Protein AF-A0A842KPC6-F1 (afdb_monomer)

Radius of gyration: 27.48 Å; Cα contacts (8 Å, |Δi|>4): 797; chains: 1; bounding box: 75×59×75 Å

Mean predicted aligned error: 6.44 Å

Sequence (458 aa):
MKESAWELVDAFFDKYNLVDHHLESYNDFVNNRIQEIIDSSEPIEFEEGKYRVETGALKIEKPFIKEADGSTTKIFPMEARLRNLTYSAHMILEMRLLKEGAPEPDFEKVYIGELPVMLKSEICHLHGLKESELIEKGEDPRDPGGYFIVNGSERSLVTTEEIAPNKIILERIGEIEENRARAVVTSIKSGFRARISVEYKKPRRKGVYLRISFPYVPGEIPLVILLRALGLATDEEIITSISDDLNYQMVAIDDIEVSSDKLKIDYEKLEEMEEEERREYLVLSAIKYIGNRVAKGMTEDYRIRRAEDVIDRYLLPHIGTEPEKRIDKAIYLAEMTEMLLEVIFGEREPHDKDHYTNKRLRVSGDLMEDLFRVAFTSLTRDMTYQLERSLARGKEPSVKQAVRSDVLTENIKHAIATGNWVGGRAGISQLLDRTSYMGTLSHLRRVVSPLSRSQPHF

Secondary structure (DSSP, 8-state):
-HHHHHHHHHHHHHH--TTHHHHHHHHHIIIIIHHHHHHTSPPEEETTTTEEEEEEEEEEEPPEEE-TTS-EEE--HHHHHHTT---EEEEEEEEEEEETTSPPPPPEEEEEEEEEPPTTSTTSTTTT--HHHHHHTT--TT-----EEETTEEEEEPEEEEEPTTSEEEEE-S-GGG-EEEEEEEEEETTEEEEEEEEEE--SSS--SEEEE-TTS-S-EEHHHHHHHTT--SHHHHHHHH-S-HHHHHHHHHHHHHHHHHHT--HHHHHSS-HHHHHHHHHHHHHHHHHHHHSTTS-HHHHHHHHHHHHHHHSSTTT-SSGGGHHHHHHHHHHHHHHHHHHHHTSSPPP-TTSGGGEEEE-HHHHHHHHHHHHHHHHHHHHHHHHHHHHHTTPPP-HHHH--HHHHHHHHHHHHHH-B-GGG-BSSEEE---S-HHHHHHHHT-EE----TTS---

pLDDT: mean 92.08, std 7.5, range [40.75, 98.5]

Structure (mmCIF, N/CA/C/O backbone):
data_AF-A0A842KPC6-F1
#
_entry.id   AF-A0A842KPC6-F1
#
loop_
_atom_site.group_PDB
_atom_site.id
_atom_site.type_symbol
_atom_site.label_atom_id
_atom_site.label_alt_id
_atom_site.label_comp_id
_atom_site.label_asym_id
_atom_site.label_entity_id
_atom_site.label_seq_id
_atom_site.pdbx_PDB_ins_code
_atom_site.Cartn_x
_atom_site.Cartn_y
_atom_site.Cartn_z
_atom_site.occupancy
_atom_site.B_iso_or_equiv
_atom_site.auth_seq_id
_atom_site.auth_comp_id
_atom_site.auth_asym_id
_atom_site.auth_atom_id
_atom_site.pdbx_PDB_model_num
ATOM 1 N N . MET A 1 1 ? 31.365 -35.785 2.234 1.00 53.88 1 MET A N 1
ATOM 2 C CA . MET A 1 1 ? 30.200 -34.934 2.580 1.00 53.88 1 MET A CA 1
ATOM 3 C C . MET A 1 1 ? 30.422 -33.443 2.327 1.00 53.88 1 MET A C 1
ATOM 5 O O . MET A 1 1 ? 29.458 -32.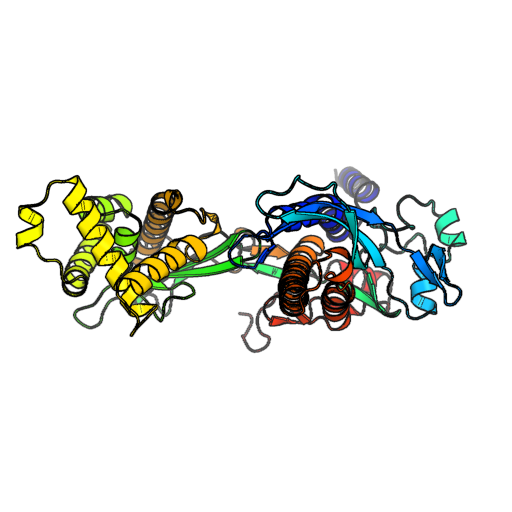807 1.943 1.00 53.88 1 MET A O 1
ATOM 9 N N . LYS A 1 2 ? 31.626 -32.864 2.501 1.00 58.38 2 LYS A N 1
ATOM 10 C CA . LYS A 1 2 ? 31.842 -31.424 2.233 1.00 58.38 2 LYS A CA 1
ATOM 11 C C . LYS A 1 2 ? 31.935 -31.045 0.742 1.00 58.38 2 LYS A C 1
ATOM 13 O O . LYS A 1 2 ? 31.437 -29.990 0.391 1.00 58.38 2 LYS A O 1
ATOM 18 N N . GLU A 1 3 ? 32.516 -31.882 -0.122 1.00 62.62 3 GLU A N 1
ATOM 19 C CA . GLU A 1 3 ? 32.616 -31.593 -1.572 1.00 62.62 3 GLU A CA 1
ATOM 20 C C . GLU A 1 3 ? 31.252 -31.650 -2.276 1.00 62.62 3 GLU A C 1
ATOM 22 O O . GLU A 1 3 ? 30.870 -30.703 -2.946 1.00 62.62 3 GLU A O 1
ATOM 27 N N . SER A 1 4 ? 30.453 -32.684 -1.998 1.00 72.81 4 SER A N 1
ATOM 28 C CA . SER A 1 4 ? 29.087 -32.830 -2.534 1.00 72.81 4 SER A CA 1
ATOM 29 C C . SER A 1 4 ? 28.125 -31.699 -2.123 1.00 72.81 4 SER A C 1
ATOM 31 O O . SER A 1 4 ? 27.124 -31.471 -2.793 1.00 72.81 4 SER A O 1
ATOM 33 N N . ALA A 1 5 ? 28.416 -30.959 -1.046 1.00 83.00 5 ALA A N 1
ATOM 34 C CA . ALA A 1 5 ? 27.610 -29.801 -0.658 1.00 83.00 5 ALA A CA 1
ATOM 35 C C . ALA A 1 5 ? 27.881 -28.569 -1.541 1.00 83.00 5 ALA A C 1
ATOM 37 O O . ALA A 1 5 ? 26.967 -27.779 -1.755 1.00 83.00 5 ALA A O 1
ATOM 38 N N . TRP A 1 6 ? 29.101 -28.409 -2.067 1.00 90.44 6 TRP A N 1
ATOM 39 C CA . TRP A 1 6 ? 29.430 -27.310 -2.982 1.00 90.44 6 TRP A CA 1
ATOM 40 C C . TRP A 1 6 ? 28.820 -27.521 -4.363 1.00 90.44 6 TRP A C 1
ATOM 42 O O . TRP A 1 6 ? 28.296 -26.570 -4.919 1.00 90.44 6 TRP A O 1
ATOM 52 N N . GLU A 1 7 ? 28.745 -28.765 -4.841 1.00 91.00 7 GLU A N 1
ATOM 53 C CA . GLU A 1 7 ? 28.034 -29.094 -6.087 1.00 91.00 7 GLU A CA 1
ATOM 54 C C . GLU A 1 7 ? 26.560 -28.650 -6.046 1.00 91.00 7 GLU A C 1
ATOM 56 O O . GLU A 1 7 ? 26.019 -28.203 -7.052 1.00 91.00 7 GLU A O 1
ATOM 61 N N . LEU A 1 8 ? 25.909 -28.722 -4.876 1.00 90.44 8 LEU A N 1
ATOM 62 C CA . LEU A 1 8 ? 24.540 -28.221 -4.696 1.00 90.44 8 LEU A CA 1
ATOM 63 C C . LEU A 1 8 ? 24.464 -26.691 -4.728 1.00 90.44 8 LEU A C 1
ATOM 65 O O . LEU A 1 8 ? 23.478 -26.140 -5.214 1.00 90.44 8 LEU A O 1
ATOM 69 N N . VAL A 1 9 ? 25.478 -26.008 -4.195 1.00 90.31 9 VAL A N 1
ATOM 70 C CA . VAL A 1 9 ? 25.569 -24.542 -4.231 1.00 90.31 9 VAL A CA 1
ATOM 71 C C . VAL A 1 9 ? 25.831 -24.064 -5.657 1.00 90.31 9 VAL A C 1
ATOM 73 O O . VAL A 1 9 ? 25.166 -23.137 -6.112 1.00 90.31 9 VAL A O 1
ATOM 76 N N . ASP A 1 10 ? 26.732 -24.726 -6.377 1.00 90.56 10 ASP A N 1
ATOM 77 C CA . ASP A 1 10 ? 27.032 -24.426 -7.775 1.00 90.56 10 ASP A CA 1
ATOM 78 C C . ASP A 1 10 ? 25.794 -24.673 -8.644 1.00 90.56 10 ASP A C 1
ATOM 80 O O . ASP A 1 10 ? 25.351 -23.767 -9.340 1.00 90.56 10 ASP A O 1
ATOM 84 N N . ALA A 1 11 ? 25.123 -25.821 -8.487 1.00 91.75 11 ALA A N 1
ATOM 85 C CA . ALA A 1 11 ? 23.870 -26.104 -9.189 1.00 91.75 11 ALA A CA 1
ATOM 86 C C . ALA A 1 11 ? 22.751 -25.092 -8.864 1.00 91.75 11 ALA A C 1
ATOM 88 O O . ALA A 1 11 ? 21.888 -24.826 -9.705 1.00 91.75 11 ALA A O 1
ATOM 89 N N . PHE A 1 12 ? 22.743 -24.522 -7.652 1.00 92.00 12 PHE A N 1
ATOM 90 C CA . PHE A 1 12 ? 21.827 -23.440 -7.300 1.00 92.00 12 PHE A CA 1
ATOM 91 C C . PHE A 1 12 ? 22.158 -22.163 -8.083 1.00 92.00 12 PHE A C 1
ATOM 93 O O . PHE A 1 12 ? 21.255 -21.586 -8.682 1.00 92.00 12 PHE A O 1
ATOM 100 N N . PHE A 1 13 ? 23.423 -21.740 -8.130 1.00 90.06 13 PHE A N 1
ATOM 101 C CA . PHE A 1 13 ? 23.826 -20.510 -8.827 1.00 90.06 13 PHE A CA 1
ATOM 102 C C . PHE A 1 13 ? 23.938 -20.646 -10.354 1.00 90.06 13 PHE A C 1
ATOM 104 O O . PHE A 1 13 ? 23.869 -19.639 -11.055 1.00 90.06 13 PHE A O 1
ATOM 111 N N . ASP A 1 14 ? 24.013 -21.868 -10.883 1.00 87.75 14 ASP A N 1
ATOM 112 C CA . ASP A 1 14 ? 23.840 -22.151 -12.312 1.00 87.75 14 ASP A CA 1
ATOM 113 C C . ASP A 1 14 ? 22.403 -21.862 -12.773 1.00 87.75 14 ASP A C 1
ATOM 115 O O . ASP A 1 14 ? 22.163 -21.546 -13.940 1.00 87.75 14 ASP A O 1
ATOM 119 N N . LYS A 1 15 ? 21.435 -21.978 -11.853 1.00 88.06 15 LYS A N 1
ATOM 120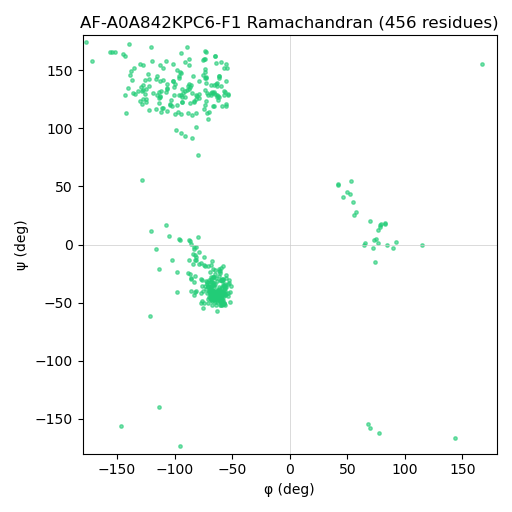 C CA . LYS A 1 15 ? 20.016 -21.727 -12.118 1.00 88.06 15 LYS A CA 1
ATOM 121 C C . LYS A 1 15 ? 19.562 -20.331 -11.691 1.00 88.06 15 LYS A C 1
ATOM 123 O O . LYS A 1 15 ? 18.757 -19.734 -12.400 1.00 88.06 15 LYS A O 1
ATOM 128 N N . TYR A 1 16 ? 20.029 -19.848 -10.542 1.00 89.12 16 TYR A N 1
ATOM 129 C CA . TYR A 1 16 ? 19.584 -18.604 -9.915 1.00 89.12 16 TYR A CA 1
ATOM 130 C C . TYR A 1 16 ? 20.711 -17.575 -9.869 1.00 89.12 16 TYR A C 1
ATOM 132 O O . TYR A 1 16 ? 21.800 -17.836 -9.357 1.00 89.12 16 TYR A O 1
ATOM 140 N N . ASN A 1 17 ? 20.435 -16.369 -10.343 1.00 87.75 17 ASN A N 1
ATOM 141 C CA . ASN A 1 17 ? 21.355 -15.250 -10.290 1.00 87.75 17 ASN A CA 1
ATOM 142 C C . ASN A 1 17 ? 21.228 -14.471 -8.969 1.00 87.75 17 ASN A C 1
ATOM 144 O O . ASN A 1 17 ? 20.222 -14.491 -8.261 1.00 87.75 17 ASN A O 1
ATOM 148 N N . LEU A 1 18 ? 22.268 -13.708 -8.638 1.00 90.88 18 LEU A N 1
ATOM 149 C CA . LEU A 1 18 ? 22.388 -12.975 -7.373 1.00 90.88 18 LEU A CA 1
ATOM 150 C C . LEU A 1 18 ? 21.384 -11.823 -7.203 1.00 90.88 18 LEU A C 1
ATOM 152 O O . LEU A 1 18 ? 21.253 -11.294 -6.096 1.00 90.88 18 LEU A O 1
ATOM 156 N N . VAL A 1 19 ? 20.722 -11.415 -8.287 1.00 94.94 19 VAL A N 1
ATOM 157 C CA . VAL A 1 19 ? 19.789 -10.277 -8.339 1.00 94.94 19 VAL A CA 1
ATOM 158 C C . VAL A 1 19 ? 18.378 -10.680 -8.774 1.00 94.94 19 VAL A C 1
ATOM 160 O O . VAL A 1 19 ? 17.548 -9.809 -9.044 1.00 94.94 19 VAL A O 1
ATOM 163 N N . ASP A 1 20 ? 18.089 -11.984 -8.824 1.00 94.31 20 ASP A N 1
ATOM 164 C CA . ASP A 1 20 ? 16.798 -12.508 -9.284 1.00 94.31 20 ASP A CA 1
ATOM 165 C C . ASP A 1 20 ? 15.626 -11.991 -8.452 1.00 94.31 20 ASP A C 1
ATOM 167 O O . ASP A 1 20 ? 14.571 -11.704 -9.004 1.00 94.31 20 ASP A O 1
ATOM 171 N N . HIS A 1 21 ? 15.818 -11.726 -7.155 1.00 95.00 21 HIS A N 1
ATOM 172 C CA . HIS A 1 21 ? 14.772 -11.147 -6.302 1.00 95.00 21 HIS A CA 1
ATOM 173 C C . HIS A 1 21 ? 14.257 -9.792 -6.813 1.00 95.00 21 HIS A C 1
ATOM 175 O O . HIS A 1 21 ? 13.096 -9.455 -6.587 1.00 95.00 21 HIS A O 1
ATOM 181 N N . HIS A 1 22 ? 15.091 -9.011 -7.508 1.00 96.38 22 HIS A N 1
ATOM 182 C CA . HIS A 1 22 ? 14.662 -7.777 -8.167 1.00 96.38 22 HIS A CA 1
ATOM 183 C C . HIS A 1 22 ? 14.034 -8.047 -9.535 1.00 96.38 22 HIS A C 1
ATOM 185 O O . HIS A 1 22 ? 12.995 -7.459 -9.837 1.00 96.38 22 HIS A O 1
ATOM 191 N N . LEU A 1 23 ? 14.639 -8.926 -10.341 1.00 97.00 23 LEU A N 1
ATOM 192 C CA . LEU A 1 23 ? 14.182 -9.229 -11.701 1.00 97.00 23 LEU A CA 1
ATOM 193 C C . LEU A 1 23 ? 12.834 -9.952 -11.705 1.00 97.00 23 LEU A C 1
ATOM 195 O O . LEU A 1 23 ? 11.908 -9.486 -12.359 1.00 97.00 23 LEU A O 1
ATOM 199 N N . GLU A 1 24 ? 12.703 -11.038 -10.944 1.00 96.94 24 GLU A N 1
ATOM 200 C CA . GLU A 1 24 ? 11.465 -11.814 -10.824 1.00 96.94 24 GLU A CA 1
ATOM 201 C C . GLU A 1 24 ? 10.337 -10.950 -10.258 1.00 96.94 24 GLU A C 1
ATOM 203 O O . GLU A 1 24 ? 9.238 -10.924 -10.806 1.00 96.94 24 GLU A O 1
ATOM 208 N N . SER A 1 25 ? 10.625 -10.163 -9.216 1.00 97.69 25 SER A N 1
ATOM 209 C CA . SER A 1 25 ? 9.642 -9.245 -8.636 1.00 97.69 25 SER A CA 1
ATOM 210 C C . SER A 1 25 ? 9.196 -8.163 -9.622 1.00 97.69 25 SER A C 1
ATOM 212 O O . SER A 1 25 ? 8.011 -7.839 -9.684 1.00 97.69 25 SER A O 1
ATOM 214 N N . TYR A 1 26 ? 10.120 -7.593 -10.399 1.00 98.25 26 TYR A N 1
ATOM 215 C CA . TYR A 1 26 ? 9.778 -6.597 -11.412 1.00 98.25 26 TYR A CA 1
ATOM 216 C C . TYR A 1 26 ? 9.006 -7.214 -12.587 1.00 98.25 26 TYR A C 1
ATOM 218 O O . TYR A 1 26 ? 8.057 -6.598 -13.065 1.00 98.25 26 TYR A O 1
ATOM 226 N N . ASN A 1 27 ? 9.364 -8.424 -13.025 1.00 98.25 27 ASN A N 1
ATOM 227 C CA . ASN A 1 27 ? 8.626 -9.149 -14.060 1.00 98.25 27 ASN A CA 1
ATOM 228 C C . ASN A 1 27 ? 7.192 -9.447 -13.602 1.00 98.25 27 ASN A C 1
ATOM 230 O O . ASN A 1 27 ? 6.257 -9.171 -14.343 1.00 98.25 27 ASN A O 1
ATOM 234 N N . ASP A 1 28 ? 7.002 -9.928 -12.370 1.00 98.12 28 ASP A N 1
ATOM 235 C CA . ASP A 1 28 ? 5.671 -10.151 -11.790 1.00 98.12 28 ASP A CA 1
ATOM 236 C C . ASP A 1 28 ? 4.852 -8.851 -11.710 1.00 98.12 28 ASP A C 1
ATOM 238 O O . ASP A 1 28 ? 3.677 -8.814 -12.079 1.00 98.12 28 ASP A O 1
ATOM 242 N N . PHE A 1 29 ? 5.491 -7.746 -11.312 1.00 97.88 29 PHE A N 1
ATOM 243 C CA . PHE A 1 29 ? 4.868 -6.424 -11.342 1.00 97.88 29 PHE A CA 1
ATOM 244 C C . PHE A 1 29 ? 4.384 -6.051 -12.753 1.00 97.88 29 PHE A C 1
ATOM 246 O O . PHE A 1 29 ? 3.220 -5.693 -12.919 1.00 97.88 29 PHE A O 1
ATOM 253 N N . VAL A 1 30 ? 5.252 -6.164 -13.762 1.00 97.81 30 VAL A N 1
ATOM 254 C CA . VAL A 1 30 ? 4.953 -5.803 -15.157 1.00 97.81 30 VAL A CA 1
ATOM 255 C C . VAL A 1 30 ? 3.877 -6.698 -15.772 1.00 97.81 30 VAL A C 1
ATOM 257 O O . VAL A 1 30 ? 2.992 -6.191 -16.460 1.00 97.81 30 VAL A O 1
ATOM 260 N N . ASN A 1 31 ? 3.965 -8.008 -15.546 1.00 96.88 31 ASN A N 1
ATOM 261 C CA . ASN A 1 31 ? 3.136 -9.001 -16.223 1.00 96.88 31 ASN A CA 1
ATOM 262 C C . ASN A 1 31 ? 1.758 -9.170 -15.573 1.00 96.88 31 ASN A C 1
ATOM 264 O O . ASN A 1 31 ? 0.797 -9.446 -16.286 1.00 96.88 31 ASN A O 1
ATOM 268 N N . ASN A 1 32 ? 1.660 -9.000 -14.249 1.00 95.94 32 ASN A N 1
ATOM 269 C CA . ASN A 1 32 ? 0.438 -9.288 -13.495 1.00 95.94 32 ASN A CA 1
ATOM 270 C C . ASN A 1 32 ? -0.070 -8.046 -12.749 1.00 95.94 32 ASN A C 1
ATOM 272 O O . ASN A 1 32 ? -1.156 -7.536 -13.029 1.00 95.94 32 ASN A O 1
ATOM 276 N N . ARG A 1 33 ? 0.734 -7.503 -11.825 1.00 95.81 33 ARG A N 1
ATOM 277 C CA . ARG A 1 33 ? 0.229 -6.540 -10.828 1.00 95.81 33 ARG A CA 1
ATOM 278 C C . ARG A 1 33 ? -0.188 -5.194 -11.409 1.00 95.81 33 ARG A C 1
ATOM 280 O O . ARG A 1 33 ? -1.096 -4.566 -10.874 1.00 95.81 33 ARG A O 1
ATOM 287 N N . ILE A 1 34 ? 0.440 -4.720 -12.491 1.00 96.69 34 ILE A N 1
ATOM 288 C CA . ILE A 1 34 ? -0.004 -3.478 -13.148 1.00 96.69 34 ILE A CA 1
ATOM 289 C C . ILE A 1 34 ? -1.453 -3.614 -13.636 1.00 96.69 34 ILE A C 1
ATOM 291 O O . ILE A 1 34 ? -2.242 -2.690 -13.433 1.00 96.69 34 ILE A O 1
ATOM 295 N N . GLN A 1 35 ? -1.810 -4.748 -14.246 1.00 96.38 35 GLN A N 1
ATOM 296 C CA . GLN A 1 35 ? -3.178 -4.978 -14.708 1.00 96.38 35 GLN A CA 1
ATOM 297 C C . GLN A 1 35 ? -4.139 -5.051 -13.514 1.00 96.38 35 GLN A C 1
ATOM 299 O O . GLN A 1 35 ? -5.154 -4.367 -13.521 1.00 96.38 35 GLN A O 1
ATOM 304 N N . GLU A 1 36 ? -3.765 -5.744 -12.432 1.00 94.44 36 GLU A N 1
ATOM 305 C CA . GLU A 1 36 ? -4.561 -5.780 -11.193 1.00 94.44 36 GLU A CA 1
ATOM 306 C C . GLU A 1 36 ? -4.787 -4.381 -10.590 1.00 94.44 36 GLU A C 1
ATOM 308 O O . GLU A 1 36 ? -5.854 -4.089 -10.043 1.00 94.44 36 GLU A O 1
ATOM 313 N N . ILE A 1 37 ? -3.801 -3.479 -10.678 1.00 94.56 37 ILE A N 1
ATOM 314 C CA . ILE A 1 37 ? -3.943 -2.084 -10.232 1.00 94.56 37 ILE A CA 1
ATOM 315 C C . ILE A 1 37 ? -4.959 -1.329 -11.093 1.00 94.56 37 ILE A C 1
ATOM 317 O O . ILE A 1 37 ? -5.746 -0.557 -10.548 1.00 94.56 37 ILE A O 1
ATOM 321 N N . ILE A 1 38 ? -4.931 -1.533 -12.411 1.00 94.44 38 ILE A N 1
ATOM 322 C CA . ILE A 1 38 ? -5.865 -0.896 -13.346 1.00 94.44 38 ILE A CA 1
ATOM 323 C C . ILE A 1 38 ? -7.282 -1.427 -13.104 1.00 94.44 38 ILE A C 1
ATOM 325 O O . ILE A 1 38 ? -8.202 -0.632 -12.924 1.00 94.44 38 ILE A O 1
ATOM 329 N N . ASP A 1 39 ? -7.443 -2.743 -12.990 1.00 92.44 39 ASP A N 1
ATOM 330 C CA . ASP A 1 39 ? -8.742 -3.395 -12.793 1.00 92.44 39 ASP A CA 1
ATOM 331 C C . ASP A 1 39 ? -9.363 -3.068 -11.425 1.00 92.44 39 ASP A C 1
ATOM 333 O O . ASP A 1 39 ? -10.581 -2.971 -11.295 1.00 92.44 39 ASP A O 1
ATOM 337 N N . SER A 1 40 ? -8.532 -2.872 -10.393 1.00 87.38 40 SER A N 1
ATOM 338 C CA . SER A 1 40 ? -8.983 -2.485 -9.045 1.00 87.38 40 SER A CA 1
ATOM 339 C C . SER A 1 40 ? -9.210 -0.983 -8.865 1.00 87.38 40 SER A C 1
ATOM 341 O O . SER A 1 40 ? -9.588 -0.552 -7.772 1.00 87.38 40 SER A O 1
ATOM 343 N N . SER A 1 41 ? -8.946 -0.170 -9.890 1.00 85.62 41 SER A N 1
ATOM 344 C CA . SER A 1 41 ? -9.140 1.276 -9.811 1.00 85.62 41 SER A CA 1
ATOM 345 C C . SER A 1 41 ? -10.622 1.655 -9.892 1.00 85.62 41 SER A C 1
ATOM 347 O O . SER A 1 41 ? -11.416 1.000 -10.563 1.00 85.62 41 SER A O 1
ATOM 349 N N . GLU A 1 42 ? -11.010 2.717 -9.180 1.00 80.06 42 GLU A N 1
ATOM 350 C CA . GLU A 1 42 ? -12.379 3.233 -9.266 1.00 80.06 42 GLU A CA 1
ATOM 351 C C . GLU A 1 42 ? -12.660 3.744 -10.693 1.00 80.06 42 GLU A C 1
ATOM 353 O O . GLU A 1 42 ? -11.800 4.413 -11.282 1.00 80.06 42 GLU A O 1
ATOM 358 N N . PRO A 1 43 ? -13.851 3.458 -11.256 1.00 80.06 43 PRO A N 1
ATOM 359 C CA . PRO A 1 43 ? -14.213 3.948 -12.577 1.00 80.06 43 PRO A CA 1
ATOM 360 C C . PRO A 1 43 ? -14.234 5.479 -12.596 1.00 80.06 43 PRO A C 1
ATOM 362 O O . PRO A 1 43 ? -14.643 6.133 -11.635 1.00 80.06 43 PRO A O 1
ATOM 365 N N . ILE A 1 44 ? -13.810 6.065 -13.716 1.00 87.00 44 ILE A N 1
ATOM 366 C CA . ILE A 1 44 ? -13.850 7.519 -13.894 1.00 87.00 44 ILE A CA 1
ATOM 367 C C . ILE A 1 44 ? -15.271 7.903 -14.302 1.00 87.00 44 ILE A C 1
ATOM 369 O O . ILE A 1 44 ? -15.644 7.758 -15.467 1.00 87.00 44 ILE A O 1
ATOM 373 N N . GLU A 1 45 ? -16.049 8.399 -13.346 1.00 89.00 45 GLU A N 1
ATOM 374 C CA . GLU A 1 45 ? -17.415 8.884 -13.553 1.00 89.00 45 GLU A CA 1
ATOM 375 C C . GLU A 1 45 ? -17.482 10.408 -13.413 1.00 89.00 45 GLU A C 1
ATOM 377 O O . GLU A 1 45 ? -16.804 10.999 -12.570 1.00 89.00 45 GLU A O 1
ATOM 382 N N . PHE A 1 46 ? -18.282 11.057 -14.260 1.00 87.25 46 PHE A N 1
ATOM 383 C CA . PHE A 1 46 ? -18.452 12.511 -14.257 1.00 87.25 46 PHE A CA 1
ATOM 384 C C . PHE A 1 46 ? -19.833 12.925 -14.784 1.00 87.25 46 PHE A C 1
ATOM 386 O O . PHE A 1 46 ? -20.565 12.122 -15.361 1.00 87.25 46 PHE A O 1
ATOM 393 N N . GLU A 1 47 ? -20.201 14.188 -14.542 1.00 84.81 47 GLU A N 1
ATOM 394 C CA . GLU A 1 47 ? -21.547 14.729 -14.804 1.00 84.81 47 GLU A CA 1
ATOM 395 C C . GLU A 1 47 ? -22.659 13.887 -14.145 1.00 84.81 47 GLU A C 1
ATOM 397 O O . GLU A 1 47 ? -23.575 13.410 -14.810 1.00 84.81 47 GLU A O 1
ATOM 402 N N . GLU A 1 48 ? -22.547 13.675 -12.828 1.00 81.44 48 GLU A N 1
ATOM 403 C CA . GLU A 1 48 ? -23.517 12.905 -12.024 1.00 81.44 48 GLU A CA 1
ATOM 404 C C . GLU A 1 48 ? -23.724 11.455 -12.513 1.00 81.44 48 GLU A C 1
ATOM 406 O O . GLU A 1 48 ? -24.785 10.873 -12.312 1.00 81.44 48 GLU A O 1
ATOM 411 N N . GLY A 1 49 ? -22.706 10.861 -13.149 1.00 80.00 49 GLY A N 1
ATOM 412 C CA . GLY A 1 49 ? -22.722 9.463 -13.594 1.00 80.00 49 GLY A CA 1
ATOM 413 C C . GLY A 1 49 ? -23.207 9.250 -15.031 1.00 80.00 49 GLY A C 1
ATOM 414 O O . GLY A 1 49 ? -23.233 8.116 -15.501 1.00 80.00 49 GLY A O 1
ATOM 415 N N . LYS A 1 50 ? -23.533 10.318 -15.773 1.00 86.69 50 LYS A N 1
ATOM 416 C CA . LYS A 1 50 ? -23.947 10.208 -17.187 1.00 86.69 50 LYS A CA 1
ATOM 417 C C . LYS A 1 50 ? -22.842 9.711 -18.113 1.00 86.69 50 LYS A C 1
ATOM 419 O O . LYS A 1 50 ? -23.133 9.143 -19.168 1.00 86.69 50 LYS A O 1
ATOM 424 N N . TYR A 1 51 ? -21.589 9.981 -17.755 1.00 90.31 51 TYR A N 1
ATOM 425 C CA . TYR A 1 51 ? -20.420 9.529 -18.494 1.00 90.31 51 TYR A CA 1
ATOM 426 C C . TYR A 1 51 ? -19.516 8.695 -17.597 1.00 90.31 51 TYR A C 1
ATOM 428 O O . TYR A 1 51 ? -19.226 9.080 -16.462 1.00 90.31 51 TYR A O 1
ATOM 436 N N . ARG A 1 52 ? -19.025 7.585 -18.150 1.00 91.81 52 ARG A N 1
ATOM 437 C CA . ARG A 1 52 ? -18.106 6.670 -17.474 1.00 91.81 52 ARG A CA 1
ATOM 438 C C . ARG A 1 52 ? -16.986 6.254 -18.415 1.00 91.81 52 ARG A C 1
ATOM 440 O O . ARG A 1 52 ? -17.250 5.842 -19.540 1.00 91.81 52 ARG A O 1
ATOM 447 N N . VAL A 1 53 ? -15.738 6.346 -17.967 1.00 92.88 53 VAL A N 1
ATOM 448 C CA . VAL A 1 53 ? -14.606 5.744 -18.685 1.00 92.88 53 VAL A CA 1
ATOM 449 C C . VAL A 1 53 ? -14.356 4.356 -18.125 1.00 92.88 53 VAL A C 1
ATOM 451 O O . VAL A 1 53 ? -14.169 4.193 -16.919 1.00 92.88 53 VAL A O 1
ATOM 454 N N . GLU A 1 54 ? -14.322 3.371 -19.011 1.00 92.44 54 GLU A N 1
ATOM 455 C CA . GLU A 1 54 ? -13.902 2.015 -18.682 1.00 92.44 54 GLU A CA 1
ATOM 456 C C . GLU A 1 54 ? -12.526 1.730 -19.270 1.00 92.44 54 GLU A C 1
ATOM 458 O O . GLU A 1 54 ? -12.230 2.101 -20.409 1.00 92.44 54 GLU A O 1
ATOM 463 N N . THR A 1 55 ? -11.691 1.067 -18.477 1.00 94.62 55 THR A N 1
ATOM 464 C CA . THR A 1 55 ? -10.350 0.620 -18.850 1.00 94.62 55 THR A CA 1
ATOM 465 C C . THR A 1 55 ? -10.367 -0.870 -19.172 1.00 94.62 55 THR A C 1
ATOM 467 O O . THR A 1 55 ? -11.055 -1.639 -18.507 1.00 94.62 55 THR A O 1
ATOM 470 N N . GLY A 1 56 ? -9.616 -1.267 -20.195 1.00 93.81 56 GLY A N 1
ATOM 471 C CA . GLY A 1 56 ? -9.445 -2.650 -20.630 1.00 93.81 56 GLY A CA 1
ATOM 472 C C . GLY A 1 56 ? -8.014 -3.143 -20.419 1.00 93.81 56 GLY A C 1
ATOM 473 O O . GLY A 1 56 ? -7.365 -2.833 -19.418 1.00 93.81 56 GLY A O 1
ATOM 474 N N . ALA A 1 57 ? -7.505 -3.905 -21.387 1.00 96.19 57 ALA A N 1
ATOM 475 C CA . ALA A 1 57 ? -6.178 -4.501 -21.302 1.00 96.19 57 ALA A CA 1
ATOM 476 C C . ALA A 1 57 ? -5.056 -3.466 -21.485 1.00 96.19 57 ALA A C 1
ATOM 478 O O . ALA A 1 57 ? -5.100 -2.605 -22.375 1.00 96.19 57 ALA A O 1
ATOM 479 N N . LEU A 1 58 ? -4.005 -3.591 -20.674 1.00 97.31 58 LEU A N 1
ATOM 480 C CA . LEU A 1 58 ? -2.759 -2.860 -20.847 1.00 97.31 58 LEU A CA 1
ATOM 481 C C . LEU A 1 58 ? -1.811 -3.613 -21.784 1.00 97.31 58 LEU A C 1
ATOM 483 O O . LEU A 1 58 ? -1.522 -4.795 -21.612 1.00 97.31 58 LEU A O 1
ATOM 487 N N . LYS A 1 59 ? -1.230 -2.885 -22.735 1.00 97.69 59 LYS A N 1
ATOM 488 C CA . LYS A 1 59 ? -0.115 -3.344 -23.558 1.00 97.69 59 LYS A CA 1
ATOM 489 C C . LYS A 1 59 ? 1.139 -2.534 -23.243 1.00 97.69 59 LYS A C 1
ATOM 491 O O . LYS A 1 59 ? 1.140 -1.309 -23.358 1.00 97.69 59 LYS A O 1
ATOM 496 N N . ILE A 1 60 ? 2.223 -3.233 -22.916 1.00 97.62 60 ILE A N 1
ATOM 497 C CA . ILE A 1 60 ? 3.546 -2.644 -22.686 1.00 97.62 60 ILE A CA 1
ATOM 498 C C . ILE A 1 60 ? 4.442 -2.980 -23.880 1.00 97.62 60 ILE A C 1
ATOM 500 O O . ILE A 1 60 ? 4.748 -4.142 -24.146 1.00 97.62 60 ILE A O 1
ATOM 504 N N . GLU A 1 61 ? 4.852 -1.963 -24.629 1.00 96.75 61 GLU A N 1
ATOM 505 C CA . GLU A 1 61 ? 5.750 -2.112 -25.771 1.00 96.75 61 GLU A CA 1
ATOM 506 C C . GLU A 1 61 ? 7.202 -1.889 -25.348 1.00 96.75 61 GLU A C 1
ATOM 508 O O . GLU A 1 61 ? 7.515 -0.928 -24.642 1.00 96.75 61 GLU A O 1
ATOM 513 N N . LYS A 1 62 ? 8.100 -2.782 -25.794 1.00 96.69 62 LYS A N 1
ATOM 514 C CA . LYS A 1 62 ? 9.529 -2.713 -25.461 1.00 96.69 62 LYS A CA 1
ATOM 515 C C . LYS A 1 62 ? 10.136 -1.352 -25.840 1.00 96.69 62 LYS A C 1
ATOM 517 O O . LYS A 1 62 ? 9.657 -0.721 -26.782 1.00 96.69 62 LYS A O 1
ATOM 522 N N . PRO A 1 63 ? 11.230 -0.928 -25.183 1.00 97.31 63 PRO A N 1
ATOM 523 C CA . PRO A 1 63 ? 11.784 0.410 -25.357 1.00 97.31 63 PRO A CA 1
ATOM 524 C C . PRO A 1 63 ? 12.073 0.813 -26.807 1.00 97.31 63 PRO A C 1
ATOM 526 O O . PRO A 1 63 ? 12.767 0.109 -27.547 1.00 97.31 63 PRO A O 1
ATOM 529 N N . PHE A 1 64 ? 11.575 1.984 -27.192 1.00 95.25 64 PHE A N 1
ATOM 530 C CA . PHE A 1 64 ? 11.885 2.666 -28.445 1.00 95.25 64 PHE A CA 1
ATOM 531 C C . PHE A 1 64 ? 11.909 4.180 -28.206 1.00 95.25 64 PHE A C 1
ATOM 533 O O . PHE A 1 64 ? 11.426 4.655 -27.186 1.00 95.25 64 PHE A O 1
ATOM 540 N N . ILE A 1 65 ? 12.489 4.937 -29.126 1.00 92.12 65 ILE A N 1
ATOM 541 C CA . ILE A 1 65 ? 12.565 6.398 -29.099 1.00 92.12 65 ILE A CA 1
ATOM 542 C C . ILE A 1 65 ? 11.917 6.936 -30.371 1.00 92.12 65 ILE A C 1
ATOM 544 O O . ILE A 1 65 ? 12.042 6.346 -31.442 1.00 92.12 65 ILE A O 1
ATOM 548 N N . LYS A 1 66 ? 11.204 8.057 -30.241 1.00 88.88 66 LYS A N 1
ATOM 549 C CA . LYS A 1 66 ? 10.806 8.887 -31.379 1.00 88.88 66 LYS A CA 1
ATOM 550 C C . LYS A 1 66 ? 11.909 9.903 -31.644 1.00 88.88 66 LYS A C 1
ATOM 552 O O . LYS A 1 66 ? 12.164 10.765 -30.806 1.00 88.88 66 LYS A O 1
ATOM 557 N N . GLU A 1 67 ? 12.569 9.777 -32.784 1.00 88.94 67 GLU A N 1
ATOM 558 C CA . GLU A 1 67 ? 13.607 10.705 -33.216 1.00 88.94 67 GLU A CA 1
ATOM 559 C C . GLU A 1 67 ? 12.987 12.035 -33.681 1.00 88.94 67 GLU A C 1
ATOM 561 O O . GLU A 1 67 ? 11.777 12.151 -33.892 1.00 88.94 67 GLU A O 1
ATOM 566 N N . ALA A 1 68 ? 13.817 13.070 -33.837 1.00 86.12 68 ALA A N 1
ATOM 567 C CA . ALA A 1 68 ? 13.359 14.416 -34.206 1.00 86.12 68 ALA A CA 1
ATOM 568 C C . ALA A 1 68 ? 12.660 14.477 -35.579 1.00 86.12 68 ALA A C 1
ATOM 570 O O . ALA A 1 68 ? 11.870 15.385 -35.833 1.00 86.12 68 ALA A O 1
ATOM 571 N N . ASP A 1 69 ? 12.940 13.511 -36.453 1.00 87.69 69 ASP A N 1
ATOM 572 C CA . ASP A 1 69 ? 12.291 13.341 -37.755 1.00 87.69 69 ASP A CA 1
ATOM 573 C C . ASP A 1 69 ? 10.925 12.627 -37.669 1.00 87.69 69 ASP A C 1
ATOM 575 O O . ASP A 1 69 ? 10.241 12.468 -38.679 1.00 87.69 69 ASP A O 1
ATOM 579 N N . GLY A 1 70 ? 10.509 12.215 -36.467 1.00 85.94 70 GLY A N 1
ATOM 580 C CA . GLY A 1 70 ? 9.268 11.492 -36.205 1.00 85.94 70 GLY A CA 1
ATOM 581 C C . GLY A 1 70 ? 9.366 9.978 -36.400 1.00 85.94 70 GLY A C 1
ATOM 582 O O . GLY A 1 70 ? 8.372 9.283 -36.176 1.00 85.94 70 GLY A O 1
ATOM 583 N N . SER A 1 71 ? 10.529 9.448 -36.792 1.00 90.81 71 SER A N 1
ATOM 584 C CA . SER A 1 71 ? 10.746 8.007 -36.911 1.00 90.81 71 SER A CA 1
ATOM 585 C C . SER A 1 71 ? 10.864 7.343 -35.535 1.00 90.81 71 SER A C 1
ATOM 587 O O . SER A 1 71 ? 11.312 7.950 -34.565 1.00 90.81 71 SER A O 1
ATOM 589 N N . THR A 1 72 ? 10.430 6.085 -35.429 1.00 91.69 72 THR A N 1
ATOM 590 C CA . THR A 1 72 ? 10.560 5.288 -34.201 1.00 91.69 72 THR A CA 1
ATOM 591 C C . THR A 1 72 ? 11.710 4.300 -34.333 1.00 91.69 72 THR A C 1
ATOM 593 O O . THR A 1 72 ? 11.657 3.408 -35.185 1.00 91.69 72 THR A O 1
ATOM 596 N N . THR A 1 73 ? 12.714 4.409 -33.470 1.00 92.94 73 THR A N 1
ATOM 597 C CA . THR A 1 73 ? 13.891 3.533 -33.451 1.00 92.94 73 THR A CA 1
ATOM 598 C C . THR A 1 73 ? 13.947 2.741 -32.150 1.00 92.94 73 THR A C 1
ATOM 600 O O . THR A 1 73 ? 13.587 3.221 -31.077 1.00 92.94 73 THR A O 1
ATOM 603 N N . LYS A 1 74 ? 14.372 1.475 -32.226 1.00 94.50 74 LYS A N 1
ATOM 604 C CA . LYS A 1 74 ? 14.612 0.669 -31.021 1.00 94.50 74 LYS A CA 1
ATOM 605 C C . LYS A 1 74 ? 15.823 1.240 -30.292 1.00 94.50 74 LYS A C 1
ATOM 607 O O . LYS A 1 74 ? 16.868 1.388 -30.914 1.00 94.50 74 LYS A O 1
ATOM 612 N N . ILE A 1 75 ? 15.692 1.474 -28.991 1.00 95.50 75 ILE A N 1
ATOM 613 C CA . ILE A 1 75 ? 16.792 1.944 -28.143 1.00 95.50 75 ILE A CA 1
ATOM 614 C C . ILE A 1 75 ? 17.371 0.780 -27.346 1.00 95.50 75 ILE A C 1
ATOM 616 O O . ILE A 1 75 ? 16.626 -0.066 -26.848 1.00 95.50 75 ILE A O 1
ATOM 620 N N . PHE A 1 76 ? 18.693 0.737 -27.197 1.00 96.75 76 PHE A N 1
ATOM 621 C CA . PHE A 1 76 ? 19.385 -0.202 -26.308 1.00 96.75 76 PHE A CA 1
ATOM 622 C C . PHE A 1 76 ? 19.941 0.520 -25.067 1.00 96.75 76 PHE A C 1
ATOM 624 O O . PHE A 1 76 ? 20.144 1.736 -25.111 1.00 96.75 76 PHE A O 1
ATOM 631 N N . PRO A 1 77 ? 20.197 -0.188 -23.950 1.00 97.69 77 PRO A N 1
ATOM 632 C CA . PRO A 1 77 ? 20.642 0.451 -22.708 1.00 97.69 77 PRO A CA 1
ATOM 633 C C . PRO A 1 77 ? 21.931 1.279 -22.847 1.00 97.69 77 PRO A C 1
ATOM 635 O O . PRO A 1 77 ? 21.971 2.405 -22.353 1.00 97.69 77 PRO A O 1
ATOM 638 N N . MET A 1 78 ? 22.943 0.800 -23.579 1.00 96.56 78 MET A N 1
ATOM 639 C CA . MET A 1 78 ? 24.157 1.569 -23.895 1.00 96.56 78 MET A CA 1
ATOM 640 C C . MET A 1 78 ? 23.855 2.926 -24.547 1.00 96.56 78 MET A C 1
ATOM 642 O O . MET A 1 78 ? 24.4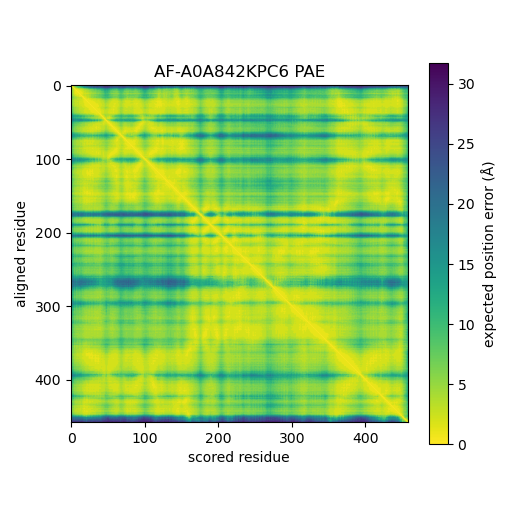02 3.955 -24.153 1.00 96.56 78 MET A O 1
ATOM 646 N N . GLU A 1 79 ? 22.941 2.958 -25.514 1.00 95.56 79 GLU A N 1
ATOM 647 C CA . GLU A 1 79 ? 22.540 4.200 -26.172 1.00 95.56 79 GLU A CA 1
ATOM 648 C C . GLU A 1 79 ? 21.829 5.151 -25.200 1.00 95.56 79 GLU A C 1
ATOM 650 O O . GLU A 1 79 ? 22.118 6.350 -25.187 1.00 95.56 79 GLU A O 1
ATOM 655 N N . ALA A 1 80 ? 20.952 4.620 -24.339 1.00 96.94 80 ALA A N 1
ATOM 656 C CA . ALA A 1 80 ? 20.277 5.416 -23.318 1.00 96.94 80 ALA A CA 1
ATOM 657 C C . ALA A 1 80 ? 21.270 6.054 -22.330 1.00 96.94 80 ALA A C 1
ATOM 659 O O . ALA A 1 80 ? 21.111 7.226 -21.980 1.00 96.94 80 ALA A O 1
ATOM 660 N N . ARG A 1 81 ? 22.324 5.321 -21.939 1.00 97.00 81 ARG A N 1
ATOM 661 C CA . ARG A 1 81 ? 23.430 5.843 -21.116 1.00 97.00 81 ARG A CA 1
ATOM 662 C C . ARG A 1 81 ? 24.152 6.997 -21.817 1.00 97.00 81 ARG A C 1
ATOM 664 O O . ARG A 1 81 ? 24.273 8.075 -21.245 1.00 97.00 81 ARG A O 1
ATOM 671 N N . LEU A 1 82 ? 24.584 6.799 -23.064 1.00 96.88 82 LEU A N 1
ATOM 672 C CA . LEU A 1 82 ? 25.393 7.780 -23.803 1.00 96.88 82 LEU A CA 1
ATOM 673 C C . LEU A 1 82 ? 24.622 9.053 -24.183 1.00 96.88 82 LEU A C 1
ATOM 675 O O . LEU A 1 82 ? 25.188 10.146 -24.160 1.00 96.88 82 LEU A O 1
ATOM 679 N N . ARG A 1 83 ? 23.335 8.930 -24.531 1.00 95.81 83 ARG A N 1
ATOM 680 C CA . ARG A 1 83 ? 22.481 10.059 -24.943 1.00 95.81 83 ARG A CA 1
ATOM 681 C C . ARG A 1 83 ? 21.792 10.767 -23.767 1.00 95.81 83 ARG A C 1
ATOM 683 O O . ARG A 1 83 ? 20.994 11.669 -24.002 1.00 95.81 83 ARG A O 1
ATOM 690 N N . ASN A 1 84 ? 22.077 10.382 -22.519 1.00 96.12 84 ASN A N 1
ATOM 691 C CA . ASN A 1 84 ? 21.380 10.866 -21.321 1.00 96.12 84 ASN A CA 1
ATOM 692 C C . ASN A 1 84 ? 19.852 10.677 -21.372 1.00 96.12 84 ASN A C 1
ATOM 694 O O . ASN A 1 84 ? 19.092 11.519 -20.893 1.00 96.12 84 ASN A O 1
ATOM 698 N N . LEU A 1 85 ? 19.393 9.566 -21.950 1.00 96.00 85 LEU A N 1
ATOM 699 C CA . LEU A 1 85 ? 17.973 9.235 -22.072 1.00 96.00 85 LEU A CA 1
ATOM 700 C C . LEU A 1 85 ? 17.514 8.335 -20.920 1.00 96.00 85 LEU A C 1
ATOM 702 O O . LEU A 1 85 ? 18.316 7.737 -20.200 1.00 96.00 85 LEU A O 1
ATOM 706 N N . THR A 1 86 ? 16.202 8.227 -20.747 1.00 97.12 86 THR A N 1
ATOM 707 C CA . THR A 1 86 ? 15.600 7.200 -19.891 1.00 97.12 86 THR A CA 1
ATOM 708 C C . THR A 1 86 ? 15.296 5.971 -20.737 1.00 97.12 86 THR A C 1
ATOM 710 O O . THR A 1 86 ? 14.715 6.083 -21.814 1.00 97.12 86 THR A O 1
ATOM 713 N N . TYR A 1 87 ? 15.687 4.795 -20.254 1.00 98.12 87 TYR A N 1
ATOM 714 C CA . TYR A 1 87 ? 15.370 3.532 -20.911 1.00 98.12 87 TYR A CA 1
ATOM 715 C C . TYR A 1 87 ? 13.974 3.062 -20.475 1.00 98.12 87 TYR A C 1
ATOM 717 O O . TYR A 1 87 ? 13.835 2.397 -19.447 1.00 98.12 87 TYR A O 1
ATOM 725 N N . SER A 1 88 ? 12.940 3.443 -21.231 1.00 97.50 88 SER A N 1
ATOM 726 C CA . SER A 1 88 ? 11.534 3.191 -20.880 1.00 97.50 88 SER A CA 1
ATOM 727 C C . SER A 1 88 ? 10.765 2.417 -21.948 1.00 97.50 88 SER A C 1
ATOM 729 O O . SER A 1 88 ? 10.981 2.591 -23.145 1.00 97.50 88 SER A O 1
ATOM 731 N N . ALA A 1 89 ? 9.816 1.599 -21.503 1.00 97.50 89 ALA A N 1
ATOM 732 C CA . ALA A 1 89 ? 8.790 0.954 -22.308 1.00 97.50 89 ALA A CA 1
ATOM 733 C C . ALA A 1 89 ? 7.562 1.865 -22.442 1.00 97.50 89 ALA A C 1
ATOM 735 O O . ALA A 1 89 ? 7.313 2.711 -21.585 1.00 97.50 89 ALA A O 1
ATOM 736 N N . HIS A 1 90 ? 6.791 1.684 -23.510 1.00 97.25 90 HIS A N 1
ATOM 737 C CA . HIS A 1 90 ? 5.622 2.511 -23.818 1.00 97.25 90 HIS A CA 1
ATOM 738 C C . HIS A 1 90 ? 4.340 1.789 -23.408 1.00 97.25 90 HIS A C 1
ATOM 740 O O . HIS A 1 90 ? 4.130 0.638 -23.787 1.00 97.25 90 HIS A O 1
ATOM 746 N N . MET A 1 91 ? 3.478 2.462 -22.648 1.00 97.94 91 MET A N 1
ATOM 747 C CA . MET A 1 91 ? 2.236 1.890 -22.132 1.00 97.94 91 MET A CA 1
ATOM 748 C C . MET A 1 91 ? 1.032 2.374 -22.931 1.00 97.94 91 MET A C 1
ATOM 750 O O . MET A 1 91 ? 0.782 3.576 -23.061 1.00 97.94 91 MET A O 1
ATOM 754 N N . ILE A 1 92 ? 0.273 1.416 -23.453 1.00 98.00 92 ILE A N 1
ATOM 755 C CA . ILE A 1 92 ? -0.934 1.639 -24.240 1.00 98.00 92 ILE A CA 1
ATOM 756 C C . ILE A 1 92 ? -2.072 0.909 -23.539 1.00 98.00 92 ILE A C 1
ATOM 758 O O . ILE A 1 92 ? -2.049 -0.314 -23.446 1.00 98.00 92 ILE A O 1
ATOM 762 N N . LEU A 1 93 ? -3.052 1.656 -23.050 1.00 97.44 93 LEU A N 1
ATOM 763 C CA . LEU A 1 93 ? -4.210 1.127 -22.345 1.00 97.44 93 LEU A CA 1
ATOM 764 C C . LEU A 1 93 ? -5.439 1.221 -23.243 1.00 97.44 93 LEU A C 1
ATOM 766 O O . LEU A 1 93 ? -5.679 2.245 -23.886 1.00 97.44 93 LEU A O 1
ATOM 770 N N . GLU A 1 94 ? -6.205 0.142 -23.296 1.00 96.75 94 GLU A N 1
ATOM 771 C CA . GLU A 1 94 ? -7.523 0.155 -23.913 1.00 96.75 94 GLU A CA 1
ATOM 772 C C . GLU A 1 94 ? -8.490 0.947 -23.032 1.00 96.75 94 GLU A C 1
ATOM 774 O O . GLU A 1 94 ? -8.579 0.719 -21.828 1.00 96.75 94 GLU A O 1
ATOM 779 N N . MET A 1 95 ? -9.193 1.912 -23.619 1.00 95.38 95 MET A N 1
ATOM 780 C CA . MET A 1 95 ? -10.193 2.713 -22.919 1.00 95.38 95 MET A CA 1
ATOM 781 C C . MET A 1 95 ? -11.430 2.910 -23.787 1.00 95.38 95 MET A C 1
ATOM 783 O O . MET A 1 95 ? -11.325 2.987 -25.009 1.00 95.38 95 MET A O 1
ATOM 787 N N . ARG A 1 96 ? -12.601 3.038 -23.167 1.00 93.12 96 ARG A N 1
ATOM 788 C CA . ARG A 1 96 ? -13.836 3.433 -23.856 1.00 93.12 96 ARG A CA 1
ATOM 789 C C . ARG A 1 96 ? -14.631 4.418 -23.018 1.00 93.12 96 ARG A C 1
ATOM 791 O O . ARG A 1 96 ? -14.628 4.342 -21.791 1.00 93.12 96 ARG A O 1
ATOM 798 N N . LEU A 1 97 ? -15.305 5.348 -23.689 1.00 92.69 97 LEU A N 1
ATOM 799 C CA . LEU A 1 97 ? -16.205 6.296 -23.045 1.00 92.69 97 LEU A CA 1
ATOM 800 C C . LEU A 1 97 ? -17.647 5.826 -23.197 1.00 92.69 97 LEU A C 1
ATOM 802 O O . LEU A 1 97 ? -18.198 5.852 -24.294 1.00 92.69 97 LEU A O 1
ATOM 806 N N . LEU A 1 98 ? -18.261 5.448 -22.087 1.00 91.56 98 LEU A N 1
ATOM 807 C CA . LEU A 1 98 ? -19.676 5.135 -22.017 1.00 91.56 98 LEU A CA 1
ATOM 808 C C . LEU A 1 98 ? -20.478 6.405 -21.741 1.00 91.56 98 LEU A C 1
ATOM 810 O O . LEU A 1 98 ? -20.093 7.236 -20.914 1.00 91.56 98 LEU A O 1
ATOM 814 N N . LYS A 1 99 ? -21.609 6.533 -22.433 1.00 90.31 99 LYS A N 1
ATOM 815 C CA . LYS A 1 99 ? -22.598 7.592 -22.234 1.00 90.31 99 LYS A CA 1
ATOM 816 C C . LYS A 1 99 ? -23.956 6.953 -21.980 1.00 90.31 99 LYS A C 1
ATOM 818 O O . LYS A 1 99 ? -24.364 6.062 -22.722 1.00 90.31 99 LYS A O 1
ATOM 823 N N . GLU A 1 100 ? -24.663 7.437 -20.967 1.00 88.44 100 GLU A N 1
ATOM 824 C CA . GLU A 1 100 ? -26.001 6.957 -20.630 1.00 88.44 100 GLU A CA 1
ATOM 825 C C . GLU A 1 100 ? -26.950 7.021 -21.844 1.00 88.44 100 GLU A C 1
ATOM 827 O O . GLU A 1 100 ? -27.057 8.043 -22.528 1.00 88.44 100 GLU A O 1
ATOM 832 N N . GLY A 1 101 ? -27.620 5.902 -22.134 1.00 84.81 101 GLY A N 1
ATOM 833 C CA . GLY A 1 101 ? -28.570 5.778 -23.246 1.00 84.81 101 GLY A CA 1
ATOM 834 C C . GLY A 1 101 ? -27.948 5.716 -24.648 1.00 84.81 101 GLY A C 1
ATOM 835 O O . GLY A 1 101 ? -28.691 5.681 -25.630 1.00 84.81 101 GLY A O 1
ATOM 836 N N . ALA A 1 102 ? -26.617 5.696 -24.769 1.00 88.12 102 ALA A N 1
ATOM 837 C CA . ALA A 1 102 ? -25.906 5.510 -26.032 1.00 88.12 102 ALA A CA 1
ATOM 838 C C . ALA A 1 102 ? -25.394 4.062 -26.176 1.00 88.12 102 ALA A C 1
ATOM 840 O O . ALA A 1 102 ? -25.182 3.387 -25.167 1.00 88.12 102 ALA A O 1
ATOM 841 N N . PRO A 1 103 ? -25.183 3.562 -27.410 1.00 87.62 103 PRO A N 1
ATOM 842 C CA . PRO A 1 103 ? -24.521 2.277 -27.610 1.00 87.62 103 PRO A CA 1
ATOM 843 C C . PRO A 1 103 ? -23.093 2.311 -27.056 1.00 87.62 103 PRO A C 1
ATOM 845 O O . PRO A 1 103 ? -22.408 3.331 -27.158 1.00 87.62 103 PRO A O 1
ATOM 848 N N . GLU A 1 104 ? -22.643 1.187 -26.503 1.00 89.06 104 GLU A N 1
ATOM 849 C CA . GLU A 1 104 ? -21.270 1.038 -26.023 1.00 89.06 104 GLU A CA 1
ATOM 850 C C . GLU A 1 104 ? -20.292 1.084 -27.209 1.00 89.06 104 GLU A C 1
ATOM 852 O O . GLU A 1 104 ? -20.396 0.243 -28.107 1.00 89.06 104 GLU A O 1
ATOM 857 N N . PRO A 1 105 ? -19.355 2.047 -27.254 1.00 89.81 105 PRO A N 1
ATOM 858 C CA . PRO A 1 105 ? -18.334 2.071 -28.288 1.00 89.81 105 PRO A CA 1
ATOM 859 C C . PRO A 1 105 ? -17.268 0.994 -28.051 1.00 89.81 105 PRO A C 1
ATOM 861 O O . PRO A 1 105 ? -17.059 0.525 -26.927 1.00 89.81 105 PRO A O 1
ATOM 864 N N . ASP A 1 106 ? -16.552 0.654 -29.122 1.00 92.38 106 ASP A N 1
ATOM 865 C CA . ASP A 1 106 ? -15.369 -0.201 -29.059 1.00 92.38 106 ASP A CA 1
ATOM 866 C C . ASP A 1 106 ? -14.243 0.453 -28.243 1.00 92.38 106 ASP A C 1
ATOM 868 O O . ASP A 1 106 ? -14.143 1.680 -28.136 1.00 92.38 106 ASP A O 1
ATOM 872 N N . PHE A 1 107 ? -13.352 -0.378 -27.703 1.00 94.19 107 PHE A N 1
ATOM 873 C CA . PHE A 1 107 ? -12.148 0.092 -27.028 1.00 94.19 107 PHE A CA 1
ATOM 874 C C . PHE A 1 107 ? -11.200 0.809 -27.997 1.00 94.19 107 PHE A C 1
ATOM 876 O O . PHE A 1 107 ? -10.807 0.273 -29.037 1.00 94.19 107 PHE A O 1
ATOM 883 N N . GLU A 1 108 ? -10.758 2.005 -27.610 1.00 95.00 108 GLU A N 1
ATOM 884 C CA . GLU A 1 108 ? -9.662 2.711 -28.261 1.00 95.00 108 GLU A CA 1
ATOM 885 C C . GLU A 1 108 ? -8.336 2.472 -27.535 1.00 95.00 108 GLU A C 1
ATOM 887 O O . GLU A 1 108 ? -8.264 2.407 -26.310 1.00 95.00 108 GLU A O 1
ATOM 892 N N . LYS A 1 109 ? -7.250 2.359 -28.304 1.00 96.69 109 LYS A N 1
ATOM 893 C CA . LYS A 1 109 ? -5.892 2.215 -27.766 1.00 96.69 109 LYS A CA 1
ATOM 894 C C . LYS A 1 109 ? -5.313 3.587 -27.461 1.00 96.69 109 LYS A C 1
ATOM 896 O O . LYS A 1 109 ? -5.004 4.353 -28.380 1.00 96.69 109 LYS A O 1
ATOM 901 N N . VAL A 1 110 ? -5.138 3.881 -26.178 1.00 96.88 110 VAL A N 1
ATOM 902 C CA . VAL A 1 110 ? -4.683 5.183 -25.694 1.00 96.88 110 VAL A CA 1
ATOM 903 C C . VAL A 1 110 ? -3.300 5.058 -25.076 1.00 96.88 110 VAL A C 1
ATOM 905 O O . VAL A 1 110 ? -3.051 4.222 -24.215 1.00 96.88 110 VAL A O 1
ATOM 908 N N . TYR A 1 111 ? -2.372 5.899 -25.522 1.00 97.00 111 TYR A N 1
ATOM 909 C CA . TYR A 1 111 ? -1.041 5.977 -24.932 1.00 97.00 111 TYR A CA 1
ATOM 910 C C . TYR A 1 111 ? -1.107 6.703 -23.584 1.00 97.00 111 TYR A C 1
ATOM 912 O O . TYR A 1 111 ? -1.454 7.883 -23.548 1.00 97.00 111 TYR A O 1
ATOM 920 N N . ILE A 1 112 ? -0.774 6.010 -22.494 1.00 97.19 112 ILE A N 1
ATOM 921 C CA . ILE A 1 112 ? -0.913 6.541 -21.126 1.00 97.19 112 ILE A CA 1
ATOM 922 C C . ILE A 1 112 ? 0.400 7.021 -20.509 1.00 97.19 112 ILE A C 1
ATOM 924 O O . ILE A 1 112 ? 0.368 7.711 -19.494 1.00 97.19 112 ILE A O 1
ATOM 928 N N . GLY A 1 113 ? 1.546 6.689 -21.106 1.00 97.00 113 GLY A N 1
ATOM 929 C CA . GLY A 1 113 ? 2.857 7.106 -20.613 1.00 97.00 113 GLY A CA 1
ATOM 930 C C . GLY A 1 113 ? 3.941 6.054 -20.795 1.00 97.00 113 GLY A C 1
ATOM 931 O O . GLY A 1 113 ? 3.775 5.070 -21.516 1.00 97.00 113 GLY A O 1
ATOM 932 N N . GLU A 1 114 ? 5.060 6.279 -20.119 1.00 97.06 114 GLU A N 1
ATOM 933 C CA . GLU A 1 114 ? 6.251 5.440 -20.177 1.00 97.06 114 GLU A CA 1
ATOM 934 C C . GLU A 1 114 ? 6.542 4.784 -18.827 1.00 97.06 114 GLU A C 1
ATOM 936 O O . GLU A 1 114 ? 6.366 5.388 -17.767 1.00 97.06 114 GLU A O 1
ATOM 941 N N . LEU A 1 115 ? 7.046 3.552 -18.878 1.00 97.81 115 LEU A N 1
ATOM 942 C CA . LEU A 1 115 ? 7.495 2.789 -17.720 1.00 97.81 115 LEU A CA 1
ATOM 943 C C . LEU A 1 115 ? 9.004 2.533 -17.826 1.00 97.81 115 LEU A C 1
ATOM 945 O O . LEU A 1 115 ? 9.424 1.824 -18.743 1.00 97.81 115 LEU A O 1
ATOM 949 N N . PRO A 1 116 ? 9.836 3.053 -16.909 1.00 97.94 116 PRO A N 1
ATOM 950 C CA . PRO A 1 116 ? 11.260 2.734 -16.875 1.00 97.94 116 PRO A CA 1
ATOM 951 C C . PRO A 1 116 ? 11.490 1.226 -16.769 1.00 97.94 116 PRO A C 1
ATOM 953 O O . PRO A 1 116 ? 10.890 0.566 -15.918 1.00 97.94 116 PRO A O 1
ATOM 956 N N . VAL A 1 117 ? 12.364 0.693 -17.625 1.00 98.31 117 VAL A N 1
ATOM 957 C CA . VAL A 1 117 ? 12.622 -0.747 -17.747 1.00 98.31 117 VAL A CA 1
ATOM 958 C C . VAL A 1 117 ? 13.839 -1.152 -16.934 1.00 98.31 117 VAL A C 1
ATOM 960 O O . VAL A 1 117 ? 14.920 -0.577 -17.080 1.00 98.31 117 VAL A O 1
ATOM 963 N N . MET A 1 118 ? 13.671 -2.183 -16.107 1.00 98.38 118 MET A N 1
ATOM 964 C CA . MET A 1 118 ? 14.782 -2.801 -15.392 1.00 98.38 118 MET A CA 1
ATOM 965 C C . MET A 1 118 ? 15.657 -3.596 -16.367 1.00 98.38 118 MET A C 1
ATOM 967 O O . MET A 1 118 ? 15.157 -4.405 -17.154 1.00 98.38 118 MET A O 1
ATOM 971 N N . LEU A 1 119 ? 16.971 -3.394 -16.338 1.00 97.94 119 LEU A N 1
ATOM 972 C CA . LEU A 1 119 ? 17.881 -4.104 -17.234 1.00 97.94 119 LEU A CA 1
ATOM 973 C C . LEU A 1 119 ? 17.845 -5.612 -16.970 1.00 97.94 119 LEU A C 1
ATOM 975 O O . LEU A 1 119 ? 17.814 -6.037 -15.818 1.00 97.94 119 LEU A O 1
ATOM 979 N N . LYS A 1 120 ? 17.870 -6.396 -18.057 1.00 96.62 120 LYS A N 1
ATOM 980 C CA . LYS A 1 120 ? 17.736 -7.867 -18.092 1.00 96.62 120 LYS A CA 1
ATOM 981 C C . LYS A 1 120 ? 16.371 -8.441 -17.651 1.00 96.62 120 LYS A C 1
ATOM 983 O O . LYS A 1 120 ? 16.189 -9.654 -17.739 1.00 96.62 120 LYS A O 1
ATOM 988 N N . SER A 1 121 ? 15.391 -7.603 -17.292 1.00 97.50 121 SER A N 1
ATOM 989 C CA . SER A 1 121 ? 13.979 -8.019 -17.138 1.00 97.50 121 SER A CA 1
ATOM 990 C C . SER A 1 121 ? 13.362 -8.470 -18.468 1.00 97.50 121 SER A C 1
ATOM 992 O O . SER A 1 121 ? 13.871 -8.114 -19.528 1.00 97.50 121 SER A O 1
ATOM 994 N N . GLU A 1 122 ? 12.247 -9.200 -18.451 1.00 97.06 122 GLU A N 1
ATOM 995 C CA . GLU A 1 122 ? 11.629 -9.793 -19.658 1.00 97.06 122 GLU A CA 1
ATOM 996 C C . GLU A 1 122 ? 11.293 -8.770 -20.761 1.00 97.06 122 GLU A C 1
ATOM 998 O O . GLU A 1 122 ? 11.455 -9.024 -21.965 1.00 97.06 122 GLU A O 1
ATOM 1003 N N . ILE A 1 123 ? 10.880 -7.565 -20.356 1.00 97.06 123 ILE A N 1
ATOM 1004 C CA . ILE A 1 123 ? 10.546 -6.466 -21.272 1.00 97.06 123 ILE A CA 1
ATOM 1005 C C . ILE A 1 123 ? 11.771 -5.662 -21.740 1.00 97.06 123 ILE A C 1
ATOM 1007 O O . ILE A 1 123 ? 11.651 -4.797 -22.611 1.00 97.06 123 ILE A O 1
ATOM 1011 N N . CYS A 1 124 ? 12.968 -5.966 -21.233 1.00 97.94 124 CYS A N 1
ATOM 1012 C CA . CYS A 1 124 ? 14.227 -5.426 -21.738 1.00 97.94 124 CYS A CA 1
ATOM 1013 C C . CYS A 1 124 ? 14.598 -6.071 -23.087 1.00 97.94 124 CYS A C 1
ATOM 1015 O O . CYS A 1 124 ? 14.265 -7.223 -23.377 1.00 97.94 124 CYS A O 1
ATOM 1017 N N . HIS A 1 125 ? 15.326 -5.336 -23.931 1.00 97.56 125 HIS A N 1
ATOM 1018 C CA . HIS A 1 125 ? 15.890 -5.892 -25.172 1.00 97.56 125 HIS A CA 1
ATOM 1019 C C . HIS A 1 125 ? 17.094 -6.805 -24.932 1.00 97.56 125 HIS A C 1
ATOM 1021 O O . HIS A 1 125 ? 17.433 -7.580 -25.816 1.00 97.56 125 HIS A O 1
ATOM 1027 N N . LEU A 1 126 ? 17.729 -6.726 -23.757 1.00 96.69 126 LEU A N 1
ATOM 1028 C CA . LEU A 1 126 ? 18.874 -7.572 -23.399 1.00 96.69 126 LEU A CA 1
ATOM 1029 C C . LEU A 1 126 ? 18.469 -8.963 -22.899 1.00 96.69 126 LEU A C 1
ATOM 1031 O O . LEU A 1 126 ? 19.316 -9.843 -22.771 1.00 96.69 126 LEU A O 1
ATOM 1035 N N . HIS A 1 127 ? 17.192 -9.159 -22.578 1.00 96.00 127 HIS A N 1
ATOM 1036 C CA . HIS A 1 127 ? 16.707 -10.422 -22.045 1.00 96.00 127 HIS A CA 1
ATOM 1037 C C . HIS A 1 127 ? 16.768 -11.529 -23.101 1.00 96.00 127 HIS A C 1
ATOM 1039 O O . HIS A 1 127 ? 16.266 -11.361 -24.212 1.00 96.00 127 HIS A O 1
ATOM 1045 N N . GLY A 1 128 ? 17.383 -12.657 -22.741 1.00 93.12 128 GLY A N 1
ATOM 1046 C CA . GLY A 1 128 ? 17.537 -13.824 -23.613 1.00 93.12 128 GLY A CA 1
ATOM 1047 C C . GLY A 1 128 ? 18.624 -13.709 -24.690 1.00 93.12 128 GLY A C 1
ATOM 1048 O O . GLY A 1 128 ? 18.786 -14.652 -25.461 1.00 93.12 128 GLY A O 1
ATOM 1049 N N . LEU A 1 129 ? 19.372 -12.599 -24.753 1.00 95.56 129 LEU A N 1
ATOM 1050 C CA . LEU A 1 129 ? 20.504 -12.470 -25.675 1.00 95.56 129 LEU A CA 1
ATOM 1051 C C . LEU A 1 129 ? 21.692 -13.326 -25.224 1.00 95.56 129 LEU A C 1
ATOM 1053 O O . LEU A 1 129 ? 21.979 -13.442 -24.030 1.00 95.56 129 LEU A O 1
ATOM 1057 N N . LYS A 1 130 ? 22.415 -13.893 -26.192 1.00 96.06 130 LYS A N 1
ATOM 1058 C CA . LYS A 1 130 ? 23.666 -14.622 -25.948 1.00 96.06 130 LYS A CA 1
ATOM 1059 C C . LYS A 1 130 ? 24.800 -13.657 -25.617 1.00 96.06 130 LYS A C 1
ATOM 1061 O O . LYS A 1 130 ? 24.774 -12.492 -26.008 1.00 96.06 130 LYS A O 1
ATOM 1066 N N . GLU A 1 131 ? 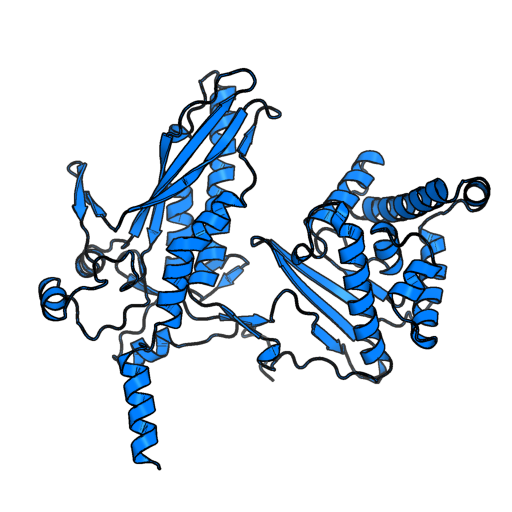25.857 -14.165 -24.986 1.00 95.44 131 GLU A N 1
ATOM 1067 C CA . GLU A 1 131 ? 27.041 -13.362 -24.645 1.00 95.44 131 GLU A CA 1
ATOM 1068 C C . GLU A 1 131 ? 27.632 -12.623 -25.857 1.00 95.44 131 GLU A C 1
ATOM 1070 O O . GLU A 1 131 ? 27.961 -11.444 -25.758 1.00 95.44 131 GLU A O 1
ATOM 1075 N N . SER A 1 132 ? 27.704 -13.275 -27.023 1.00 97.00 132 SER A N 1
ATOM 1076 C CA . SER A 1 132 ? 28.197 -12.651 -28.258 1.00 97.00 132 SER A CA 1
ATOM 1077 C C . SER A 1 132 ? 27.326 -11.479 -28.720 1.00 97.00 132 SER A C 1
ATOM 1079 O O . SER A 1 132 ? 27.847 -10.450 -29.135 1.00 97.00 132 SER A O 1
ATOM 1081 N N . GLU A 1 133 ? 26.003 -11.611 -28.608 1.00 96.62 133 GLU A N 1
ATOM 1082 C CA . GLU A 1 133 ? 25.049 -10.570 -29.004 1.00 96.62 133 GLU A CA 1
ATOM 1083 C C . GLU A 1 133 ? 25.093 -9.384 -28.035 1.00 96.62 133 GLU A C 1
ATOM 1085 O O . GLU A 1 133 ? 25.001 -8.237 -28.463 1.00 96.62 133 GLU A O 1
ATOM 1090 N N . LEU A 1 134 ? 25.283 -9.640 -26.734 1.00 96.56 134 LEU A N 1
ATOM 1091 C CA . LEU A 1 134 ? 25.480 -8.584 -25.736 1.00 96.56 134 LEU A CA 1
ATOM 1092 C C . LEU A 1 134 ? 26.720 -7.745 -26.061 1.00 96.56 134 LEU A C 1
ATOM 1094 O O . LEU A 1 134 ? 26.627 -6.518 -26.098 1.00 96.56 134 LEU A O 1
ATOM 1098 N N . ILE A 1 135 ? 27.838 -8.399 -26.395 1.00 96.50 135 ILE A N 1
ATOM 1099 C CA . ILE A 1 135 ? 29.083 -7.724 -26.788 1.00 96.50 135 ILE A CA 1
ATOM 1100 C C . ILE A 1 135 ? 28.874 -6.881 -28.054 1.00 96.50 135 ILE A C 1
ATOM 1102 O O . ILE A 1 135 ? 29.303 -5.728 -28.099 1.00 96.50 135 ILE A O 1
ATOM 1106 N N . GLU A 1 136 ? 28.169 -7.403 -29.064 1.00 96.44 136 GLU A N 1
ATOM 1107 C CA . GLU A 1 136 ? 27.829 -6.647 -30.281 1.00 96.44 136 GLU A CA 1
ATOM 1108 C C . GLU A 1 136 ? 26.974 -5.402 -29.998 1.00 96.44 136 GLU A C 1
ATOM 1110 O O . GLU A 1 136 ? 27.064 -4.405 -30.717 1.00 96.44 136 GLU A O 1
ATOM 1115 N N . LYS A 1 137 ? 26.146 -5.437 -28.947 1.00 94.19 137 LYS A N 1
ATOM 1116 C CA . LYS A 1 137 ? 25.354 -4.288 -28.476 1.00 94.19 137 LYS A CA 1
ATOM 1117 C C . LYS A 1 137 ? 26.108 -3.375 -27.504 1.00 94.19 137 LYS A C 1
ATOM 1119 O O . LYS A 1 137 ? 25.532 -2.390 -27.045 1.00 94.19 137 LYS A O 1
ATOM 1124 N N . GLY A 1 138 ? 27.383 -3.657 -27.233 1.00 94.31 138 GLY A N 1
ATOM 1125 C CA . GLY A 1 138 ? 28.232 -2.875 -26.337 1.00 94.31 138 GLY A CA 1
ATOM 1126 C C . GLY A 1 138 ? 27.982 -3.135 -24.850 1.00 94.31 138 GLY A C 1
ATOM 1127 O O . GLY A 1 138 ? 28.410 -2.338 -24.024 1.00 94.31 138 GLY A O 1
ATOM 1128 N N . GLU A 1 139 ? 27.291 -4.215 -24.495 1.00 97.00 139 GLU A N 1
ATOM 1129 C CA . GLU A 1 139 ? 27.012 -4.587 -23.107 1.00 97.00 139 GLU A CA 1
ATOM 1130 C C . GLU A 1 139 ? 28.007 -5.646 -22.608 1.00 97.00 139 GLU A C 1
ATOM 1132 O O . GLU A 1 139 ? 28.487 -6.482 -23.374 1.00 97.00 139 GLU A O 1
ATOM 1137 N N . ASP A 1 140 ? 28.297 -5.636 -21.305 1.00 94.88 140 ASP A N 1
ATOM 1138 C CA . ASP A 1 140 ? 29.095 -6.684 -20.659 1.00 94.88 140 ASP A CA 1
ATOM 1139 C C . ASP A 1 140 ? 28.194 -7.887 -20.317 1.00 94.88 140 ASP A C 1
ATOM 1141 O O . ASP A 1 140 ? 27.231 -7.727 -19.556 1.00 94.88 140 ASP A O 1
ATOM 1145 N N . PRO A 1 141 ? 28.491 -9.107 -20.811 1.00 94.38 141 PRO A N 1
ATOM 1146 C CA . PRO A 1 141 ? 27.752 -10.312 -20.438 1.00 94.38 141 PRO A CA 1
ATOM 1147 C C . PRO A 1 141 ? 27.646 -10.539 -18.924 1.00 94.38 141 PRO A C 1
ATOM 1149 O O . PRO A 1 141 ? 26.615 -11.027 -18.449 1.00 94.38 141 PRO A O 1
ATOM 1152 N N . ARG A 1 142 ? 28.673 -10.135 -18.164 1.00 92.69 142 ARG A N 1
ATOM 1153 C CA . ARG A 1 142 ? 28.769 -10.331 -16.710 1.00 92.69 142 ARG A CA 1
ATOM 1154 C C . ARG A 1 142 ? 28.003 -9.301 -15.886 1.00 92.69 142 ARG A C 1
ATOM 1156 O O . ARG A 1 142 ? 27.870 -9.498 -14.676 1.00 92.69 142 ARG A O 1
ATOM 1163 N N . ASP A 1 143 ? 27.506 -8.221 -16.492 1.00 95.38 143 ASP A N 1
ATOM 1164 C CA . ASP A 1 143 ? 26.688 -7.239 -15.777 1.00 95.38 143 ASP A CA 1
ATOM 1165 C C . ASP A 1 143 ? 25.409 -7.918 -15.254 1.00 95.38 143 ASP A C 1
ATOM 1167 O O . ASP A 1 143 ? 24.709 -8.571 -16.026 1.00 95.38 143 ASP A O 1
ATOM 1171 N N . PRO A 1 144 ? 25.075 -7.825 -13.960 1.00 94.31 144 PRO A N 1
ATOM 1172 C CA . PRO A 1 144 ? 23.953 -8.580 -13.404 1.00 94.31 144 PRO A CA 1
ATOM 1173 C C . PRO A 1 144 ? 22.577 -8.069 -13.867 1.00 94.31 144 PRO A C 1
ATOM 1175 O O . PRO A 1 144 ? 21.603 -8.812 -13.782 1.00 94.31 144 PRO A O 1
ATOM 1178 N N . GLY A 1 145 ? 22.466 -6.837 -14.381 1.00 96.19 145 GLY A N 1
ATOM 1179 C CA . GLY A 1 145 ? 21.171 -6.172 -14.553 1.00 96.19 145 GLY A CA 1
ATOM 1180 C C . GLY A 1 145 ? 20.521 -5.833 -13.204 1.00 96.19 145 GLY A C 1
ATOM 1181 O O . GLY A 1 145 ? 21.214 -5.649 -12.205 1.00 96.19 145 GLY A O 1
ATOM 1182 N N . GLY A 1 146 ? 19.191 -5.714 -13.159 1.00 96.44 146 GLY A N 1
ATOM 1183 C CA . GLY A 1 146 ? 18.472 -5.462 -11.898 1.00 96.44 146 GLY A CA 1
ATOM 1184 C C . GLY A 1 146 ? 18.428 -3.991 -11.453 1.00 96.44 146 GLY A C 1
ATOM 1185 O O . GLY A 1 146 ? 18.163 -3.689 -10.293 1.00 96.44 146 GLY A O 1
ATOM 1186 N N . TYR A 1 147 ? 18.696 -3.057 -12.365 1.00 98.00 147 TYR A N 1
ATOM 1187 C CA . TYR A 1 147 ? 18.667 -1.612 -12.123 1.00 98.00 147 TYR A CA 1
ATOM 1188 C C . TYR A 1 147 ? 18.046 -0.874 -13.320 1.00 98.00 147 TYR A C 1
ATOM 1190 O O . TYR A 1 147 ? 17.767 -1.480 -14.353 1.00 98.00 147 TYR A O 1
ATOM 1198 N N . PHE A 1 148 ? 17.818 0.431 -13.187 1.00 98.50 148 PHE A N 1
ATOM 1199 C CA . PHE A 1 148 ? 17.176 1.288 -14.190 1.00 98.50 148 PHE A CA 1
ATOM 1200 C C . PHE A 1 148 ? 18.162 2.303 -14.773 1.00 98.50 148 PHE A C 1
ATOM 1202 O O . PHE A 1 148 ? 19.102 2.711 -14.094 1.00 98.50 148 PHE A O 1
ATOM 1209 N N . ILE A 1 149 ? 17.920 2.774 -15.999 1.00 98.50 149 ILE A N 1
ATOM 1210 C CA . ILE A 1 149 ? 18.610 3.946 -16.564 1.00 98.50 149 ILE A CA 1
ATOM 1211 C C . ILE A 1 149 ? 17.607 5.089 -16.668 1.00 98.50 149 ILE A C 1
ATOM 1213 O O . ILE A 1 149 ? 16.636 4.999 -17.420 1.00 98.50 149 ILE A O 1
ATOM 1217 N N . VAL A 1 150 ? 17.861 6.173 -15.939 1.00 97.69 150 VAL A N 1
ATOM 1218 C CA . VAL A 1 150 ? 17.027 7.378 -15.951 1.00 97.69 150 VAL A CA 1
ATOM 1219 C C . VAL A 1 150 ? 17.904 8.591 -16.213 1.00 97.69 150 VAL A C 1
ATOM 1221 O O . VAL A 1 150 ? 18.826 8.864 -15.444 1.00 97.69 150 VAL A O 1
ATOM 1224 N N . ASN A 1 151 ? 17.611 9.325 -17.290 1.00 96.19 151 ASN A N 1
ATOM 1225 C CA . ASN A 1 151 ? 18.421 10.457 -17.758 1.00 96.19 151 ASN A CA 1
ATOM 1226 C C . ASN A 1 151 ? 19.924 10.103 -17.870 1.00 96.19 151 ASN A C 1
ATOM 1228 O O . ASN A 1 151 ? 20.778 10.815 -17.345 1.00 96.19 151 ASN A O 1
ATOM 1232 N N . GLY A 1 152 ? 20.245 8.941 -18.449 1.00 96.25 152 GLY A N 1
ATOM 1233 C CA . GLY A 1 152 ? 21.609 8.404 -18.573 1.00 96.25 152 GLY A CA 1
ATOM 1234 C C . GLY A 1 152 ? 22.227 7.838 -17.293 1.00 96.25 152 GLY A C 1
ATOM 1235 O O . GLY A 1 152 ? 23.212 7.109 -17.362 1.00 96.25 152 GLY A O 1
ATOM 1236 N N . SER A 1 153 ? 21.651 8.127 -16.124 1.00 97.31 153 SER A N 1
ATOM 1237 C CA . SER A 1 153 ? 22.172 7.670 -14.834 1.00 97.31 153 SER A CA 1
ATOM 1238 C C . SER A 1 153 ? 21.622 6.296 -14.460 1.00 97.31 153 SER A C 1
ATOM 1240 O O . SER A 1 153 ? 20.416 6.060 -14.542 1.00 97.31 153 SER A O 1
ATOM 1242 N N . GLU A 1 154 ? 22.488 5.414 -13.968 1.00 98.06 154 GLU A N 1
ATOM 1243 C CA . GLU A 1 154 ? 22.098 4.096 -13.466 1.00 98.06 154 GLU A CA 1
ATOM 1244 C C . GLU A 1 154 ? 21.573 4.186 -12.030 1.00 98.06 154 GLU A C 1
ATOM 1246 O O . GLU A 1 154 ? 22.215 4.767 -11.148 1.00 98.06 154 GLU A O 1
ATOM 1251 N N . ARG A 1 155 ? 20.392 3.616 -11.789 1.00 97.69 155 ARG A N 1
ATOM 1252 C CA . ARG A 1 155 ? 19.665 3.705 -10.522 1.00 97.69 155 ARG A CA 1
ATOM 1253 C C . ARG A 1 155 ? 19.230 2.336 -10.030 1.00 97.69 155 ARG A C 1
ATOM 1255 O O . ARG A 1 155 ? 18.494 1.646 -10.730 1.00 97.69 155 ARG A O 1
ATOM 1262 N N . SER A 1 156 ? 19.630 1.965 -8.818 1.00 96.19 156 SER A N 1
ATOM 1263 C CA . SER A 1 156 ? 19.140 0.760 -8.142 1.00 96.19 156 SER A CA 1
ATOM 1264 C C . SER A 1 156 ? 18.073 1.112 -7.119 1.00 96.19 156 SER A C 1
ATOM 1266 O O . SER A 1 156 ? 18.252 2.034 -6.318 1.00 96.19 156 SER A O 1
ATOM 1268 N N . LEU A 1 157 ? 16.988 0.341 -7.111 1.00 96.50 157 LEU A N 1
ATOM 1269 C CA . LEU A 1 157 ? 16.034 0.365 -6.010 1.00 96.50 157 LEU A CA 1
ATOM 1270 C C . LEU A 1 157 ? 16.557 -0.548 -4.909 1.00 96.50 157 LEU A C 1
ATOM 1272 O O . LEU A 1 157 ? 16.812 -1.724 -5.150 1.00 96.50 157 LEU A O 1
ATOM 1276 N N . VAL A 1 158 ? 16.727 -0.002 -3.714 1.00 94.88 158 VAL A N 1
ATOM 1277 C CA . VAL A 1 158 ? 17.228 -0.758 -2.570 1.00 94.88 158 VAL A CA 1
ATOM 1278 C C . VAL A 1 158 ? 16.061 -1.437 -1.865 1.00 94.88 158 VAL A C 1
ATOM 1280 O O . VAL A 1 158 ? 15.020 -0.818 -1.648 1.00 94.88 158 VAL A O 1
ATOM 1283 N N . THR A 1 159 ? 16.238 -2.706 -1.501 1.00 95.50 159 THR A N 1
ATOM 1284 C CA . THR A 1 159 ? 15.214 -3.470 -0.781 1.00 95.50 159 THR A CA 1
ATOM 1285 C C . THR A 1 159 ? 14.969 -2.831 0.582 1.00 95.50 159 THR A C 1
ATOM 1287 O O . THR A 1 159 ? 15.917 -2.601 1.337 1.00 95.50 159 THR A O 1
ATOM 1290 N N . THR A 1 160 ? 13.711 -2.550 0.914 1.00 91.94 160 THR A N 1
ATOM 1291 C CA . THR A 1 160 ? 13.357 -1.923 2.193 1.00 91.94 160 THR A CA 1
ATOM 1292 C C . THR A 1 160 ? 12.688 -2.910 3.129 1.00 91.94 160 THR A C 1
ATOM 1294 O O . THR A 1 160 ? 11.738 -3.591 2.750 1.00 91.94 160 THR A O 1
ATOM 1297 N N . GLU A 1 161 ? 13.154 -2.964 4.366 1.00 92.31 161 GLU A N 1
ATOM 1298 C CA . GLU A 1 161 ? 12.519 -3.733 5.433 1.00 92.31 161 GLU A CA 1
ATOM 1299 C C . GLU A 1 161 ? 11.307 -2.966 5.987 1.00 92.31 161 GLU A C 1
ATOM 1301 O O . GLU A 1 161 ? 11.411 -1.798 6.342 1.00 92.31 161 GLU A O 1
ATOM 1306 N N . GLU A 1 162 ? 10.147 -3.606 6.095 1.00 89.31 162 GLU A N 1
ATOM 1307 C CA . GLU A 1 162 ? 8.967 -3.040 6.752 1.00 89.31 162 GLU A CA 1
ATOM 1308 C C . GLU A 1 162 ? 8.389 -4.027 7.770 1.00 89.31 162 GLU A C 1
ATOM 1310 O O . GLU A 1 162 ? 8.557 -5.239 7.649 1.00 89.31 162 GLU A O 1
ATOM 1315 N N . ILE A 1 163 ? 7.673 -3.522 8.777 1.00 90.62 163 ILE A N 1
ATOM 1316 C CA . ILE A 1 163 ? 6.867 -4.378 9.659 1.00 90.62 163 ILE A CA 1
ATOM 1317 C C . ILE A 1 163 ? 5.783 -5.052 8.811 1.00 90.62 163 ILE A C 1
ATOM 1319 O O . ILE A 1 163 ? 5.153 -4.403 7.973 1.00 90.62 163 ILE A O 1
ATOM 1323 N N . ALA A 1 164 ? 5.566 -6.345 9.038 1.00 92.44 164 ALA A N 1
ATOM 1324 C CA . ALA A 1 164 ? 4.600 -7.146 8.307 1.00 92.44 164 ALA A CA 1
ATOM 1325 C C . ALA A 1 164 ? 3.196 -6.511 8.381 1.00 92.44 164 ALA A C 1
ATOM 1327 O O . ALA A 1 164 ? 2.669 -6.322 9.483 1.00 92.44 164 ALA A O 1
ATOM 1328 N N . PRO A 1 165 ? 2.584 -6.168 7.232 1.00 92.81 165 PRO A N 1
ATOM 1329 C CA . PRO A 1 165 ? 1.218 -5.669 7.210 1.00 92.81 165 PRO A CA 1
ATOM 1330 C C . PRO A 1 165 ? 0.228 -6.801 7.494 1.00 92.81 165 PRO A C 1
ATOM 1332 O O . PRO A 1 165 ? 0.579 -7.978 7.421 1.00 92.81 165 PRO A O 1
ATOM 1335 N N . ASN A 1 166 ? -1.018 -6.434 7.798 1.00 94.94 166 ASN A N 1
ATOM 1336 C CA . ASN A 1 166 ? -2.137 -7.360 8.023 1.00 94.94 166 ASN A CA 1
ATOM 1337 C C . ASN A 1 166 ? -1.855 -8.409 9.116 1.00 94.94 166 ASN A C 1
ATOM 1339 O O . ASN A 1 166 ? -2.412 -9.500 9.105 1.00 94.94 166 ASN A O 1
ATOM 1343 N N . LYS A 1 167 ? -0.961 -8.075 10.054 1.00 94.62 167 LYS A N 1
ATOM 1344 C CA . LYS A 1 167 ? -0.609 -8.890 11.213 1.00 94.62 167 LYS A CA 1
ATOM 1345 C C . LYS A 1 167 ? -0.750 -8.062 12.486 1.00 94.62 167 LYS A C 1
ATOM 1347 O O . LYS A 1 167 ? -0.331 -6.903 12.521 1.00 94.62 167 LYS A O 1
ATOM 1352 N N . ILE A 1 168 ? -1.319 -8.667 13.527 1.00 96.56 168 ILE A N 1
ATOM 1353 C CA . ILE A 1 168 ? -1.432 -8.064 14.858 1.00 96.56 168 ILE A CA 1
ATOM 1354 C C . ILE A 1 168 ? -0.054 -8.080 15.527 1.00 96.56 168 ILE A C 1
ATOM 1356 O O . ILE A 1 168 ? 0.553 -9.132 15.734 1.00 96.56 168 ILE A O 1
ATOM 1360 N N . ILE A 1 169 ? 0.446 -6.898 15.872 1.00 96.06 169 ILE A N 1
ATOM 1361 C CA . ILE A 1 169 ? 1.694 -6.701 16.607 1.00 96.06 169 ILE A CA 1
ATOM 1362 C C . ILE A 1 169 ? 1.354 -6.184 18.002 1.00 96.06 169 ILE A C 1
ATOM 1364 O O . ILE A 1 169 ? 0.773 -5.109 18.144 1.00 96.06 169 ILE A O 1
ATOM 1368 N N . LEU A 1 170 ? 1.705 -6.960 19.025 1.00 96.06 170 LEU A N 1
ATOM 1369 C CA . LEU A 1 170 ? 1.472 -6.627 20.423 1.00 96.06 170 LEU A CA 1
ATOM 1370 C C . LEU A 1 170 ? 2.693 -5.911 20.983 1.00 96.06 170 LEU A C 1
ATOM 1372 O O . LEU A 1 170 ? 3.818 -6.376 20.829 1.00 96.06 170 LEU A O 1
ATOM 1376 N N . GLU A 1 171 ? 2.466 -4.783 21.639 1.00 92.69 171 GLU A N 1
ATOM 1377 C CA . GLU A 1 171 ? 3.511 -3.918 22.167 1.00 92.69 171 GLU A CA 1
ATOM 1378 C C . GLU A 1 171 ? 3.182 -3.561 23.614 1.00 92.69 171 GLU A C 1
ATOM 1380 O O . GLU A 1 171 ? 2.073 -3.112 23.906 1.00 92.69 171 GLU A O 1
ATOM 1385 N N . ARG A 1 172 ? 4.146 -3.688 24.525 1.00 89.31 172 ARG A N 1
ATOM 1386 C CA . ARG A 1 172 ? 4.019 -3.101 25.862 1.00 89.31 172 ARG A CA 1
ATOM 1387 C C . ARG A 1 172 ? 4.498 -1.650 25.817 1.00 89.31 172 ARG A C 1
ATOM 1389 O O . ARG A 1 172 ? 5.477 -1.341 25.138 1.00 89.31 172 ARG A O 1
ATOM 1396 N N . ILE A 1 173 ? 3.769 -0.748 26.471 1.00 85.56 173 ILE A N 1
ATOM 1397 C CA . ILE A 1 173 ? 4.083 0.683 26.488 1.00 85.56 173 ILE A CA 1
ATOM 1398 C C . ILE A 1 173 ? 4.480 1.071 27.907 1.00 85.56 173 ILE A C 1
ATOM 1400 O O . ILE A 1 173 ? 3.664 0.960 28.813 1.00 85.56 173 ILE A O 1
ATOM 1404 N N . GLY A 1 174 ? 5.689 1.604 28.065 1.00 78.00 174 GLY A N 1
ATOM 1405 C CA . GLY A 1 174 ? 6.212 1.968 29.380 1.00 78.00 174 GLY A CA 1
ATOM 1406 C C . GLY A 1 174 ? 6.699 0.749 30.160 1.00 78.00 174 GLY A C 1
ATOM 1407 O O . GLY A 1 174 ? 6.969 -0.309 29.588 1.00 78.00 174 GLY A O 1
ATOM 1408 N N . GLU A 1 175 ? 6.847 0.924 31.468 1.00 74.44 175 GLU A N 1
ATOM 1409 C CA . GLU A 1 175 ? 7.263 -0.146 32.372 1.00 74.44 175 GLU A CA 1
ATOM 1410 C C . GLU A 1 175 ? 6.112 -1.127 32.643 1.00 74.44 175 GLU A C 1
ATOM 1412 O O . GLU A 1 175 ? 4.935 -0.798 32.483 1.00 74.44 175 GLU A O 1
ATOM 1417 N N . ILE A 1 176 ? 6.447 -2.349 33.073 1.00 69.44 176 ILE A N 1
ATOM 1418 C CA . ILE A 1 176 ? 5.464 -3.410 33.363 1.00 69.44 176 ILE A CA 1
ATOM 1419 C C . ILE A 1 176 ? 4.413 -2.933 34.375 1.00 69.44 176 ILE A C 1
ATOM 1421 O O . ILE A 1 176 ? 3.233 -3.239 34.233 1.00 69.44 176 ILE A O 1
ATOM 1425 N N . GLU A 1 177 ? 4.826 -2.121 35.345 1.00 69.12 177 GLU A N 1
ATOM 1426 C CA . GLU A 1 177 ? 3.973 -1.595 36.413 1.00 69.12 177 GLU A CA 1
ATOM 1427 C C . GLU A 1 177 ? 2.887 -0.629 35.913 1.00 69.12 177 GLU A C 1
ATOM 1429 O O . GLU A 1 177 ? 1.860 -0.454 36.573 1.00 69.12 177 GLU A O 1
ATOM 1434 N N . GLU A 1 178 ? 3.060 -0.024 34.731 1.00 74.62 178 GLU A N 1
ATOM 1435 C CA . GLU A 1 178 ? 2.061 0.881 34.156 1.00 74.62 178 GLU A CA 1
ATOM 1436 C C . GLU A 1 178 ? 0.832 0.139 33.604 1.00 74.62 178 GLU A C 1
ATOM 1438 O O . GLU A 1 178 ? -0.168 0.794 33.289 1.00 74.62 178 GLU A O 1
ATOM 1443 N N . ASN A 1 179 ? 0.882 -1.201 33.499 1.00 82.94 179 ASN A N 1
ATOM 1444 C CA . ASN A 1 179 ? -0.167 -2.053 32.922 1.00 82.94 179 ASN A CA 1
ATOM 1445 C C . ASN A 1 179 ? -0.763 -1.436 31.653 1.00 82.94 179 ASN A C 1
ATOM 1447 O O . ASN A 1 179 ? -1.975 -1.254 31.521 1.00 82.94 179 ASN A O 1
ATOM 1451 N N . ARG A 1 180 ? 0.120 -1.052 30.730 1.00 91.56 180 ARG A N 1
ATOM 1452 C CA . ARG A 1 180 ? -0.242 -0.408 29.476 1.00 91.56 180 ARG A CA 1
ATOM 1453 C C . ARG A 1 180 ? 0.345 -1.195 28.319 1.00 91.56 180 ARG A C 1
ATOM 1455 O O . ARG A 1 180 ? 1.547 -1.440 28.240 1.00 91.56 180 ARG A O 1
ATOM 1462 N N . ALA A 1 181 ? -0.519 -1.580 27.398 1.00 94.12 181 ALA A N 1
ATOM 1463 C CA . ALA A 1 181 ? -0.134 -2.307 26.204 1.00 94.12 181 ALA A CA 1
ATOM 1464 C C . ALA A 1 181 ? -0.984 -1.843 25.028 1.00 94.12 181 ALA A C 1
ATOM 1466 O O . ALA A 1 181 ? -2.029 -1.208 25.193 1.00 94.12 181 ALA A O 1
ATOM 1467 N N . ARG A 1 182 ? -0.515 -2.143 23.825 1.00 95.62 182 ARG A N 1
ATOM 1468 C CA . ARG A 1 182 ? -1.172 -1.778 22.584 1.00 95.62 182 ARG A CA 1
ATOM 1469 C C . ARG A 1 182 ? -1.010 -2.884 21.563 1.00 95.62 182 ARG A C 1
ATOM 1471 O O . ARG A 1 182 ? 0.106 -3.291 21.259 1.00 95.62 182 ARG A O 1
ATOM 1478 N N . ALA A 1 183 ? -2.120 -3.292 20.977 1.00 97.25 183 ALA A N 1
ATOM 1479 C CA . ALA A 1 183 ? -2.138 -4.066 19.756 1.00 97.25 183 ALA A CA 1
ATOM 1480 C C . ALA A 1 183 ? -2.164 -3.094 18.570 1.00 97.25 183 ALA A C 1
ATOM 1482 O O . ALA A 1 183 ? -2.925 -2.123 18.555 1.00 97.25 183 ALA A O 1
ATOM 1483 N N . VAL A 1 184 ? -1.323 -3.330 17.569 1.00 96.81 184 VAL A N 1
ATOM 1484 C CA . VAL A 1 184 ? -1.241 -2.521 16.350 1.00 96.81 184 VAL A CA 1
ATOM 1485 C C . VAL A 1 184 ? -1.355 -3.435 15.145 1.00 96.81 184 VAL A C 1
ATOM 1487 O O . VAL A 1 184 ? -0.640 -4.425 15.045 1.00 96.81 184 VAL A O 1
ATOM 1490 N N . VAL A 1 185 ? -2.194 -3.057 14.187 1.00 96.88 185 VAL A N 1
ATOM 1491 C CA . VAL A 1 185 ? -2.221 -3.668 12.859 1.00 96.88 185 VAL A CA 1
ATOM 1492 C C . VAL A 1 185 ? -2.078 -2.575 11.808 1.00 96.88 185 VAL A C 1
ATOM 1494 O O . VAL A 1 185 ? -2.773 -1.556 11.822 1.00 96.88 185 VAL A O 1
ATOM 1497 N N . THR A 1 186 ? -1.139 -2.773 10.885 1.00 95.06 186 THR A N 1
ATOM 1498 C CA . THR A 1 186 ? -1.056 -1.960 9.668 1.00 95.06 186 THR A CA 1
ATOM 1499 C C . THR A 1 186 ? -1.805 -2.699 8.572 1.00 95.06 186 THR A C 1
ATOM 1501 O O . THR A 1 186 ? -1.259 -3.600 7.945 1.00 95.06 186 THR A O 1
ATOM 1504 N N . SER A 1 187 ? -3.068 -2.336 8.383 1.00 95.81 187 SER A N 1
ATOM 1505 C CA . SER A 1 187 ? -3.942 -2.910 7.370 1.00 95.81 187 SER A CA 1
ATOM 1506 C C . SER A 1 187 ? -3.643 -2.310 5.998 1.00 95.81 187 SER A C 1
ATOM 1508 O O . SER A 1 187 ? -3.710 -1.092 5.835 1.00 95.81 187 SER A O 1
ATOM 1510 N N . ILE A 1 188 ? -3.385 -3.153 5.001 1.00 91.19 188 ILE A N 1
ATOM 1511 C CA . ILE A 1 188 ? -3.138 -2.762 3.612 1.00 91.19 188 ILE A CA 1
ATOM 1512 C C . ILE A 1 188 ? -4.066 -3.552 2.681 1.00 91.19 188 ILE A C 1
ATOM 1514 O O . ILE A 1 188 ? -4.064 -4.782 2.714 1.00 91.19 188 ILE A O 1
ATOM 1518 N N . LYS A 1 189 ? -4.828 -2.839 1.840 1.00 87.38 189 LYS A N 1
ATOM 1519 C CA . LYS A 1 189 ? -5.601 -3.373 0.698 1.00 87.38 189 LYS A CA 1
ATOM 1520 C C . LYS A 1 189 ? -5.496 -2.389 -0.460 1.00 87.38 189 LYS A C 1
ATOM 1522 O O . LYS A 1 189 ? -5.618 -1.187 -0.236 1.00 87.38 189 LYS A O 1
ATOM 1527 N N . SER A 1 190 ? -5.247 -2.886 -1.672 1.00 78.44 190 SER A N 1
ATOM 1528 C CA . SER A 1 190 ? -5.199 -2.081 -2.906 1.00 78.44 190 SER A CA 1
ATOM 1529 C C . SER A 1 190 ? -4.381 -0.784 -2.766 1.00 78.44 190 SER A C 1
ATOM 1531 O O . SER A 1 190 ? -4.787 0.278 -3.226 1.00 78.44 190 SER A O 1
ATOM 1533 N N . GLY A 1 191 ? -3.238 -0.856 -2.073 1.00 74.75 191 GLY A N 1
ATOM 1534 C CA . GLY A 1 191 ? -2.322 0.264 -1.815 1.00 74.75 191 GLY A CA 1
ATOM 1535 C C . GLY A 1 191 ? -2.790 1.326 -0.811 1.00 74.75 191 GLY A C 1
ATOM 1536 O O . GLY A 1 191 ? -2.014 2.222 -0.478 1.00 74.75 191 GLY A O 1
ATOM 1537 N N . PHE A 1 192 ? -4.004 1.227 -0.266 1.00 84.50 192 PHE A N 1
ATOM 1538 C CA . PHE A 1 192 ? -4.402 2.037 0.880 1.00 84.50 192 PHE A CA 1
ATOM 1539 C C . PHE A 1 192 ? -3.851 1.425 2.174 1.00 84.50 192 PHE A C 1
ATOM 1541 O O . PHE A 1 192 ? -4.045 0.240 2.450 1.00 84.50 192 PHE A O 1
ATOM 1548 N N . ARG A 1 193 ? -3.159 2.244 2.976 1.00 88.31 193 ARG A N 1
ATOM 1549 C CA . ARG A 1 193 ? -2.517 1.848 4.238 1.00 88.31 193 ARG A CA 1
ATOM 1550 C C . ARG A 1 193 ? -3.224 2.510 5.417 1.00 88.31 193 ARG A C 1
ATOM 1552 O O . ARG A 1 193 ? -3.126 3.722 5.600 1.00 88.31 193 ARG A O 1
ATOM 1559 N N . ALA A 1 194 ? -3.862 1.704 6.258 1.00 93.38 194 ALA A N 1
ATOM 1560 C CA . ALA A 1 194 ? -4.492 2.137 7.499 1.00 93.38 194 ALA A CA 1
ATOM 1561 C C . ALA A 1 194 ? -3.758 1.555 8.706 1.00 93.38 194 ALA A C 1
ATOM 1563 O O . ALA A 1 194 ? -3.575 0.345 8.816 1.00 93.38 194 ALA A O 1
ATOM 1564 N N . ARG A 1 195 ? -3.358 2.411 9.647 1.00 94.94 195 ARG A N 1
ATOM 1565 C CA . ARG A 1 195 ? -2.807 1.976 10.934 1.00 94.94 195 ARG A CA 1
ATOM 1566 C C . ARG A 1 195 ? -3.915 1.995 11.979 1.00 94.94 195 ARG A C 1
ATOM 1568 O O . ARG A 1 195 ? -4.406 3.070 12.311 1.00 94.94 195 ARG A O 1
ATOM 1575 N N . ILE A 1 196 ? -4.281 0.822 12.481 1.00 97.31 196 ILE A N 1
ATOM 1576 C CA . ILE A 1 196 ? -5.268 0.645 13.544 1.00 97.31 196 ILE A CA 1
ATOM 1577 C C . ILE A 1 196 ? -4.507 0.270 14.812 1.00 97.31 196 ILE A C 1
ATOM 1579 O O . ILE A 1 196 ? -3.606 -0.572 14.779 1.00 97.31 196 ILE A O 1
ATOM 1583 N N . SER A 1 197 ? -4.852 0.896 15.932 1.00 97.38 197 SER A N 1
ATOM 1584 C CA . SER A 1 197 ? -4.302 0.525 17.230 1.00 97.38 197 SER A CA 1
ATOM 1585 C C . SER A 1 197 ? -5.377 0.443 18.296 1.00 97.38 197 SER A C 1
ATOM 1587 O O . SER A 1 197 ? -6.118 1.410 18.475 1.00 97.38 197 SER A O 1
ATOM 1589 N N . VAL A 1 198 ? -5.389 -0.669 19.026 1.00 97.81 198 VAL A N 1
ATOM 1590 C CA . VAL A 1 198 ? -6.173 -0.868 20.246 1.00 97.81 198 VAL A CA 1
ATOM 1591 C C . VAL A 1 198 ? -5.209 -0.761 21.421 1.00 97.81 198 VAL A C 1
ATOM 1593 O O . VAL A 1 198 ? -4.217 -1.481 21.478 1.00 97.81 198 VAL A O 1
ATOM 1596 N N . GLU A 1 199 ? -5.450 0.179 22.324 1.00 96.31 199 GLU A N 1
ATOM 1597 C CA . GLU A 1 199 ? -4.635 0.424 23.508 1.00 96.31 199 GLU A CA 1
ATOM 1598 C C . GLU A 1 199 ? -5.438 0.095 24.766 1.00 96.31 199 GLU A C 1
ATOM 1600 O O . GLU A 1 199 ? -6.566 0.567 24.929 1.00 96.31 199 GLU A O 1
ATOM 1605 N N . TYR A 1 200 ? -4.825 -0.676 25.664 1.00 95.88 200 TYR A N 1
ATOM 1606 C CA . TYR A 1 200 ? -5.298 -0.854 27.027 1.00 95.88 200 TYR A CA 1
ATOM 1607 C C . TYR A 1 200 ? -4.596 0.165 27.918 1.00 95.88 200 TYR A C 1
ATOM 1609 O O . TYR A 1 200 ? -3.363 0.207 28.001 1.00 95.88 200 TYR A O 1
ATOM 1617 N N . LYS A 1 201 ? -5.388 0.989 28.601 1.00 91.19 201 LYS A N 1
ATOM 1618 C CA . LYS A 1 201 ? -4.892 2.002 29.526 1.00 91.19 201 LYS A CA 1
ATOM 1619 C C . LYS A 1 201 ? -5.805 2.117 30.732 1.00 91.19 201 LYS A C 1
ATOM 1621 O O . LYS A 1 201 ? -6.908 2.652 30.626 1.00 91.19 201 LYS A O 1
ATOM 1626 N N . LYS A 1 202 ? -5.289 1.732 31.902 1.00 88.25 202 LYS A N 1
ATOM 1627 C CA . LYS A 1 202 ? -6.004 1.894 33.171 1.00 88.25 202 LYS A CA 1
ATOM 1628 C C . LYS A 1 202 ? -6.405 3.366 33.381 1.00 88.25 202 LYS A C 1
ATOM 1630 O O . LYS A 1 202 ? -5.534 4.248 33.417 1.00 88.25 202 LYS A O 1
ATOM 1635 N N . PRO A 1 203 ? -7.705 3.679 33.500 1.00 85.88 203 PRO A N 1
ATOM 1636 C CA . PRO A 1 203 ? -8.150 5.048 33.687 1.00 85.88 203 PRO A CA 1
ATOM 1637 C C . PRO A 1 203 ? -7.820 5.526 35.111 1.00 85.88 203 PRO A C 1
ATOM 1639 O O . PRO A 1 203 ? -7.908 4.782 36.082 1.00 85.88 203 PRO A O 1
ATOM 1642 N N . ARG A 1 204 ? -7.435 6.802 35.259 1.00 81.38 204 ARG A N 1
ATOM 1643 C CA . ARG A 1 204 ? -7.143 7.404 36.582 1.00 81.38 204 ARG A CA 1
ATOM 1644 C C . ARG A 1 204 ? -8.400 7.686 37.423 1.00 81.38 204 ARG A C 1
ATOM 1646 O O . ARG A 1 204 ? -8.287 7.944 38.615 1.00 81.38 204 ARG A O 1
ATOM 1653 N N . ARG A 1 205 ? -9.570 7.743 36.784 1.00 82.44 205 ARG A N 1
ATOM 1654 C CA . ARG A 1 205 ? -10.909 8.017 37.350 1.00 82.44 205 ARG A CA 1
ATOM 1655 C C . ARG A 1 205 ? -11.933 7.195 36.549 1.00 82.44 205 ARG A C 1
ATOM 1657 O O . ARG A 1 205 ? -11.533 6.245 35.888 1.00 82.44 205 ARG A O 1
ATOM 1664 N N . LYS A 1 206 ? -13.211 7.597 36.511 1.00 82.38 206 LYS A N 1
ATOM 1665 C CA . LYS A 1 206 ? -14.202 7.037 35.575 1.00 82.38 206 LYS A CA 1
ATOM 1666 C C . LYS A 1 206 ? -13.731 7.248 34.129 1.00 82.38 206 LYS A C 1
ATOM 1668 O O . LYS A 1 206 ? -13.504 8.380 33.694 1.00 82.38 206 LYS A O 1
ATOM 1673 N N . GLY A 1 207 ? -13.537 6.162 33.399 1.00 86.75 207 GLY A N 1
ATOM 1674 C CA . GLY A 1 207 ? -13.024 6.162 32.038 1.00 86.75 207 GLY A CA 1
ATOM 1675 C C . GLY A 1 207 ? -12.993 4.746 31.488 1.00 86.75 207 GLY A C 1
ATOM 1676 O O . GLY A 1 207 ? -13.286 3.812 32.216 1.00 86.75 207 GLY A O 1
ATOM 1677 N N . VAL A 1 208 ? -12.647 4.622 30.211 1.00 92.12 208 VAL A N 1
ATOM 1678 C CA . VAL A 1 208 ? -12.543 3.319 29.547 1.00 92.12 208 VAL A CA 1
ATOM 1679 C C . VAL A 1 208 ? -11.101 2.821 29.543 1.00 92.12 208 VAL A C 1
ATOM 1681 O O . VAL A 1 208 ? -10.177 3.646 29.408 1.00 92.12 208 VAL A O 1
ATOM 1684 N N . TYR A 1 209 ? -10.946 1.509 29.674 1.00 94.12 209 TYR A N 1
ATOM 1685 C CA . TYR A 1 209 ? -9.708 0.754 29.562 1.00 94.12 209 TYR A CA 1
ATOM 1686 C C . TYR A 1 209 ? -9.296 0.594 28.099 1.00 94.12 209 TYR A C 1
ATOM 1688 O O . TYR A 1 209 ? -8.153 0.909 27.764 1.00 94.12 209 TYR A O 1
ATOM 1696 N N . LEU A 1 210 ? -10.218 0.173 27.229 1.00 96.62 210 LEU A N 1
ATOM 1697 C CA . LEU A 1 210 ? -9.954 -0.189 25.839 1.00 96.62 210 LEU A CA 1
ATOM 1698 C C . LEU A 1 210 ? -10.289 0.961 24.890 1.00 96.62 210 LEU A C 1
ATOM 1700 O O . LEU A 1 210 ? -11.420 1.455 24.791 1.00 96.62 210 LEU A O 1
ATOM 1704 N N . ARG A 1 211 ? -9.272 1.407 24.156 1.00 96.25 211 ARG A N 1
ATOM 1705 C CA . ARG A 1 211 ? -9.351 2.565 23.262 1.00 96.25 211 ARG A CA 1
ATOM 1706 C C . ARG A 1 211 ? -8.843 2.190 21.892 1.00 96.25 211 ARG A C 1
ATOM 1708 O O . ARG A 1 211 ? -7.757 1.639 21.777 1.00 96.25 211 ARG A O 1
ATOM 1715 N N . ILE A 1 212 ? -9.590 2.539 20.853 1.00 97.69 212 ILE A N 1
ATOM 1716 C CA . ILE A 1 212 ? -9.171 2.327 19.472 1.00 97.69 212 ILE A CA 1
ATOM 1717 C C . ILE A 1 212 ? -8.912 3.656 18.761 1.00 97.69 212 ILE A C 1
ATOM 1719 O O . ILE A 1 212 ? -9.636 4.640 18.940 1.00 97.69 212 ILE A O 1
ATOM 1723 N N . SER A 1 213 ? -7.865 3.669 17.940 1.00 97.12 213 SER A N 1
ATOM 1724 C CA . SER A 1 213 ? -7.524 4.750 17.018 1.00 97.12 213 SER A CA 1
ATOM 1725 C C . SER A 1 213 ? -7.300 4.187 15.618 1.00 97.12 213 SER A C 1
ATOM 1727 O O . SER A 1 213 ? -6.643 3.157 15.452 1.00 97.12 213 SER A O 1
ATOM 1729 N N . PHE A 1 214 ? -7.855 4.863 14.614 1.00 96.06 214 PHE A N 1
ATOM 1730 C CA . PHE A 1 214 ? -7.690 4.546 13.198 1.00 96.06 214 PHE A CA 1
ATOM 1731 C C . PHE A 1 214 ? -7.904 5.813 12.343 1.00 96.06 214 PHE A C 1
ATOM 1733 O O . PHE A 1 214 ? -8.377 6.828 12.867 1.00 96.06 214 PHE A O 1
ATOM 1740 N N . PRO A 1 215 ? -7.515 5.814 11.051 1.00 94.00 215 PRO A N 1
ATOM 1741 C CA . PRO A 1 215 ? -7.571 7.006 10.206 1.00 94.00 215 PRO A CA 1
ATOM 1742 C C . PRO A 1 215 ? -8.972 7.627 10.101 1.00 94.00 215 PRO A C 1
ATOM 1744 O O . PRO A 1 215 ? -9.979 6.935 10.186 1.00 94.00 215 PRO A O 1
ATOM 1747 N N . TYR A 1 216 ? -9.025 8.942 9.867 1.00 92.69 216 TYR A N 1
ATOM 1748 C CA . TYR A 1 216 ? -10.252 9.741 9.685 1.00 92.69 216 TYR A CA 1
ATOM 1749 C C . TYR A 1 216 ? -11.196 9.853 10.894 1.00 92.69 216 TYR A C 1
ATOM 1751 O O . TYR A 1 216 ? -12.171 10.602 10.819 1.00 92.69 216 TYR A O 1
ATOM 1759 N N . VAL A 1 217 ? -10.881 9.226 12.031 1.00 94.38 217 VAL A N 1
ATOM 1760 C CA . VAL A 1 217 ? -11.554 9.478 13.312 1.00 94.38 217 VAL A CA 1
ATOM 1761 C C . VAL A 1 217 ? -10.655 10.333 14.210 1.00 94.38 217 VAL A C 1
ATOM 1763 O O . VAL A 1 217 ? -9.545 9.919 14.543 1.00 94.38 217 VAL A O 1
ATOM 1766 N N . PRO A 1 218 ? -11.095 11.535 14.631 1.00 92.00 218 PRO A N 1
ATOM 1767 C CA . PRO A 1 218 ? -10.306 12.363 15.535 1.00 92.00 218 PRO A CA 1
ATOM 1768 C C . PRO A 1 218 ? -10.135 11.725 16.923 1.00 92.00 218 PRO A C 1
ATOM 1770 O O . PRO A 1 218 ? -11.104 11.530 17.668 1.00 92.00 218 PRO A O 1
ATOM 1773 N N . GLY A 1 219 ? -8.878 11.474 17.295 1.00 92.06 219 GLY A N 1
ATOM 1774 C CA . GLY A 1 219 ? -8.500 10.920 18.595 1.00 92.06 219 GLY A CA 1
ATOM 1775 C C . GLY A 1 219 ? -8.905 9.454 18.778 1.00 92.06 219 GLY A C 1
ATOM 1776 O O . GLY A 1 219 ? -9.102 8.715 17.821 1.00 92.06 219 GLY A O 1
ATOM 1777 N N . GLU A 1 220 ? -9.012 9.035 20.037 1.00 94.75 220 GLU A N 1
ATOM 1778 C CA . GLU A 1 220 ? -9.361 7.663 20.418 1.00 94.75 220 GLU A CA 1
ATOM 1779 C C . GLU A 1 220 ? -10.842 7.544 20.790 1.00 94.75 220 GLU A C 1
ATOM 1781 O O . GLU A 1 220 ? -11.381 8.393 21.517 1.00 94.75 220 GLU A O 1
ATOM 1786 N N . ILE A 1 221 ? -11.495 6.470 20.353 1.00 95.75 221 ILE A N 1
ATOM 1787 C CA . ILE A 1 221 ? -12.865 6.116 20.753 1.00 95.75 221 ILE A CA 1
ATOM 1788 C C . ILE A 1 221 ? -12.856 4.860 21.640 1.00 95.75 221 ILE A C 1
ATOM 1790 O O . ILE A 1 221 ? -11.946 4.042 21.510 1.00 95.75 221 ILE A O 1
ATOM 1794 N N . PRO A 1 222 ? -13.829 4.690 22.555 1.00 96.81 222 PRO A N 1
ATOM 1795 C CA . PRO A 1 222 ? -14.011 3.421 23.259 1.00 96.81 222 PRO A CA 1
ATOM 1796 C C . PRO A 1 222 ? -14.221 2.271 22.272 1.00 96.81 222 PRO A C 1
ATOM 1798 O O . PRO A 1 222 ? -15.048 2.401 21.365 1.00 96.81 222 PRO A O 1
ATOM 1801 N N . LEU A 1 223 ? -13.503 1.162 22.459 1.00 97.25 223 LEU A N 1
ATOM 1802 C CA . LEU A 1 223 ? -13.591 0.008 21.560 1.00 97.25 223 LEU A CA 1
ATOM 1803 C C . LEU A 1 223 ? -15.014 -0.566 21.512 1.00 97.25 223 LEU A C 1
ATOM 1805 O O . LEU A 1 223 ? -15.533 -0.817 20.429 1.00 97.25 223 LEU A O 1
ATOM 1809 N N . VAL A 1 224 ? -15.670 -0.689 22.667 1.00 96.81 224 VAL A N 1
ATOM 1810 C CA . VAL A 1 224 ? -17.026 -1.255 22.791 1.00 96.81 224 VAL A CA 1
ATOM 1811 C C . VAL A 1 224 ? -18.076 -0.493 21.971 1.00 96.81 224 VAL A C 1
ATOM 1813 O O . VAL A 1 224 ? -19.013 -1.093 21.456 1.00 96.81 224 VAL A O 1
ATOM 1816 N N . ILE A 1 225 ? -17.903 0.823 21.777 1.00 96.62 225 ILE A N 1
ATOM 1817 C CA . ILE A 1 225 ? -18.787 1.612 20.904 1.00 96.62 225 ILE A CA 1
ATOM 1818 C C . ILE A 1 225 ? -18.565 1.229 19.440 1.00 96.62 225 ILE A C 1
ATOM 1820 O O . ILE A 1 225 ? -19.523 1.130 18.681 1.00 96.62 225 ILE A O 1
ATOM 1824 N N . LEU A 1 226 ? -17.313 1.008 19.032 1.00 97.50 226 LEU A N 1
ATOM 1825 C CA . LEU A 1 226 ? -17.018 0.591 17.666 1.00 97.50 226 LEU A CA 1
ATOM 1826 C C . LEU A 1 226 ? -17.527 -0.827 17.388 1.00 97.50 226 LEU A C 1
ATOM 1828 O O . LEU A 1 226 ? -18.131 -1.036 16.345 1.00 97.50 226 LEU A O 1
ATOM 1832 N N . LEU A 1 227 ? -17.338 -1.770 18.317 1.00 97.69 227 LEU A N 1
ATOM 1833 C CA . LEU A 1 227 ? -17.865 -3.135 18.188 1.00 97.69 227 LEU A CA 1
ATOM 1834 C C . LEU A 1 227 ? -19.391 -3.128 18.019 1.00 97.69 227 LEU A C 1
ATOM 1836 O O . LEU A 1 227 ? -19.911 -3.787 17.118 1.00 97.69 227 LEU A O 1
ATOM 1840 N N . ARG A 1 228 ? -20.090 -2.277 18.783 1.00 96.50 228 ARG A N 1
ATOM 1841 C CA . ARG A 1 228 ? -21.532 -2.064 18.614 1.00 96.50 228 ARG A CA 1
ATOM 1842 C C . ARG A 1 228 ? -21.894 -1.485 17.249 1.00 96.50 228 ARG A C 1
ATOM 1844 O O . ARG A 1 228 ? -22.813 -1.975 16.606 1.00 96.50 228 ARG A O 1
ATOM 1851 N N . ALA A 1 229 ? -21.152 -0.486 16.769 1.00 96.44 229 ALA A N 1
ATOM 1852 C CA . ALA A 1 229 ? -21.369 0.102 15.443 1.00 96.44 229 ALA A CA 1
ATOM 1853 C C . ALA A 1 229 ? -21.104 -0.881 14.285 1.00 96.44 229 ALA A C 1
ATOM 1855 O O . ALA A 1 229 ? -21.666 -0.716 13.206 1.00 96.44 229 ALA A O 1
ATOM 1856 N N . LEU A 1 230 ? -20.255 -1.892 14.497 1.00 96.69 230 LEU A N 1
ATOM 1857 C CA . LEU A 1 230 ? -19.943 -2.933 13.513 1.00 96.69 230 LEU A CA 1
ATOM 1858 C C . LEU A 1 230 ? -20.980 -4.062 13.457 1.00 96.69 230 LEU A C 1
ATOM 1860 O O . LEU A 1 230 ? -20.918 -4.892 12.552 1.00 96.69 230 LEU A O 1
ATOM 1864 N N . GLY A 1 231 ? -21.930 -4.085 14.393 1.00 93.56 231 GLY A N 1
ATOM 1865 C CA . GLY A 1 231 ? -23.030 -5.042 14.397 1.00 93.56 231 GLY A CA 1
ATOM 1866 C C . GLY A 1 231 ? -23.035 -6.024 15.564 1.00 93.56 231 GLY A C 1
ATOM 1867 O O . GLY A 1 231 ? -23.974 -6.806 15.624 1.00 93.56 231 GLY A O 1
ATOM 1868 N N . LEU A 1 232 ? -22.073 -5.983 16.500 1.00 94.38 232 LEU A N 1
ATOM 1869 C CA . LEU A 1 232 ? -22.181 -6.688 17.791 1.00 94.38 232 LEU A CA 1
ATOM 1870 C C . LEU A 1 232 ? -23.066 -5.856 18.725 1.00 94.38 232 LEU A C 1
ATOM 1872 O O . LEU A 1 232 ? -22.584 -5.059 19.528 1.00 94.38 232 LEU A O 1
ATOM 1876 N N . ALA A 1 233 ? -24.375 -5.921 18.506 1.00 89.75 233 ALA A N 1
ATOM 1877 C CA . ALA A 1 233 ? -25.312 -4.934 19.021 1.00 89.75 233 ALA A CA 1
ATOM 1878 C C . ALA A 1 233 ? -25.541 -5.048 20.531 1.00 89.75 233 ALA A C 1
ATOM 1880 O O . ALA A 1 233 ? -25.686 -4.020 21.201 1.00 89.75 233 ALA A O 1
ATOM 1881 N N . THR A 1 234 ? -25.602 -6.274 21.049 1.00 92.69 234 THR A N 1
ATOM 1882 C CA . THR A 1 234 ? -25.902 -6.559 22.456 1.00 92.69 234 THR A CA 1
ATOM 1883 C C . THR A 1 234 ? -24.637 -6.624 23.305 1.00 92.69 234 THR A C 1
ATOM 1885 O O . THR A 1 234 ? -23.534 -6.866 22.814 1.00 92.69 234 THR A O 1
ATOM 1888 N N . ASP A 1 235 ? -24.799 -6.396 24.606 1.00 93.75 235 ASP A N 1
ATOM 1889 C CA . ASP A 1 235 ? -23.683 -6.429 25.553 1.00 93.75 235 ASP A CA 1
ATOM 1890 C C . ASP A 1 235 ? -23.102 -7.845 25.654 1.00 93.75 235 ASP A C 1
ATOM 1892 O O . ASP A 1 235 ? -21.885 -8.011 25.651 1.00 93.75 235 ASP A O 1
ATOM 1896 N N . GLU A 1 236 ? -23.970 -8.860 25.646 1.00 93.69 236 GLU A N 1
ATOM 1897 C CA . GLU A 1 236 ? -23.588 -10.273 25.644 1.00 93.69 236 GLU A CA 1
ATOM 1898 C C . GLU A 1 236 ? -22.751 -10.638 24.413 1.00 93.69 236 GLU A C 1
ATOM 1900 O O . GLU A 1 236 ? -21.683 -11.226 24.567 1.00 93.69 236 GLU A O 1
ATOM 1905 N N . GLU A 1 237 ? -23.159 -10.227 23.206 1.00 94.94 237 GLU A N 1
ATOM 1906 C CA . GLU A 1 237 ? -22.381 -10.462 21.980 1.00 94.94 237 GLU A CA 1
ATOM 1907 C C . GLU A 1 237 ? -20.991 -9.826 22.050 1.00 94.94 237 GLU A C 1
ATOM 1909 O O . GLU A 1 237 ? -20.017 -10.449 21.641 1.00 94.94 237 GLU A O 1
ATOM 1914 N N . ILE A 1 238 ? -20.872 -8.595 22.559 1.00 95.44 238 ILE A N 1
ATOM 1915 C CA . ILE A 1 238 ? -19.572 -7.918 22.678 1.00 95.44 238 ILE A CA 1
ATOM 1916 C C . ILE A 1 238 ? -18.668 -8.670 23.657 1.00 95.44 238 ILE A C 1
ATOM 1918 O O . ILE A 1 238 ? -17.498 -8.894 23.356 1.00 95.44 238 ILE A O 1
ATOM 1922 N N . ILE A 1 239 ? -19.200 -9.040 24.822 1.00 95.38 239 ILE A N 1
ATOM 1923 C CA . ILE A 1 239 ? -18.447 -9.708 25.888 1.00 95.38 239 ILE A CA 1
ATOM 1924 C C . ILE A 1 239 ? -17.965 -11.083 25.411 1.00 95.38 239 ILE A C 1
ATOM 1926 O O . ILE A 1 239 ? -16.768 -11.359 25.463 1.00 95.38 239 ILE A O 1
ATOM 1930 N N . THR A 1 240 ? -18.881 -11.897 24.885 1.00 94.44 240 THR A N 1
ATOM 1931 C CA . THR A 1 240 ? -18.592 -13.255 24.393 1.00 94.44 240 THR A CA 1
ATOM 1932 C C . THR A 1 240 ? -17.697 -13.256 23.158 1.00 94.44 240 THR A C 1
ATOM 1934 O O . THR A 1 240 ? -16.860 -14.139 23.017 1.00 94.44 240 THR A O 1
ATOM 1937 N N . SER A 1 241 ? -17.807 -12.249 22.281 1.00 95.12 241 SER A N 1
ATOM 1938 C CA . SER A 1 241 ? -16.912 -12.140 21.121 1.00 95.12 241 SER A CA 1
ATOM 1939 C C . SER A 1 241 ? -15.474 -11.812 21.518 1.00 95.12 241 SER A C 1
ATOM 1941 O O . SER A 1 241 ? -14.564 -12.160 20.772 1.00 95.12 241 SER A O 1
ATOM 1943 N N . ILE A 1 242 ? -15.260 -11.096 22.632 1.00 93.56 242 ILE A N 1
ATOM 1944 C CA . ILE A 1 242 ? -13.911 -10.759 23.106 1.00 93.56 242 ILE A CA 1
ATOM 1945 C C . ILE A 1 242 ? -13.253 -11.977 23.742 1.00 93.56 242 ILE A C 1
ATOM 1947 O O . ILE A 1 242 ? -12.133 -12.285 23.366 1.00 93.56 242 ILE A O 1
ATOM 1951 N N . SER A 1 243 ? -13.891 -12.616 24.725 1.00 93.56 243 SER A N 1
ATOM 1952 C CA . SER A 1 243 ? -13.357 -13.830 25.352 1.00 93.56 243 SER A CA 1
ATOM 1953 C C . SER A 1 243 ? -14.368 -14.475 26.303 1.00 93.56 243 SER A C 1
ATOM 1955 O O . SER A 1 243 ? -15.238 -13.806 26.872 1.00 93.56 243 SER A O 1
ATOM 1957 N N . ASP A 1 244 ? -14.179 -15.768 26.558 1.00 91.25 244 ASP A N 1
ATOM 1958 C CA . ASP A 1 244 ? -14.876 -16.517 27.608 1.00 91.25 244 ASP A CA 1
ATOM 1959 C C . ASP A 1 244 ? -14.215 -16.364 28.998 1.00 91.25 244 ASP A C 1
ATOM 1961 O O . ASP A 1 244 ? -14.784 -16.797 30.004 1.00 91.25 244 ASP A O 1
ATOM 1965 N N . ASP A 1 245 ? -13.029 -15.741 29.096 1.00 94.44 245 ASP A N 1
ATOM 1966 C CA . ASP A 1 245 ? -12.352 -15.521 30.383 1.00 94.44 245 ASP A CA 1
ATOM 1967 C C . ASP A 1 245 ? -13.034 -14.427 31.222 1.00 94.44 245 ASP A C 1
ATOM 1969 O O . ASP A 1 245 ? -13.148 -13.266 30.819 1.00 94.44 245 ASP A O 1
ATOM 1973 N N . LEU A 1 246 ? -13.427 -14.775 32.451 1.00 92.25 246 LEU A N 1
ATOM 1974 C CA . LEU A 1 246 ? -14.148 -13.885 33.368 1.00 92.25 246 LEU A CA 1
ATOM 1975 C C . LEU A 1 246 ? -13.405 -12.570 33.664 1.00 92.25 246 LEU A C 1
ATOM 1977 O O . LEU A 1 246 ? -14.046 -11.527 33.808 1.00 92.25 246 LEU A O 1
ATOM 1981 N N . ASN A 1 247 ? -12.070 -12.582 33.748 1.00 92.12 247 ASN A N 1
ATOM 1982 C CA . ASN A 1 247 ? -11.294 -11.366 34.003 1.00 92.12 247 ASN A CA 1
ATOM 1983 C C . ASN A 1 247 ? -11.372 -10.406 32.813 1.00 92.12 247 ASN A C 1
ATOM 1985 O O . ASN A 1 247 ? -11.410 -9.187 32.994 1.00 92.12 247 ASN A O 1
ATOM 1989 N N . TYR A 1 248 ? -11.403 -10.947 31.595 1.00 93.50 248 TYR A N 1
ATOM 1990 C CA . TYR A 1 248 ? -11.450 -10.161 30.364 1.00 93.50 248 TYR A CA 1
ATOM 1991 C C . TYR A 1 248 ? -12.855 -9.589 30.170 1.00 93.50 248 TYR A C 1
ATOM 1993 O O . TYR A 1 248 ? -13.012 -8.406 29.851 1.00 93.50 248 TYR A O 1
ATOM 2001 N N . GLN A 1 249 ? -13.874 -10.395 30.477 1.00 93.12 249 GLN A N 1
ATOM 2002 C CA . GLN A 1 249 ? -15.271 -9.973 30.484 1.00 93.12 249 GLN A CA 1
ATOM 2003 C C . GLN A 1 249 ? -15.515 -8.821 31.464 1.00 93.12 249 GLN A C 1
ATOM 2005 O O . GLN A 1 249 ? -16.191 -7.860 31.106 1.00 93.12 249 GLN A O 1
ATOM 2010 N N . MET A 1 250 ? -14.910 -8.844 32.659 1.00 92.62 250 MET A N 1
ATOM 2011 C CA . MET A 1 250 ? -15.009 -7.730 33.615 1.00 92.62 250 MET A CA 1
ATOM 2012 C C . MET A 1 250 ? -14.497 -6.404 33.030 1.00 92.62 250 MET A C 1
ATOM 2014 O O . MET A 1 250 ? -15.141 -5.372 33.209 1.00 92.62 250 MET A O 1
ATOM 2018 N N . VAL A 1 251 ? -13.388 -6.418 32.279 1.00 93.25 251 VAL A N 1
ATOM 2019 C CA . VAL A 1 251 ? -12.875 -5.213 31.597 1.00 93.25 251 VAL A CA 1
ATOM 2020 C C . VAL A 1 251 ? -13.874 -4.706 30.553 1.00 93.25 251 VAL A C 1
ATOM 2022 O O . VAL A 1 251 ? -14.105 -3.499 30.452 1.00 93.25 251 VAL A O 1
ATOM 2025 N N . ALA A 1 252 ? -14.473 -5.612 29.777 1.00 93.12 252 ALA A N 1
ATOM 2026 C CA . ALA A 1 252 ? -15.468 -5.257 28.769 1.00 93.12 252 ALA A CA 1
ATOM 2027 C C . ALA A 1 252 ? -16.754 -4.689 29.399 1.00 93.12 252 ALA A C 1
ATOM 2029 O O . ALA A 1 252 ? -17.266 -3.681 28.911 1.00 93.12 252 ALA A O 1
ATOM 2030 N N . ILE A 1 253 ? -17.236 -5.279 30.498 1.00 93.19 253 ILE A N 1
ATOM 2031 C CA . ILE A 1 253 ? -18.419 -4.826 31.247 1.00 93.19 253 ILE A CA 1
ATOM 2032 C C . ILE A 1 253 ? -18.210 -3.406 31.786 1.00 93.19 253 ILE A C 1
ATOM 2034 O O . ILE A 1 253 ? -19.050 -2.538 31.540 1.00 93.19 253 ILE A O 1
ATOM 2038 N N . ASP A 1 254 ? -17.071 -3.138 32.436 1.00 92.38 254 ASP A N 1
ATOM 2039 C CA . ASP A 1 254 ? -16.724 -1.798 32.934 1.00 92.38 254 ASP A CA 1
ATOM 2040 C C . ASP A 1 254 ? -16.739 -0.757 31.794 1.00 92.38 254 ASP A C 1
ATOM 2042 O O . ASP A 1 254 ? -17.267 0.355 31.926 1.00 92.38 254 ASP A O 1
ATOM 2046 N N . ASP A 1 255 ? -16.173 -1.113 30.636 1.00 94.25 255 ASP A N 1
ATOM 2047 C CA . ASP A 1 255 ? -16.129 -0.238 29.466 1.00 94.25 255 ASP A CA 1
ATOM 2048 C C . ASP A 1 255 ? -17.510 -0.010 28.839 1.00 94.25 255 ASP A C 1
ATOM 2050 O O . ASP A 1 255 ? -17.782 1.108 28.375 1.00 94.25 255 ASP A O 1
ATOM 2054 N N . ILE A 1 256 ? -18.373 -1.033 28.823 1.00 93.19 256 ILE A N 1
ATOM 2055 C CA . ILE A 1 256 ? -19.770 -0.948 28.376 1.00 93.19 256 ILE A CA 1
ATOM 2056 C C . ILE A 1 256 ? -20.544 0.002 29.288 1.00 93.19 256 ILE A C 1
ATOM 2058 O O . ILE A 1 256 ? -21.154 0.946 28.779 1.00 93.19 256 ILE A O 1
ATOM 2062 N N . GLU A 1 257 ? -20.447 -0.159 30.610 1.00 91.12 257 GLU A N 1
ATOM 2063 C CA . GLU A 1 257 ? -21.132 0.697 31.583 1.00 91.12 257 GLU A CA 1
ATOM 2064 C C . GLU A 1 257 ? -20.743 2.169 31.375 1.00 91.12 257 GLU A C 1
ATOM 2066 O O . GLU A 1 257 ? -21.599 3.033 31.171 1.00 91.12 257 GLU A O 1
ATOM 2071 N N . VAL A 1 258 ? -19.441 2.467 31.302 1.00 90.69 258 VAL A N 1
ATOM 2072 C CA . VAL A 1 258 ? -18.933 3.837 31.096 1.00 90.69 258 VAL A CA 1
ATOM 2073 C C . VAL A 1 258 ? -19.285 4.396 29.710 1.00 90.69 258 VAL A C 1
ATOM 2075 O O . VAL A 1 258 ? -19.349 5.619 29.517 1.00 90.69 258 VAL A O 1
ATOM 2078 N N . SER A 1 259 ? -19.449 3.535 28.708 1.00 90.81 259 SER A N 1
ATOM 2079 C CA . SER A 1 259 ? -19.767 3.948 27.339 1.00 90.81 259 SER A CA 1
ATOM 2080 C C . SER A 1 259 ? -21.263 4.137 27.108 1.00 90.81 259 SER A C 1
ATOM 2082 O O . SER A 1 259 ? -21.620 4.997 26.301 1.00 90.81 259 SER A O 1
ATOM 2084 N N . SER A 1 260 ? -22.122 3.422 27.837 1.00 86.94 260 SER A N 1
ATOM 2085 C CA . SER A 1 260 ? -23.584 3.547 27.766 1.00 86.94 260 SER A CA 1
ATOM 2086 C C . SER A 1 260 ? -24.048 4.985 28.054 1.00 86.94 260 SER A C 1
ATOM 2088 O O . SER A 1 260 ? -24.792 5.565 27.258 1.00 86.94 260 SER A O 1
ATOM 2090 N N . ASP A 1 261 ? -23.454 5.635 29.066 1.00 84.75 261 ASP A N 1
ATOM 2091 C CA . ASP A 1 261 ? -23.652 7.055 29.409 1.00 84.75 261 ASP A CA 1
ATOM 2092 C C . ASP A 1 261 ? -23.429 8.000 28.209 1.00 84.75 261 ASP A C 1
ATOM 2094 O O . ASP A 1 261 ? -24.014 9.083 28.113 1.00 84.75 261 ASP A O 1
ATOM 2098 N N . LYS A 1 262 ? -22.546 7.622 27.275 1.00 84.81 262 LYS A N 1
ATOM 2099 C CA . LYS A 1 262 ? -22.175 8.448 26.114 1.00 84.81 262 LYS A CA 1
ATOM 2100 C C . LYS A 1 262 ? -23.076 8.225 24.908 1.00 84.81 262 LYS A C 1
ATOM 2102 O O . LYS A 1 262 ? -23.151 9.118 24.060 1.00 84.81 262 LYS A O 1
ATOM 2107 N N . LEU A 1 263 ? -23.705 7.055 24.811 1.00 83.94 263 LEU A N 1
ATOM 2108 C CA . LEU A 1 263 ? -24.579 6.689 23.699 1.00 83.94 263 LEU A CA 1
ATOM 2109 C C . LEU A 1 263 ? -25.959 7.348 23.807 1.00 83.94 263 LEU A C 1
ATOM 2111 O O . LEU A 1 263 ? -26.642 7.452 22.793 1.00 83.94 263 LEU A O 1
ATOM 2115 N N . LYS A 1 264 ? -26.321 7.877 24.989 1.00 81.38 264 LYS A N 1
ATOM 2116 C CA . LYS A 1 264 ? -27.621 8.526 25.253 1.00 81.38 264 LYS A CA 1
ATOM 2117 C C . LYS A 1 264 ? -28.796 7.628 24.847 1.00 81.38 264 LYS A C 1
ATOM 2119 O O . LYS A 1 264 ? -29.732 8.084 24.195 1.00 81.38 264 LYS A O 1
ATOM 2124 N N . ILE A 1 265 ? -28.683 6.353 25.200 1.00 81.38 265 ILE A N 1
ATOM 2125 C CA . ILE A 1 265 ? -29.689 5.330 24.929 1.00 81.38 265 ILE A CA 1
ATOM 2126 C C . ILE A 1 265 ? -30.939 5.644 25.753 1.00 81.38 265 ILE A C 1
ATOM 2128 O O . ILE A 1 265 ? -30.847 5.917 26.950 1.00 81.38 265 ILE A O 1
ATOM 2132 N N . ASP A 1 266 ? -32.093 5.623 25.095 1.00 81.31 266 ASP A N 1
ATOM 2133 C CA . ASP A 1 266 ? -33.398 5.777 25.731 1.00 81.31 266 ASP A CA 1
ATOM 2134 C C . ASP A 1 266 ? -33.933 4.389 26.103 1.00 81.31 266 ASP A C 1
ATOM 2136 O O . ASP A 1 266 ? -34.506 3.698 25.262 1.00 81.31 266 ASP A O 1
ATOM 2140 N N . TYR A 1 267 ? -33.667 3.954 27.339 1.00 79.81 267 TYR A N 1
ATOM 2141 C CA . TYR A 1 267 ? -34.025 2.612 27.810 1.00 79.81 267 TYR A CA 1
ATOM 2142 C C . TYR A 1 267 ? -35.540 2.369 27.825 1.00 79.81 267 TYR A C 1
ATOM 2144 O O . TYR A 1 267 ? -35.958 1.253 27.539 1.00 79.81 267 TYR A O 1
ATOM 2152 N N . GLU A 1 268 ? -36.357 3.401 28.066 1.00 78.50 268 GLU A N 1
ATOM 2153 C CA . GLU A 1 268 ? -37.824 3.280 28.071 1.00 78.50 268 GLU A CA 1
ATOM 2154 C C . GLU A 1 268 ? -38.343 2.903 26.678 1.00 78.50 268 GLU A C 1
ATOM 2156 O O . GLU A 1 268 ? -39.136 1.979 26.531 1.00 78.50 268 GLU A O 1
ATOM 2161 N N . LYS A 1 269 ? -37.818 3.546 25.627 1.00 77.88 269 LYS A N 1
ATOM 2162 C CA . LYS A 1 269 ? -38.157 3.186 24.239 1.00 77.88 269 LYS A CA 1
ATOM 2163 C C . LYS A 1 269 ? -37.621 1.822 23.826 1.00 77.88 269 LYS A C 1
ATOM 2165 O O . LYS A 1 269 ? -38.175 1.190 22.938 1.00 77.88 269 LYS A O 1
ATOM 2170 N N . LEU A 1 270 ? -36.521 1.392 24.432 1.00 81.81 270 LEU A N 1
ATOM 2171 C CA . LEU A 1 270 ? -35.839 0.148 24.094 1.00 81.81 270 LEU A CA 1
ATOM 2172 C C . LEU A 1 270 ? -36.622 -1.085 24.569 1.00 81.81 270 LEU A C 1
ATOM 2174 O O . LEU A 1 270 ? -36.561 -2.137 23.928 1.00 81.81 270 LEU A O 1
ATOM 2178 N N . GLU A 1 271 ? -37.354 -0.952 25.679 1.00 79.06 271 GLU A N 1
ATOM 2179 C CA . GLU A 1 271 ? -38.238 -1.990 26.224 1.00 79.06 271 GLU A CA 1
ATOM 2180 C C . GLU A 1 271 ? -39.481 -2.220 25.354 1.00 79.06 271 GLU A C 1
ATOM 2182 O O . GLU A 1 271 ? -39.951 -3.352 25.268 1.00 79.06 271 GLU A O 1
ATOM 2187 N N . GLU A 1 272 ? -39.966 -1.179 24.671 1.00 84.12 272 GLU A N 1
ATOM 2188 C CA . GLU A 1 272 ? -41.138 -1.235 23.783 1.00 84.12 272 GLU A CA 1
ATOM 2189 C C . GLU A 1 272 ? -40.820 -1.752 22.366 1.00 84.12 272 GLU A C 1
ATOM 2191 O O . GLU A 1 272 ? -41.740 -2.060 21.611 1.00 84.12 272 GLU A O 1
ATOM 2196 N N . MET A 1 273 ? -39.538 -1.839 21.999 1.00 87.62 273 MET A N 1
ATOM 2197 C CA . MET A 1 273 ? -39.077 -2.297 20.683 1.00 87.62 273 MET A CA 1
ATOM 2198 C C . MET A 1 273 ? -38.986 -3.822 20.593 1.00 87.62 273 MET A C 1
ATOM 2200 O O . MET A 1 273 ? -38.542 -4.489 21.535 1.00 87.62 273 MET A O 1
ATOM 2204 N N . GLU A 1 274 ? -39.300 -4.347 19.409 1.00 90.06 274 GLU A N 1
ATOM 2205 C CA . GLU A 1 274 ? -39.009 -5.734 19.035 1.00 90.06 274 GLU A CA 1
ATOM 2206 C C . GLU A 1 274 ? -37.491 -5.989 18.976 1.00 90.06 274 GLU A C 1
ATOM 2208 O O . GLU A 1 274 ? -36.679 -5.062 18.901 1.00 90.06 274 GLU A O 1
ATOM 2213 N N . GLU A 1 275 ? -37.080 -7.258 19.009 1.00 85.94 275 GLU A N 1
ATOM 2214 C CA . GLU A 1 275 ? -35.663 -7.643 19.113 1.00 85.94 275 GLU A CA 1
ATOM 2215 C C . GLU A 1 275 ? -34.797 -7.095 17.960 1.00 85.94 275 GLU A C 1
ATOM 2217 O O . GLU A 1 275 ? -33.704 -6.568 18.194 1.00 85.94 275 GLU A O 1
ATOM 2222 N N . GLU A 1 276 ? -35.303 -7.149 16.725 1.00 87.69 276 GLU A N 1
ATOM 2223 C CA . GLU A 1 276 ? -34.617 -6.619 15.538 1.00 87.69 276 GLU A CA 1
ATOM 2224 C C . GLU A 1 276 ? -34.510 -5.086 15.578 1.00 87.69 276 GLU A C 1
ATOM 2226 O O . GLU A 1 276 ? -33.425 -4.532 15.393 1.00 87.69 276 GLU A O 1
ATOM 2231 N N . GLU A 1 277 ? -35.598 -4.390 15.918 1.00 89.12 277 GLU A N 1
ATOM 2232 C CA . GLU A 1 277 ? -35.621 -2.925 16.030 1.00 89.12 277 GLU A CA 1
ATOM 2233 C C . GLU A 1 277 ? -34.681 -2.429 17.135 1.00 89.12 277 GLU A C 1
ATOM 2235 O O . GLU A 1 277 ? -33.951 -1.445 16.970 1.00 89.12 277 GLU A O 1
ATOM 2240 N N . ARG A 1 278 ? -34.639 -3.152 18.258 1.00 89.56 278 ARG A N 1
ATOM 2241 C CA . ARG A 1 278 ? -33.715 -2.896 19.363 1.00 89.56 278 ARG A CA 1
ATOM 2242 C C . ARG A 1 278 ? -32.266 -3.016 18.904 1.00 89.56 278 ARG A C 1
ATOM 2244 O O . ARG A 1 278 ? -31.439 -2.159 19.235 1.00 89.56 278 ARG A O 1
ATOM 2251 N N . ARG A 1 279 ? -31.952 -4.067 18.140 1.00 92.19 279 ARG A N 1
ATOM 2252 C CA . ARG A 1 279 ? -30.619 -4.295 17.574 1.00 92.19 279 ARG A CA 1
ATOM 2253 C C . ARG A 1 279 ? -30.197 -3.117 16.701 1.00 92.19 279 ARG A C 1
ATOM 2255 O O . ARG A 1 279 ? -29.124 -2.546 16.907 1.00 92.19 279 ARG A O 1
ATOM 2262 N N . GLU A 1 280 ? -31.057 -2.721 15.769 1.00 91.75 280 GLU A N 1
ATOM 2263 C CA . GLU A 1 280 ? -30.806 -1.605 14.857 1.00 91.75 280 GLU A CA 1
ATOM 2264 C C . GLU A 1 280 ? -30.634 -0.280 15.602 1.00 91.75 280 GLU A C 1
ATOM 2266 O O . GLU A 1 280 ? -29.701 0.477 15.320 1.00 91.75 280 GLU A O 1
ATOM 2271 N N . TYR A 1 281 ? -31.469 -0.014 16.608 1.00 92.06 281 TYR A N 1
ATOM 2272 C CA . TYR A 1 281 ? -31.383 1.195 17.424 1.00 92.06 281 TYR A CA 1
ATOM 2273 C C . TYR A 1 281 ? -30.039 1.310 18.161 1.00 92.06 281 TYR A C 1
ATOM 2275 O O . TYR A 1 281 ? -29.428 2.389 18.203 1.00 92.06 281 TYR A O 1
ATOM 2283 N N . LEU A 1 282 ? -29.547 0.204 18.725 1.00 92.31 282 LEU A N 1
ATOM 2284 C CA . LEU A 1 282 ? -28.264 0.147 19.431 1.00 92.31 282 LEU A CA 1
ATOM 2285 C C . LEU A 1 282 ? -27.079 0.391 18.489 1.00 92.31 282 LEU A C 1
ATOM 2287 O O . LEU A 1 282 ? -26.194 1.199 18.800 1.00 92.31 282 LEU A O 1
ATOM 2291 N N . VAL A 1 283 ? -27.086 -0.253 17.319 1.00 94.69 283 VAL A N 1
ATOM 2292 C CA . VAL A 1 283 ? -26.075 -0.053 16.268 1.00 94.69 283 VAL A CA 1
ATOM 2293 C C . VAL A 1 283 ? -26.089 1.401 15.794 1.00 94.69 283 VAL A C 1
ATOM 2295 O O . VAL A 1 283 ? -25.052 2.071 15.771 1.00 94.69 283 VAL A O 1
ATOM 2298 N N . LEU A 1 284 ? -27.273 1.938 15.496 1.00 94.19 284 LEU A N 1
ATOM 2299 C CA . LEU A 1 284 ? -27.444 3.306 15.020 1.00 94.19 284 LEU A CA 1
ATOM 2300 C C . LEU A 1 284 ? -26.967 4.335 16.054 1.00 94.19 284 LEU A C 1
ATOM 2302 O O . LEU A 1 284 ? -26.312 5.317 15.699 1.00 94.19 284 LEU A O 1
ATOM 2306 N N . SER A 1 285 ? -27.240 4.111 17.339 1.00 94.19 285 SER A N 1
ATOM 2307 C CA . SER A 1 285 ? -26.774 4.979 18.429 1.00 94.19 285 SER A CA 1
ATOM 2308 C C . SER A 1 285 ? -25.242 5.041 18.495 1.00 94.19 285 SER A C 1
ATOM 2310 O O . SER A 1 285 ? -24.659 6.119 18.665 1.00 94.19 285 SER A O 1
ATOM 2312 N N . ALA A 1 286 ? -24.571 3.907 18.277 1.00 95.50 286 ALA A N 1
ATOM 2313 C CA . ALA A 1 286 ? -23.116 3.836 18.195 1.00 95.50 286 ALA A CA 1
ATOM 2314 C C . ALA A 1 286 ? -22.555 4.531 16.938 1.00 95.50 286 ALA A C 1
ATOM 2316 O O . ALA A 1 286 ? -21.592 5.301 17.032 1.00 95.50 286 ALA A O 1
ATOM 2317 N N . ILE A 1 287 ? -23.196 4.359 15.777 1.00 95.94 287 ILE A N 1
ATOM 2318 C CA . ILE A 1 287 ? -22.830 5.066 14.538 1.00 95.94 287 ILE A CA 1
ATOM 2319 C C . ILE A 1 287 ? -22.979 6.583 14.716 1.00 95.94 287 ILE A C 1
ATOM 2321 O O . ILE A 1 287 ? -22.068 7.340 14.370 1.00 95.94 287 ILE A O 1
ATOM 2325 N N . LYS A 1 288 ? -24.070 7.052 15.336 1.00 94.94 288 LYS A N 1
ATOM 2326 C CA . LYS A 1 288 ? -24.283 8.477 15.647 1.00 94.94 288 LYS A CA 1
ATOM 2327 C C . LYS A 1 288 ? -23.171 9.038 16.531 1.00 94.94 288 LYS A C 1
ATOM 2329 O O . LYS A 1 288 ? -22.704 10.156 16.296 1.00 94.94 288 LYS A O 1
ATOM 2334 N N . TYR A 1 289 ? -22.706 8.276 17.523 1.00 95.38 289 TYR A N 1
ATOM 2335 C CA . TYR A 1 289 ? -21.572 8.678 18.357 1.00 95.38 289 TYR A CA 1
ATOM 2336 C C . TYR A 1 289 ? -20.303 8.919 17.527 1.00 95.38 289 TYR A C 1
ATOM 2338 O O . TYR A 1 289 ? -19.645 9.952 17.690 1.00 95.38 289 TYR A O 1
ATOM 2346 N N . ILE A 1 290 ? -19.975 7.999 16.618 1.00 95.19 290 ILE A N 1
ATOM 2347 C CA . ILE A 1 290 ? -18.810 8.117 15.732 1.00 95.19 290 ILE A CA 1
ATOM 2348 C C . ILE A 1 290 ? -19.000 9.293 14.761 1.00 95.19 290 ILE A C 1
ATOM 2350 O O . ILE A 1 290 ? -18.111 10.139 14.634 1.00 95.19 290 ILE A O 1
ATOM 2354 N N . GLY A 1 291 ? -20.185 9.436 14.165 1.00 94.75 291 GLY A N 1
ATOM 2355 C CA . GLY A 1 291 ? -20.523 10.533 13.252 1.00 94.75 291 GLY A CA 1
ATOM 2356 C C . GLY A 1 291 ? -20.381 11.916 13.883 1.00 94.75 291 GLY A C 1
ATOM 2357 O O . GLY A 1 291 ? -19.859 12.841 13.257 1.00 94.75 291 GLY A O 1
ATOM 2358 N N . ASN A 1 292 ? -20.740 12.054 15.163 1.00 93.69 292 ASN A N 1
ATOM 2359 C CA . ASN A 1 292 ? -20.543 13.285 15.935 1.00 93.69 292 ASN A CA 1
ATOM 2360 C C . ASN A 1 292 ? -19.075 13.690 16.082 1.00 93.69 292 ASN A C 1
ATOM 2362 O O . ASN A 1 292 ? -18.782 14.879 16.239 1.00 93.69 292 ASN A O 1
ATOM 2366 N N . ARG A 1 293 ? -18.156 12.721 16.042 1.00 92.56 293 ARG A N 1
ATOM 2367 C CA . ARG A 1 293 ? -16.716 12.982 16.101 1.00 92.56 293 ARG A CA 1
ATOM 2368 C C . ARG A 1 293 ? -16.113 13.275 14.738 1.00 92.56 293 ARG A C 1
ATOM 2370 O O . ARG A 1 293 ? -15.255 14.146 14.647 1.00 92.56 293 ARG A O 1
ATOM 2377 N N . VAL A 1 294 ? -16.545 12.557 13.705 1.00 92.69 294 VAL A N 1
ATOM 2378 C CA . VAL A 1 294 ? -15.968 12.661 12.358 1.00 92.69 294 VAL A CA 1
ATOM 2379 C C . VAL A 1 294 ? -16.448 13.919 11.628 1.00 92.69 294 VAL A C 1
ATOM 2381 O O . VAL A 1 294 ? -15.649 14.595 10.988 1.00 92.69 294 VAL A O 1
ATOM 2384 N N . ALA A 1 295 ? -17.734 14.265 11.733 1.00 89.88 295 ALA A N 1
ATOM 2385 C CA . ALA A 1 295 ? -18.353 15.357 10.974 1.00 89.88 295 ALA A CA 1
ATOM 2386 C C . ALA A 1 295 ? -19.103 16.340 11.891 1.00 89.88 295 ALA A C 1
ATOM 2388 O O . ALA A 1 295 ? -20.296 16.614 11.734 1.00 89.88 295 ALA A O 1
ATOM 2389 N N . LYS A 1 296 ? -18.393 16.880 12.888 1.00 89.19 296 LYS A N 1
ATOM 2390 C CA . LYS A 1 296 ? -18.951 17.837 13.853 1.00 89.19 296 LYS A CA 1
ATOM 2391 C C . LYS A 1 296 ? -19.528 19.075 13.147 1.00 89.19 296 LYS A C 1
ATOM 2393 O O . LYS A 1 296 ? -18.835 19.726 12.374 1.00 89.19 296 LYS A O 1
ATOM 2398 N N . GLY A 1 297 ? -20.773 19.429 13.476 1.00 87.81 297 GLY A N 1
ATOM 2399 C CA . GLY A 1 297 ? -21.459 20.619 12.948 1.00 87.81 297 GLY A CA 1
ATOM 2400 C C . GLY A 1 297 ? -22.258 20.396 11.660 1.00 87.81 297 GLY A C 1
ATOM 2401 O O . GLY A 1 297 ? -22.926 21.321 11.212 1.00 87.81 297 GLY A O 1
ATOM 2402 N N . MET A 1 298 ? -22.227 19.188 11.092 1.00 93.94 298 MET A N 1
ATOM 2403 C CA . MET A 1 298 ? -23.046 18.804 9.938 1.00 93.94 298 MET A CA 1
ATOM 2404 C C . MET A 1 298 ? -24.407 18.230 10.367 1.00 93.94 298 MET A C 1
ATOM 2406 O O . MET A 1 298 ? -24.632 17.945 11.549 1.00 93.94 298 MET A O 1
ATOM 2410 N N . THR A 1 299 ? -25.313 18.031 9.403 1.00 94.50 299 THR A N 1
ATOM 2411 C CA . THR A 1 299 ? -26.611 17.377 9.638 1.00 94.50 299 THR A CA 1
ATOM 2412 C C . THR A 1 299 ? -26.431 15.956 10.179 1.00 94.50 299 THR A C 1
ATOM 2414 O O . THR A 1 299 ? -25.375 15.335 10.038 1.00 94.50 299 THR A O 1
ATOM 2417 N N . GLU A 1 300 ? -27.448 15.436 10.863 1.00 92.06 300 GLU A N 1
ATOM 2418 C CA . GLU A 1 300 ? -27.420 14.071 11.401 1.00 92.06 300 GLU A CA 1
ATOM 2419 C C . GLU A 1 300 ? -27.228 13.020 10.304 1.00 92.06 300 GLU A C 1
ATOM 2421 O O . GLU A 1 300 ? -26.295 12.226 10.399 1.00 92.06 300 GLU A O 1
ATOM 2426 N N . ASP A 1 301 ? -27.985 13.114 9.214 1.00 92.94 301 ASP A N 1
ATOM 2427 C CA . ASP A 1 301 ? -27.888 12.171 8.092 1.00 92.94 301 ASP A CA 1
ATOM 2428 C C . ASP A 1 301 ? -26.506 12.177 7.432 1.00 92.94 301 ASP A C 1
ATOM 2430 O O . ASP A 1 301 ? -25.986 11.138 7.028 1.00 92.94 301 ASP A O 1
ATOM 2434 N N . TYR A 1 302 ? -25.869 13.349 7.329 1.00 93.69 302 TYR A N 1
ATOM 2435 C CA . TYR A 1 302 ? -24.505 13.434 6.810 1.00 93.69 302 TYR A CA 1
ATOM 2436 C C . TYR A 1 302 ? -23.495 12.798 7.772 1.00 93.69 302 TYR A C 1
ATOM 2438 O O . TYR A 1 302 ? -22.582 12.101 7.335 1.00 93.69 302 TYR A O 1
ATOM 2446 N N . ARG A 1 303 ? -23.656 13.010 9.085 1.00 94.62 303 ARG A N 1
ATOM 2447 C CA . ARG A 1 303 ? -22.786 12.412 10.111 1.00 94.62 303 ARG A CA 1
ATOM 2448 C C . ARG A 1 303 ? -22.869 10.891 10.118 1.00 94.62 303 ARG A C 1
ATOM 2450 O O . ARG A 1 303 ? -21.826 10.257 10.235 1.00 94.62 303 ARG A O 1
ATOM 2457 N N . ILE A 1 304 ? -24.074 10.334 9.987 1.00 95.31 304 ILE A N 1
ATOM 2458 C CA . ILE A 1 304 ? -24.304 8.885 9.929 1.00 95.31 304 ILE A CA 1
ATOM 2459 C C . ILE A 1 304 ? -23.615 8.306 8.695 1.00 95.31 304 ILE A C 1
ATOM 2461 O O . ILE A 1 304 ? -22.684 7.520 8.848 1.00 95.31 304 ILE A O 1
ATOM 2465 N N . ARG A 1 305 ? -23.951 8.800 7.494 1.00 95.31 305 ARG A N 1
ATOM 2466 C CA . ARG A 1 305 ? -23.335 8.321 6.243 1.00 95.31 305 ARG A CA 1
ATOM 2467 C C . ARG A 1 305 ? -21.815 8.434 6.258 1.00 95.31 305 ARG A C 1
ATOM 2469 O O . ARG A 1 305 ? -21.114 7.547 5.785 1.00 95.31 305 ARG A O 1
ATOM 2476 N N . ARG A 1 306 ? -21.279 9.525 6.815 1.00 95.44 306 ARG A N 1
ATOM 2477 C CA . ARG A 1 306 ? -19.830 9.714 6.906 1.00 95.44 306 ARG A CA 1
ATOM 2478 C C . ARG A 1 306 ? -19.176 8.768 7.916 1.00 95.44 306 ARG A C 1
ATOM 2480 O O . ARG A 1 306 ? -18.038 8.371 7.695 1.00 95.44 306 ARG A O 1
ATOM 2487 N N . ALA A 1 307 ? -19.845 8.432 9.017 1.00 96.25 307 ALA A N 1
ATOM 2488 C CA . ALA A 1 307 ? -19.342 7.445 9.971 1.00 96.25 307 ALA A CA 1
ATOM 2489 C C . ALA A 1 307 ? -19.290 6.048 9.349 1.00 96.25 307 ALA A C 1
ATOM 2491 O O . ALA A 1 307 ? -18.271 5.376 9.477 1.00 96.25 307 ALA A O 1
ATOM 2492 N N . GLU A 1 308 ? -20.347 5.658 8.641 1.00 96.44 308 GLU A N 1
ATOM 2493 C CA . GLU A 1 308 ? -20.422 4.395 7.904 1.00 96.44 308 GLU A CA 1
ATOM 2494 C C . GLU A 1 308 ? -19.311 4.284 6.863 1.00 96.44 308 GLU A C 1
ATOM 2496 O O . GLU A 1 308 ? -18.512 3.357 6.920 1.00 96.44 308 GLU A O 1
ATOM 2501 N N . ASP A 1 309 ? -19.163 5.298 6.009 1.00 94.94 309 ASP A N 1
ATOM 2502 C CA . ASP A 1 309 ? -18.094 5.357 5.010 1.00 94.94 309 ASP A CA 1
ATOM 2503 C C . ASP A 1 309 ? -16.695 5.238 5.642 1.00 94.94 309 ASP A C 1
ATOM 2505 O O . ASP A 1 309 ? -15.808 4.565 5.113 1.00 94.94 309 ASP A O 1
ATOM 2509 N N . VAL A 1 310 ? -16.495 5.843 6.820 1.00 95.69 310 VAL A N 1
ATOM 2510 C CA . VAL A 1 310 ? -15.220 5.752 7.537 1.00 95.69 310 VAL A CA 1
ATOM 2511 C C . VAL A 1 310 ? -14.960 4.352 8.100 1.00 95.69 310 VAL A C 1
ATOM 2513 O O . VAL A 1 310 ? -13.830 3.863 8.019 1.00 95.69 310 VAL A O 1
ATOM 2516 N N . ILE A 1 311 ? -15.981 3.701 8.654 1.00 96.38 311 ILE A N 1
ATOM 2517 C CA . ILE A 1 311 ? -15.896 2.325 9.159 1.00 96.38 311 ILE A CA 1
ATOM 2518 C C . ILE A 1 311 ? -15.673 1.342 8.000 1.00 96.38 311 ILE A C 1
ATOM 2520 O O . ILE A 1 311 ? -14.855 0.427 8.097 1.00 96.38 311 ILE A O 1
ATOM 2524 N N . ASP A 1 312 ? -16.339 1.550 6.873 1.00 95.38 312 ASP A N 1
ATOM 2525 C CA . ASP A 1 312 ? -16.279 0.634 5.741 1.00 95.38 312 ASP A CA 1
ATOM 2526 C C . ASP A 1 312 ? -14.949 0.755 4.995 1.00 95.38 312 ASP A C 1
ATOM 2528 O O . ASP A 1 312 ? -14.243 -0.240 4.820 1.00 95.38 312 ASP A O 1
ATOM 2532 N N . ARG A 1 313 ? -14.535 1.974 4.635 1.00 91.94 313 ARG A N 1
ATOM 2533 C CA . ARG A 1 313 ? -13.358 2.181 3.778 1.00 91.94 313 ARG A CA 1
ATOM 2534 C C . ARG A 1 313 ? -12.033 2.236 4.534 1.00 91.94 313 ARG A C 1
ATOM 2536 O O . ARG A 1 313 ? -11.001 1.874 3.967 1.00 91.94 313 ARG A O 1
ATOM 2543 N N . TYR A 1 314 ? -12.022 2.698 5.789 1.00 94.00 314 TYR A N 1
ATOM 2544 C CA . TYR A 1 314 ? -10.766 3.007 6.492 1.00 94.00 314 TYR A CA 1
ATOM 2545 C C . TYR A 1 314 ? -10.444 2.104 7.685 1.00 94.00 314 TYR A C 1
ATOM 2547 O O . TYR A 1 314 ? -9.271 2.008 8.059 1.00 94.00 314 TYR A O 1
ATOM 2555 N N . LEU A 1 315 ? -11.429 1.422 8.275 1.00 96.81 315 LEU A N 1
ATOM 2556 C CA . LEU A 1 315 ? -11.177 0.430 9.320 1.00 96.81 315 LEU A CA 1
ATOM 2557 C C . L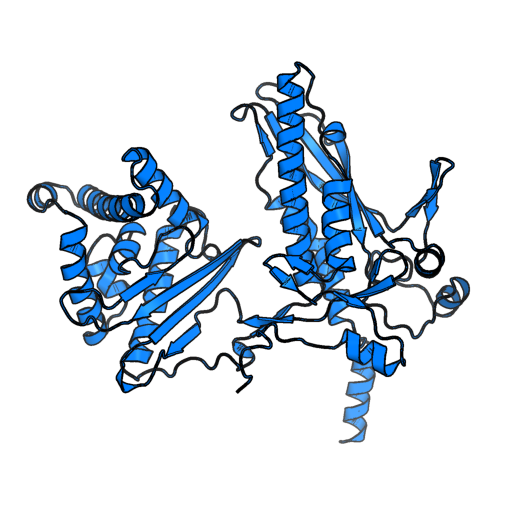EU A 1 315 ? -10.888 -0.938 8.692 1.00 96.81 315 LEU A C 1
ATOM 2559 O O . LEU A 1 315 ? -11.725 -1.478 7.974 1.00 96.81 315 LEU A O 1
ATOM 2563 N N . LEU A 1 316 ? -9.712 -1.496 9.001 1.00 96.94 316 LEU A N 1
ATOM 2564 C CA . LEU A 1 316 ? -9.265 -2.836 8.589 1.00 96.94 316 LEU A CA 1
ATOM 2565 C C . LEU A 1 316 ? -9.594 -3.188 7.118 1.00 96.94 316 LEU A C 1
ATOM 2567 O O . LEU A 1 316 ? -10.164 -4.247 6.861 1.00 96.94 316 LEU A O 1
ATOM 2571 N N . PRO A 1 317 ? -9.224 -2.343 6.134 1.00 95.19 317 PRO A N 1
ATOM 2572 C CA . PRO A 1 317 ? -9.578 -2.563 4.733 1.00 95.19 317 PRO A CA 1
ATOM 2573 C C . PRO A 1 317 ? -9.133 -3.927 4.183 1.00 95.19 317 PRO A C 1
ATOM 2575 O O . PRO A 1 317 ? -9.791 -4.437 3.291 1.00 95.19 317 PRO A O 1
ATOM 2578 N N . HIS A 1 318 ? -8.077 -4.554 4.721 1.00 95.56 318 HIS A N 1
ATOM 2579 C CA . HIS A 1 318 ? -7.638 -5.902 4.321 1.00 95.56 318 HIS A CA 1
ATOM 2580 C C . HIS A 1 318 ? -8.679 -7.012 4.545 1.00 95.56 318 HIS A C 1
ATOM 2582 O O . HIS A 1 318 ? -8.606 -8.031 3.868 1.00 95.56 318 HIS A O 1
ATOM 2588 N N . ILE A 1 319 ? -9.644 -6.811 5.448 1.00 96.50 319 ILE A N 1
ATOM 2589 C CA . ILE A 1 319 ? -10.766 -7.737 5.673 1.00 96.50 319 ILE A CA 1
ATOM 2590 C C . ILE A 1 319 ? -11.860 -7.511 4.626 1.00 96.50 319 ILE A C 1
ATOM 2592 O O . ILE A 1 319 ? -12.460 -8.453 4.117 1.00 96.50 319 ILE A O 1
ATOM 2596 N N . GLY A 1 320 ? -12.119 -6.247 4.296 1.00 93.81 320 GLY A N 1
ATOM 2597 C CA . GLY A 1 320 ? -13.232 -5.858 3.448 1.00 93.81 320 GLY A CA 1
ATOM 2598 C C . GLY A 1 320 ? -13.485 -4.362 3.486 1.00 93.81 320 GLY A C 1
ATOM 2599 O O . GLY A 1 320 ? -13.138 -3.677 4.450 1.00 93.81 320 GLY A O 1
ATOM 2600 N N . THR A 1 321 ? -14.088 -3.861 2.420 1.00 93.12 321 THR A N 1
ATOM 2601 C CA . THR A 1 321 ? -14.503 -2.455 2.276 1.00 93.12 321 THR A CA 1
ATOM 2602 C C . THR A 1 321 ? -16.015 -2.305 2.157 1.00 93.12 321 THR A C 1
ATOM 2604 O O . THR A 1 321 ? -16.524 -1.194 2.093 1.00 93.12 321 THR A O 1
ATOM 2607 N N . GLU A 1 322 ? -16.716 -3.431 2.127 1.00 93.69 322 GLU A N 1
ATOM 2608 C CA . GLU A 1 322 ? -18.145 -3.553 1.913 1.00 93.69 322 GLU A CA 1
ATOM 2609 C C . GLU A 1 322 ? -18.880 -3.605 3.272 1.00 93.69 322 GLU A C 1
ATOM 2611 O O . GLU A 1 322 ? -18.320 -4.140 4.241 1.00 93.69 322 GLU A O 1
ATOM 2616 N N . PRO A 1 323 ? -20.113 -3.078 3.388 1.00 94.69 323 PRO A N 1
ATOM 2617 C CA . PRO A 1 323 ? -20.866 -3.075 4.647 1.00 94.69 323 PRO A CA 1
ATOM 2618 C C . PRO A 1 323 ? -21.099 -4.472 5.245 1.00 94.69 323 PRO A C 1
ATOM 2620 O O . PRO A 1 323 ? -21.117 -4.635 6.464 1.00 94.69 323 PRO A O 1
ATOM 2623 N N . GLU A 1 324 ? -21.213 -5.504 4.410 1.00 95.75 324 GLU A N 1
ATOM 2624 C CA . GLU A 1 324 ? -21.414 -6.897 4.830 1.00 95.75 324 GLU A CA 1
ATOM 2625 C C . GLU A 1 324 ? -20.209 -7.438 5.614 1.00 95.75 324 GLU A C 1
ATOM 2627 O O . GLU A 1 324 ? -20.333 -8.375 6.400 1.00 95.75 324 GLU A O 1
ATOM 2632 N N . LYS A 1 325 ? -19.033 -6.822 5.441 1.00 96.75 325 LYS A N 1
ATOM 2633 C CA . LYS A 1 325 ? -17.788 -7.188 6.124 1.00 96.75 325 LYS A CA 1
ATOM 2634 C C . LYS A 1 325 ? -17.628 -6.545 7.498 1.00 96.75 325 LYS A C 1
ATOM 2636 O O . LYS A 1 325 ? -16.623 -6.792 8.164 1.00 96.75 325 LYS A O 1
ATOM 2641 N N . ARG A 1 326 ? -18.592 -5.740 7.962 1.00 96.94 326 ARG A N 1
ATOM 2642 C CA . ARG A 1 326 ? -18.534 -5.096 9.286 1.00 96.94 326 ARG A CA 1
ATOM 2643 C C . ARG A 1 326 ? -18.436 -6.116 10.429 1.00 96.94 326 ARG A C 1
ATOM 2645 O O . ARG A 1 326 ? -17.612 -5.921 11.320 1.00 96.94 326 ARG A O 1
ATOM 2652 N N . ILE A 1 327 ? -19.176 -7.227 10.366 1.00 96.69 327 ILE A N 1
ATOM 2653 C CA . ILE A 1 327 ? -19.114 -8.280 11.397 1.00 96.69 327 ILE A CA 1
ATOM 2654 C C . ILE A 1 327 ? -17.739 -8.964 11.413 1.00 96.69 327 ILE A C 1
ATOM 2656 O O . ILE A 1 327 ? -17.141 -9.084 12.480 1.00 96.69 327 ILE A O 1
ATOM 2660 N N . ASP A 1 328 ? -17.180 -9.315 10.250 1.00 97.69 328 ASP A N 1
ATOM 2661 C CA . ASP A 1 328 ? -15.832 -9.905 10.150 1.00 97.69 328 ASP A CA 1
ATOM 2662 C C . ASP A 1 328 ? -14.768 -8.981 10.781 1.00 97.69 328 ASP A C 1
ATOM 2664 O O . ASP A 1 328 ? -13.864 -9.430 11.490 1.00 97.69 328 ASP A O 1
ATOM 2668 N N . LYS A 1 329 ? -14.901 -7.659 10.585 1.00 98.00 329 LYS A N 1
ATOM 2669 C CA . LYS A 1 329 ? -14.038 -6.659 11.237 1.00 98.00 329 LYS A CA 1
ATOM 2670 C C . LYS A 1 329 ? -14.228 -6.624 12.753 1.00 98.00 329 LYS A C 1
ATOM 2672 O O . LYS A 1 329 ? -13.250 -6.404 13.466 1.00 98.00 329 LYS A O 1
ATOM 2677 N N . ALA A 1 330 ? -15.454 -6.803 13.245 1.00 97.81 330 ALA A N 1
ATOM 2678 C CA . ALA A 1 330 ? -15.741 -6.831 14.677 1.00 97.81 330 ALA A CA 1
ATOM 2679 C C . ALA A 1 330 ? -15.068 -8.030 15.350 1.00 97.81 330 ALA A C 1
ATOM 2681 O O . ALA A 1 330 ? -14.391 -7.848 16.357 1.00 97.81 330 ALA A O 1
ATOM 2682 N N . ILE A 1 331 ? -15.181 -9.215 14.742 1.00 97.44 331 ILE A N 1
ATOM 2683 C CA . ILE A 1 331 ? -14.557 -10.452 15.229 1.00 97.44 331 ILE A CA 1
ATOM 2684 C C . ILE A 1 331 ? -13.032 -10.300 15.269 1.00 97.44 331 ILE A C 1
ATOM 2686 O O . ILE A 1 331 ? -12.414 -10.564 16.295 1.00 97.44 331 ILE A O 1
ATOM 2690 N N . TYR A 1 332 ? -12.420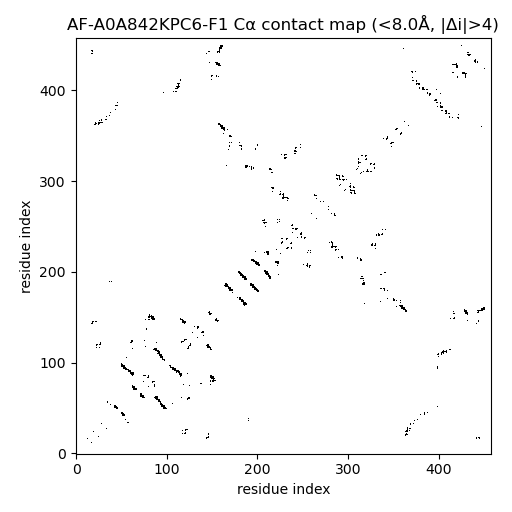 -9.770 14.205 1.00 98.06 332 TYR A N 1
ATOM 2691 C CA . TYR A 1 332 ? -10.975 -9.519 14.183 1.00 98.06 332 TYR A CA 1
ATOM 2692 C C . TYR A 1 332 ? -10.524 -8.542 15.281 1.00 98.06 332 TYR A C 1
ATOM 2694 O O . TYR A 1 332 ? -9.466 -8.713 15.886 1.00 98.06 332 TYR A O 1
ATOM 2702 N N . LEU A 1 333 ? -11.302 -7.485 15.548 1.00 98.19 333 LEU A N 1
ATOM 2703 C CA . LEU A 1 333 ? -11.006 -6.554 16.642 1.00 98.19 333 LEU A CA 1
ATOM 2704 C C . LEU A 1 333 ? -11.176 -7.200 18.018 1.00 98.19 333 LEU A C 1
ATOM 2706 O O . LEU A 1 333 ? -10.456 -6.821 18.944 1.00 98.19 333 LEU A O 1
ATOM 2710 N N . ALA A 1 334 ? -12.110 -8.136 18.155 1.00 97.31 334 ALA A N 1
ATOM 2711 C CA . ALA A 1 334 ? -12.331 -8.873 19.386 1.00 97.31 334 ALA A CA 1
ATOM 2712 C C . ALA A 1 334 ? -11.146 -9.812 19.678 1.00 97.31 334 ALA A C 1
ATOM 2714 O O . ALA A 1 334 ? -10.534 -9.674 20.733 1.00 97.31 334 ALA A O 1
ATOM 2715 N N . GLU A 1 335 ? -10.689 -10.595 18.692 1.00 96.88 335 GLU A N 1
ATOM 2716 C CA . GLU A 1 335 ? -9.462 -11.412 18.784 1.00 96.88 335 GLU A CA 1
ATOM 2717 C C . GLU A 1 335 ? -8.223 -10.543 19.074 1.00 96.88 335 GLU A C 1
ATOM 2719 O O . GLU A 1 335 ? -7.419 -10.825 19.963 1.00 96.88 335 GLU A O 1
ATOM 2724 N N . MET A 1 336 ? -8.090 -9.404 18.384 1.00 97.69 336 MET A N 1
ATOM 2725 C CA . MET A 1 336 ? -7.021 -8.430 18.639 1.00 97.69 336 MET A CA 1
ATOM 2726 C C . MET A 1 336 ? -7.040 -7.885 20.074 1.00 97.69 336 MET A C 1
ATOM 2728 O O . MET A 1 336 ? -5.993 -7.499 20.602 1.00 97.69 336 MET A O 1
ATOM 2732 N N . THR A 1 337 ? -8.219 -7.828 20.691 1.00 97.75 337 THR A N 1
ATOM 2733 C CA . THR A 1 337 ? -8.413 -7.367 22.066 1.00 97.75 337 THR A CA 1
ATOM 2734 C C . THR A 1 337 ? -8.112 -8.468 23.066 1.00 97.75 337 THR A C 1
ATOM 2736 O O . THR A 1 337 ? -7.433 -8.190 24.049 1.00 97.75 337 THR A O 1
ATOM 2739 N N . GLU A 1 338 ? -8.523 -9.704 22.800 1.00 97.25 338 GLU A N 1
ATOM 2740 C CA . GLU A 1 338 ? -8.154 -10.866 23.609 1.00 97.25 338 GLU A CA 1
ATOM 2741 C C . GLU A 1 338 ? -6.632 -10.997 23.708 1.00 97.25 338 GLU A C 1
ATOM 2743 O O . GLU A 1 338 ? -6.073 -10.936 24.800 1.00 97.25 338 GLU A O 1
ATOM 2748 N N . MET A 1 339 ? -5.939 -10.994 22.564 1.00 96.88 339 MET A N 1
ATOM 2749 C CA . MET A 1 339 ? -4.472 -11.031 22.506 1.00 96.88 339 MET A CA 1
ATOM 2750 C C . MET A 1 339 ? -3.809 -9.886 23.289 1.00 96.88 339 MET A C 1
ATOM 2752 O O . MET A 1 339 ? -2.712 -10.030 23.833 1.00 96.88 339 MET A O 1
ATOM 2756 N N . LEU A 1 340 ? -4.443 -8.711 23.314 1.00 96.88 340 LEU A N 1
ATOM 2757 C CA . LEU A 1 340 ? -3.972 -7.567 24.089 1.00 96.88 340 LEU A CA 1
ATOM 2758 C C . LEU A 1 340 ? -4.169 -7.785 25.594 1.00 96.88 340 LEU A C 1
ATOM 2760 O O . LEU A 1 340 ? -3.285 -7.425 26.374 1.00 96.88 340 LEU A O 1
ATOM 2764 N N . LEU A 1 341 ? -5.306 -8.347 26.001 1.00 95.88 341 LEU A N 1
ATOM 2765 C CA . LEU A 1 341 ? -5.607 -8.647 27.397 1.00 95.88 341 LEU A CA 1
ATOM 2766 C C . LEU A 1 341 ? -4.700 -9.759 27.928 1.00 95.88 341 LEU A C 1
ATOM 2768 O O . LEU A 1 341 ? -4.116 -9.559 28.989 1.00 95.88 341 LEU A O 1
ATOM 2772 N N . GLU A 1 342 ? -4.436 -10.819 27.162 1.00 95.62 342 GLU A N 1
ATOM 2773 C CA . GLU A 1 342 ? -3.444 -11.851 27.515 1.00 95.62 342 GLU A CA 1
ATOM 2774 C C . GLU A 1 342 ? -2.078 -11.226 27.856 1.00 95.62 342 GLU A C 1
ATOM 2776 O O . GLU A 1 342 ? -1.418 -11.604 28.826 1.00 95.62 342 GLU A O 1
ATOM 2781 N N . VAL A 1 343 ? -1.653 -10.202 27.102 1.00 94.19 343 VAL A N 1
ATOM 2782 C CA . VAL A 1 343 ? -0.424 -9.456 27.413 1.00 94.19 343 VAL A CA 1
ATOM 2783 C C . VAL A 1 343 ? -0.561 -8.657 28.702 1.00 94.19 343 VAL A C 1
ATOM 2785 O O . VAL A 1 343 ? 0.402 -8.571 29.457 1.00 94.19 343 VAL A O 1
ATOM 2788 N N . ILE A 1 344 ? -1.706 -8.037 28.981 1.00 93.31 344 ILE A N 1
ATOM 2789 C CA . ILE A 1 344 ? -1.931 -7.276 30.221 1.00 93.31 344 ILE A CA 1
ATOM 2790 C C . ILE A 1 344 ? -1.929 -8.187 31.451 1.00 93.31 344 ILE A C 1
ATOM 2792 O O . ILE A 1 344 ? -1.282 -7.845 32.441 1.00 93.31 344 ILE A O 1
ATOM 2796 N N . PHE A 1 345 ? -2.589 -9.341 31.375 1.00 92.38 345 PHE A N 1
ATOM 2797 C CA . PHE A 1 345 ? -2.665 -10.318 32.462 1.00 92.38 345 PHE A CA 1
ATOM 2798 C C . PHE A 1 345 ? -1.400 -11.184 32.594 1.00 92.38 345 PHE A C 1
ATOM 2800 O O . PHE A 1 345 ? -1.234 -11.881 33.591 1.00 92.38 345 PHE A O 1
ATOM 2807 N N . GLY A 1 346 ? -0.449 -11.058 31.660 1.00 90.88 346 GLY A N 1
ATOM 2808 C CA . GLY A 1 346 ? 0.860 -11.716 31.732 1.00 90.88 346 GLY A CA 1
ATOM 2809 C C . GLY A 1 346 ? 0.857 -13.161 31.236 1.00 90.88 346 GLY A C 1
ATOM 2810 O O . GLY A 1 346 ? 1.778 -13.912 31.543 1.00 90.88 346 GLY A O 1
ATOM 2811 N N . GLU A 1 347 ? -0.160 -13.538 30.468 1.00 94.00 347 GLU A N 1
ATOM 2812 C CA . GLU A 1 347 ? -0.327 -14.859 29.859 1.00 94.00 347 GLU A CA 1
ATOM 2813 C C . GLU A 1 347 ? 0.389 -14.964 28.507 1.00 94.00 347 GLU A C 1
ATOM 2815 O O . GLU A 1 347 ? 0.807 -16.047 28.099 1.00 94.00 347 GLU A O 1
ATOM 2820 N N . ARG A 1 348 ? 0.590 -13.823 27.833 1.00 93.94 348 ARG A N 1
ATOM 2821 C CA . ARG A 1 348 ? 1.336 -13.718 26.577 1.00 93.94 348 ARG A CA 1
ATOM 2822 C C . ARG A 1 348 ? 2.457 -12.687 26.673 1.00 93.94 348 ARG A C 1
ATOM 2824 O O . ARG A 1 348 ? 2.290 -11.596 27.218 1.00 93.94 348 ARG A O 1
ATOM 2831 N N . GLU A 1 349 ? 3.598 -12.997 26.063 1.00 92.81 349 GLU A N 1
ATOM 2832 C CA . GLU A 1 349 ? 4.670 -12.022 25.868 1.00 92.81 349 GLU A CA 1
ATOM 2833 C C . GLU A 1 349 ? 4.383 -11.082 24.678 1.00 92.81 349 GLU A C 1
ATOM 2835 O O . GLU A 1 349 ? 3.892 -11.525 23.633 1.00 92.81 349 GLU A O 1
ATOM 2840 N N . PRO A 1 350 ? 4.706 -9.778 24.784 1.00 93.44 350 PRO A N 1
ATOM 2841 C CA . PRO A 1 350 ? 4.661 -8.865 23.645 1.00 93.44 350 PRO A CA 1
ATOM 2842 C C . PRO A 1 350 ? 5.499 -9.368 22.463 1.00 93.44 350 PRO A C 1
ATOM 2844 O O . PRO A 1 350 ? 6.513 -10.041 22.638 1.00 93.44 350 PRO A O 1
ATOM 2847 N N . HIS A 1 351 ? 5.117 -8.993 21.243 1.00 94.44 351 HIS A N 1
ATOM 2848 C CA . HIS A 1 351 ? 5.867 -9.390 20.057 1.00 94.44 351 HIS A CA 1
ATOM 2849 C C . HIS A 1 351 ? 7.182 -8.604 19.946 1.00 94.44 351 HIS A C 1
ATOM 2851 O O . HIS A 1 351 ? 7.188 -7.373 19.998 1.00 94.44 351 HIS A O 1
ATOM 2857 N N . ASP A 1 352 ? 8.282 -9.314 19.683 1.00 91.19 352 ASP A N 1
ATOM 2858 C CA . ASP A 1 352 ? 9.539 -8.703 19.252 1.00 91.19 352 ASP A CA 1
ATOM 2859 C C . ASP A 1 352 ? 9.389 -8.157 17.821 1.00 91.19 352 ASP A C 1
ATOM 2861 O O . ASP A 1 352 ? 9.184 -8.907 16.859 1.00 91.19 352 ASP A O 1
ATOM 2865 N N . LYS A 1 353 ? 9.464 -6.831 17.670 1.00 84.12 353 LYS A N 1
ATOM 2866 C CA . LYS A 1 353 ? 9.326 -6.155 16.371 1.00 84.12 353 LYS A CA 1
ATOM 2867 C C . LYS A 1 353 ? 10.506 -6.418 15.447 1.00 84.12 353 LYS A C 1
ATOM 2869 O O . LYS A 1 353 ? 10.345 -6.299 14.232 1.00 84.12 353 LYS A O 1
ATOM 2874 N N . ASP A 1 354 ? 11.661 -6.763 16.005 1.00 87.12 354 ASP A N 1
ATOM 2875 C CA . ASP A 1 354 ? 12.878 -7.007 15.247 1.00 87.12 354 ASP A CA 1
ATOM 2876 C C . ASP A 1 354 ? 13.011 -8.448 14.768 1.00 87.12 354 ASP A C 1
ATOM 2878 O O . ASP A 1 354 ? 13.764 -8.716 13.827 1.00 87.12 354 ASP A O 1
ATOM 2882 N N . HIS A 1 355 ? 12.184 -9.349 15.298 1.00 92.44 355 HIS A N 1
ATOM 2883 C CA . HIS A 1 355 ? 12.072 -10.708 14.798 1.00 92.44 355 HIS A CA 1
ATOM 2884 C C . HIS A 1 355 ? 11.564 -10.728 13.344 1.00 92.44 355 HIS A C 1
ATOM 2886 O O . HIS A 1 355 ? 10.469 -10.250 13.037 1.00 92.44 355 HIS A O 1
ATOM 2892 N N . TYR A 1 356 ? 12.309 -11.368 12.433 1.00 91.44 356 TYR A N 1
ATOM 2893 C CA . TYR A 1 356 ? 12.017 -11.345 10.989 1.00 91.44 356 TYR A CA 1
ATOM 2894 C C . TYR A 1 356 ? 10.647 -11.928 10.598 1.00 91.44 356 TYR A C 1
ATOM 2896 O O . TYR A 1 356 ? 10.064 -11.508 9.604 1.00 91.44 356 TYR A O 1
ATOM 2904 N N . THR A 1 357 ? 10.058 -12.816 11.405 1.00 91.81 357 THR A N 1
ATOM 2905 C CA . THR A 1 357 ? 8.655 -13.263 11.235 1.00 91.81 357 THR A CA 1
ATOM 2906 C C . THR A 1 357 ? 7.649 -12.100 11.223 1.00 91.81 357 THR A C 1
ATOM 2908 O O . THR A 1 357 ? 6.599 -12.193 10.578 1.00 91.81 357 THR A O 1
ATOM 2911 N N . ASN A 1 358 ? 7.971 -11.001 11.913 1.00 92.75 358 ASN A N 1
ATOM 2912 C CA . ASN A 1 358 ? 7.174 -9.776 12.012 1.00 92.75 358 ASN A CA 1
ATOM 2913 C C . ASN A 1 358 ? 7.608 -8.699 11.013 1.00 92.75 358 ASN A C 1
ATOM 2915 O O . ASN A 1 358 ? 7.058 -7.601 11.030 1.00 92.75 358 ASN A O 1
ATOM 2919 N N . LYS A 1 359 ? 8.555 -9.011 10.124 1.00 92.44 359 LYS A N 1
ATOM 2920 C CA . LYS A 1 359 ? 9.083 -8.108 9.102 1.00 92.44 359 LYS A CA 1
ATOM 2921 C C . LYS A 1 359 ? 8.847 -8.674 7.705 1.00 92.44 359 LYS A C 1
ATOM 2923 O O . LYS A 1 359 ? 8.612 -9.869 7.514 1.00 92.44 359 LYS A O 1
ATOM 2928 N N . ARG A 1 360 ? 8.853 -7.802 6.707 1.00 92.50 360 ARG A N 1
ATOM 2929 C CA . ARG A 1 360 ? 8.756 -8.129 5.284 1.00 92.50 360 ARG A CA 1
ATOM 2930 C C . ARG A 1 360 ? 9.763 -7.287 4.523 1.00 92.50 360 ARG A C 1
ATOM 2932 O O . ARG A 1 360 ? 9.963 -6.119 4.838 1.00 92.50 360 ARG A O 1
ATOM 2939 N N . LEU A 1 361 ? 10.389 -7.888 3.523 1.00 94.00 361 LEU A N 1
ATOM 2940 C CA . LEU A 1 361 ? 11.278 -7.187 2.608 1.00 94.00 361 LEU A CA 1
ATOM 2941 C C . LEU A 1 361 ? 10.459 -6.752 1.397 1.00 94.00 361 LEU A C 1
ATOM 2943 O O . LEU A 1 361 ? 9.835 -7.588 0.753 1.00 94.00 361 LEU A O 1
ATOM 2947 N N . ARG A 1 362 ? 10.446 -5.451 1.115 1.00 93.19 362 ARG A N 1
ATOM 2948 C CA . ARG A 1 362 ? 9.835 -4.869 -0.081 1.00 93.19 362 ARG A CA 1
ATOM 2949 C C . ARG A 1 362 ? 10.921 -4.723 -1.135 1.00 93.19 362 ARG A C 1
ATOM 2951 O O . ARG A 1 362 ? 11.866 -3.950 -0.955 1.00 93.19 362 ARG A O 1
ATOM 2958 N N . VAL A 1 363 ? 10.797 -5.501 -2.201 1.00 95.25 363 VAL A N 1
ATOM 2959 C CA . VAL A 1 363 ? 11.740 -5.534 -3.328 1.00 95.25 363 VAL A CA 1
ATOM 2960 C C . VAL A 1 363 ? 11.261 -4.614 -4.461 1.00 95.25 363 VAL A C 1
ATOM 2962 O O . VAL A 1 363 ? 10.319 -3.839 -4.296 1.00 95.25 363 VAL A O 1
ATOM 2965 N N . SER A 1 364 ? 11.925 -4.628 -5.619 1.00 95.31 364 SER A N 1
ATOM 2966 C CA . SER A 1 364 ? 11.663 -3.639 -6.677 1.00 95.31 364 SER A CA 1
ATOM 2967 C C . SER A 1 364 ? 10.235 -3.644 -7.208 1.00 95.31 364 SER A C 1
ATOM 2969 O O . SER A 1 364 ? 9.689 -2.562 -7.396 1.00 95.31 364 SER A O 1
ATOM 2971 N N . GLY A 1 365 ? 9.631 -4.811 -7.448 1.00 96.19 365 GLY A N 1
ATOM 2972 C CA . GLY A 1 365 ? 8.259 -4.888 -7.953 1.00 96.19 365 GLY A CA 1
ATOM 2973 C C . GLY A 1 365 ? 7.256 -4.317 -6.958 1.00 96.19 365 GLY A C 1
ATOM 2974 O O . GLY A 1 365 ? 6.445 -3.481 -7.330 1.00 96.19 365 GLY A O 1
ATOM 2975 N N . ASP A 1 366 ? 7.398 -4.660 -5.676 1.00 94.25 366 ASP A N 1
ATOM 2976 C CA . ASP A 1 366 ? 6.571 -4.125 -4.587 1.00 94.25 366 ASP A CA 1
ATOM 2977 C C . ASP A 1 366 ? 6.622 -2.592 -4.499 1.00 94.25 366 ASP A C 1
ATOM 2979 O O . ASP A 1 366 ? 5.611 -1.915 -4.308 1.00 94.25 366 ASP A O 1
ATOM 2983 N N . LEU A 1 367 ? 7.826 -2.030 -4.618 1.00 94.88 367 LEU A N 1
ATOM 2984 C CA . LEU A 1 367 ? 8.034 -0.588 -4.572 1.00 94.88 367 LEU A CA 1
ATOM 2985 C C . LEU A 1 367 ? 7.435 0.086 -5.810 1.00 94.88 367 LEU A C 1
ATOM 2987 O O . LEU A 1 367 ? 6.786 1.128 -5.680 1.00 94.88 367 LEU A O 1
ATOM 2991 N N . MET A 1 368 ? 7.652 -0.498 -6.992 1.00 96.75 368 MET A N 1
ATOM 2992 C CA . MET A 1 368 ? 7.109 -0.007 -8.261 1.00 96.75 368 MET A CA 1
ATOM 2993 C C . MET A 1 368 ? 5.583 -0.084 -8.303 1.00 96.75 368 MET A C 1
ATOM 2995 O O . MET A 1 368 ? 4.960 0.824 -8.843 1.00 96.75 368 MET A O 1
ATOM 2999 N N . GLU A 1 369 ? 4.983 -1.095 -7.677 1.00 95.19 369 GLU A N 1
ATOM 3000 C CA . GLU A 1 369 ? 3.536 -1.231 -7.509 1.00 95.19 369 GLU A CA 1
ATOM 3001 C C . GLU A 1 369 ? 2.948 -0.041 -6.739 1.00 95.19 369 GLU A C 1
ATOM 3003 O O . GLU A 1 369 ? 2.023 0.621 -7.219 1.00 95.19 369 GLU A O 1
ATOM 3008 N N . ASP A 1 370 ? 3.539 0.297 -5.586 1.00 92.88 370 ASP A N 1
ATOM 3009 C CA . ASP A 1 370 ? 3.121 1.452 -4.785 1.00 92.88 370 ASP A CA 1
ATOM 3010 C C . ASP A 1 370 ? 3.233 2.763 -5.590 1.00 92.88 370 ASP A C 1
ATOM 3012 O O . ASP A 1 370 ? 2.350 3.623 -5.535 1.00 92.88 370 ASP A O 1
ATOM 3016 N N . LEU A 1 371 ? 4.327 2.926 -6.342 1.00 95.31 371 LEU A N 1
ATOM 3017 C CA . LEU A 1 371 ? 4.579 4.118 -7.153 1.00 95.31 371 LEU A CA 1
ATOM 3018 C C . LEU A 1 371 ? 3.607 4.230 -8.331 1.00 95.31 371 LEU A C 1
ATOM 3020 O O . LEU A 1 371 ? 3.034 5.299 -8.553 1.00 95.31 371 LEU A O 1
ATOM 3024 N N . PHE A 1 372 ? 3.405 3.137 -9.068 1.00 96.88 372 PHE A N 1
ATOM 3025 C CA . PHE A 1 372 ? 2.505 3.103 -10.213 1.00 96.88 372 PHE A CA 1
ATOM 3026 C C . PHE A 1 372 ? 1.075 3.403 -9.786 1.00 96.88 372 PHE A C 1
ATOM 3028 O O . PHE A 1 372 ? 0.417 4.206 -10.436 1.00 96.88 372 PHE A O 1
ATOM 3035 N N . ARG A 1 373 ? 0.608 2.852 -8.660 1.00 94.06 373 ARG A N 1
ATOM 3036 C CA . ARG A 1 373 ? -0.743 3.122 -8.159 1.00 94.06 373 ARG A CA 1
ATOM 3037 C C . ARG A 1 373 ? -0.981 4.613 -7.920 1.00 94.06 373 ARG A C 1
ATOM 3039 O O . ARG A 1 373 ? -1.972 5.156 -8.395 1.00 94.06 373 ARG A O 1
ATOM 3046 N N . VAL A 1 374 ? -0.051 5.299 -7.252 1.00 92.94 374 VAL A N 1
ATOM 3047 C CA . VAL A 1 374 ? -0.150 6.753 -7.016 1.00 92.94 374 VAL A CA 1
ATOM 3048 C C . VAL A 1 374 ? -0.076 7.542 -8.326 1.00 92.94 374 VAL A C 1
ATOM 3050 O O . VAL A 1 374 ? -0.828 8.506 -8.510 1.00 92.94 374 VAL A O 1
ATOM 3053 N N . ALA A 1 375 ? 0.804 7.142 -9.248 1.00 95.88 375 ALA A N 1
ATOM 3054 C CA . ALA A 1 375 ? 0.925 7.776 -10.559 1.00 95.88 375 ALA A CA 1
ATOM 3055 C C . ALA A 1 375 ? -0.351 7.595 -11.400 1.00 95.88 375 ALA A C 1
ATOM 3057 O O . ALA A 1 375 ? -0.822 8.554 -12.011 1.00 95.88 375 ALA A O 1
ATOM 3058 N N . PHE A 1 376 ? -0.951 6.404 -11.370 1.00 95.81 376 PHE A N 1
ATOM 3059 C CA . PHE A 1 376 ? -2.177 6.075 -12.084 1.00 95.81 376 PHE A CA 1
ATOM 3060 C C . PHE A 1 376 ? -3.388 6.792 -11.485 1.00 95.81 376 PHE A C 1
ATOM 3062 O O . PHE A 1 376 ? -4.109 7.448 -12.224 1.00 95.81 376 PHE A O 1
ATOM 3069 N N . THR A 1 377 ? -3.556 6.815 -10.157 1.00 93.25 377 THR A N 1
ATOM 3070 C CA . THR A 1 377 ? -4.591 7.640 -9.498 1.00 93.25 377 THR A CA 1
ATOM 3071 C C . THR A 1 377 ? -4.441 9.130 -9.827 1.00 93.25 377 THR A C 1
ATOM 3073 O O . THR A 1 377 ? -5.425 9.858 -9.958 1.00 93.25 377 THR A O 1
ATOM 3076 N N . SER A 1 378 ? -3.207 9.617 -9.976 1.00 94.19 378 SER A N 1
ATOM 3077 C CA . SER A 1 378 ? -2.966 11.000 -10.403 1.00 94.19 378 SER A CA 1
ATOM 3078 C C . SER A 1 378 ? -3.390 11.232 -11.854 1.00 94.19 378 SER A C 1
ATOM 3080 O O . SER A 1 378 ? -3.965 12.280 -12.149 1.00 94.19 378 SER A O 1
ATOM 3082 N N . LEU A 1 379 ? -3.141 10.260 -12.739 1.00 95.88 379 LEU A N 1
ATOM 3083 C CA . LEU A 1 379 ? -3.583 10.288 -14.131 1.00 95.88 379 LEU A CA 1
ATOM 3084 C C . LEU A 1 379 ? -5.112 10.245 -14.232 1.00 95.88 379 LEU A C 1
ATOM 3086 O O . LEU A 1 379 ? -5.681 11.102 -14.900 1.00 95.88 379 LEU A O 1
ATOM 3090 N N . THR A 1 380 ? -5.779 9.314 -13.543 1.00 94.19 380 THR A N 1
ATOM 3091 C CA . THR A 1 380 ? -7.244 9.188 -13.580 1.00 94.19 380 THR A CA 1
ATOM 3092 C C . THR A 1 380 ? -7.918 10.461 -13.074 1.00 94.19 380 THR A C 1
ATOM 3094 O O . THR A 1 380 ? -8.822 10.971 -13.726 1.00 94.19 380 THR A O 1
ATOM 3097 N N . ARG A 1 381 ? -7.409 11.063 -11.990 1.00 93.44 381 ARG A N 1
ATOM 3098 C CA . ARG A 1 381 ? -7.910 12.352 -11.487 1.00 93.44 381 ARG A CA 1
ATOM 3099 C C . ARG A 1 381 ? -7.708 13.504 -12.478 1.00 93.44 381 ARG A C 1
ATOM 3101 O O . ARG A 1 381 ? -8.588 14.355 -12.604 1.00 93.44 381 ARG A O 1
ATOM 3108 N N . ASP A 1 382 ? -6.561 13.567 -13.161 1.00 95.06 382 ASP A N 1
ATOM 3109 C CA . ASP A 1 382 ? -6.330 14.580 -14.204 1.00 95.06 382 ASP A CA 1
ATOM 3110 C C . ASP A 1 382 ? -7.275 14.367 -15.394 1.00 95.06 382 ASP A C 1
ATOM 3112 O O . ASP A 1 382 ? -7.856 15.334 -15.885 1.00 95.06 382 ASP A O 1
ATOM 3116 N N . MET A 1 383 ? -7.499 13.112 -15.801 1.00 94.38 383 MET A N 1
ATOM 3117 C CA . MET A 1 383 ? -8.451 12.757 -16.855 1.00 94.38 383 MET A CA 1
ATOM 3118 C C . MET A 1 383 ? -9.872 13.198 -16.506 1.00 94.38 383 MET A C 1
ATOM 3120 O O . MET A 1 383 ? -10.497 13.853 -17.340 1.00 94.38 383 MET A O 1
ATOM 3124 N N . THR A 1 384 ? -10.363 12.911 -15.291 1.00 92.88 384 THR A N 1
ATOM 3125 C CA . THR A 1 384 ? -11.681 13.378 -14.821 1.00 92.88 384 THR A CA 1
ATOM 3126 C C . THR A 1 384 ? -11.804 14.888 -15.002 1.00 92.88 384 THR A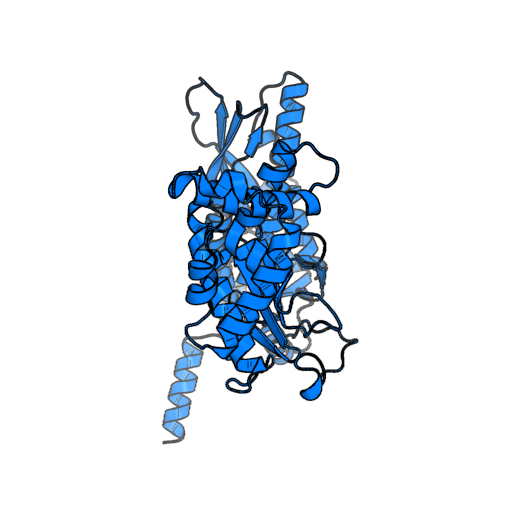 C 1
ATOM 3128 O O . THR A 1 384 ? -12.732 15.369 -15.650 1.00 92.88 384 THR A O 1
ATOM 3131 N N . TYR A 1 385 ? -10.802 15.639 -14.535 1.00 93.25 385 TYR A N 1
ATOM 3132 C CA . TYR A 1 385 ? -10.779 17.093 -14.660 1.00 93.25 385 TYR A CA 1
ATOM 3133 C C . TYR A 1 385 ? -10.773 17.572 -16.124 1.00 93.25 385 TYR A C 1
ATOM 3135 O O . TYR A 1 385 ? -11.480 18.525 -16.467 1.00 93.25 385 TYR A O 1
ATOM 3143 N N . GLN A 1 386 ? -9.998 16.941 -17.017 1.00 93.38 386 GLN A N 1
ATOM 3144 C CA . GLN A 1 386 ? -9.986 17.323 -18.436 1.00 93.38 386 GLN A CA 1
ATOM 3145 C C . GLN A 1 386 ? -11.322 17.023 -19.128 1.00 93.38 386 GLN A C 1
ATOM 3147 O O . GLN A 1 386 ? -11.783 17.836 -19.936 1.00 93.38 386 GLN A O 1
ATOM 3152 N N . LEU A 1 387 ? -11.948 15.888 -18.812 1.00 92.75 387 LEU A N 1
ATOM 3153 C CA . LEU A 1 387 ? -13.234 15.478 -19.378 1.00 92.75 387 LEU A CA 1
ATOM 3154 C C . LEU A 1 387 ? -14.359 16.425 -18.941 1.00 92.75 387 LEU A C 1
ATOM 3156 O O . LEU A 1 387 ? -15.062 16.967 -19.798 1.00 92.75 387 LEU A O 1
ATOM 3160 N N . GLU A 1 388 ? -14.450 16.734 -17.645 1.00 91.88 388 GLU A N 1
ATOM 3161 C CA . GLU A 1 388 ? -15.398 17.719 -17.101 1.00 91.88 388 GLU A CA 1
ATOM 3162 C C . GLU A 1 388 ? -15.210 19.102 -17.733 1.00 91.88 388 GLU A C 1
ATOM 3164 O O . GLU A 1 388 ? -16.168 19.771 -18.131 1.00 91.88 388 GLU A O 1
ATOM 3169 N N . ARG A 1 389 ? -13.955 19.533 -17.897 1.00 91.19 389 ARG A N 1
ATOM 3170 C CA . ARG A 1 389 ? -13.633 20.815 -18.532 1.00 91.19 389 ARG A CA 1
ATOM 3171 C C . ARG A 1 389 ? -14.010 20.850 -20.014 1.00 91.19 389 ARG A C 1
ATOM 3173 O O . ARG A 1 389 ? -14.365 21.919 -20.516 1.00 91.19 389 ARG A O 1
ATOM 3180 N N . SER A 1 390 ? -13.890 19.731 -20.729 1.00 90.44 390 SER A N 1
ATOM 3181 C CA . SER A 1 390 ? -14.299 19.629 -22.135 1.00 90.44 390 SER A CA 1
ATOM 3182 C C . SER A 1 390 ? -15.815 19.779 -22.271 1.00 90.44 390 SER A C 1
ATOM 3184 O O . SER A 1 390 ? -16.282 20.603 -23.063 1.00 90.44 390 SER A O 1
ATOM 3186 N N . LEU A 1 391 ? -16.568 19.081 -21.414 1.00 89.75 391 LEU A N 1
ATOM 3187 C CA . LEU A 1 391 ? -18.026 19.180 -21.351 1.00 89.75 391 LEU A CA 1
ATOM 3188 C C . LEU A 1 391 ? -18.504 20.589 -21.004 1.00 89.75 391 LEU A C 1
ATOM 3190 O O . LEU A 1 391 ? -19.366 21.131 -21.692 1.00 89.75 391 LEU A O 1
ATOM 3194 N N . ALA A 1 392 ? -17.895 21.231 -20.004 1.00 89.62 392 ALA A N 1
ATOM 3195 C CA . ALA A 1 392 ? -18.233 22.602 -19.616 1.00 89.62 392 ALA A CA 1
ATOM 3196 C C . ALA A 1 392 ? -18.035 23.621 -20.758 1.00 89.62 392 ALA A C 1
ATOM 3198 O O . ALA A 1 392 ? -18.597 24.715 -20.732 1.00 89.62 392 ALA A O 1
ATOM 3199 N N . ARG A 1 393 ? -17.235 23.275 -21.775 1.00 90.75 393 ARG A N 1
ATOM 3200 C CA . ARG A 1 393 ? -16.996 24.082 -22.982 1.00 90.75 393 ARG A CA 1
ATOM 3201 C C . ARG A 1 393 ? -17.897 23.702 -24.161 1.00 90.75 393 ARG A C 1
ATOM 3203 O O . ARG A 1 393 ? -17.701 24.244 -25.247 1.00 90.75 393 ARG A O 1
ATOM 3210 N N . GLY A 1 394 ? -18.834 22.773 -23.975 1.00 85.62 394 GLY A N 1
ATOM 3211 C CA . GLY A 1 394 ? -19.726 22.275 -25.023 1.00 85.62 394 GLY A CA 1
ATOM 3212 C C . GLY A 1 394 ? -19.025 21.425 -26.086 1.00 85.62 394 GLY A C 1
ATOM 3213 O O . GLY A 1 394 ? -19.529 21.317 -27.201 1.00 85.62 394 GLY A O 1
ATOM 3214 N N . LYS A 1 395 ? -17.846 20.867 -25.781 1.00 87.69 395 LYS A N 1
ATOM 3215 C CA . LYS A 1 395 ? -17.134 19.944 -26.673 1.00 87.69 395 LYS A CA 1
ATOM 3216 C C . LYS A 1 395 ? -17.464 18.503 -26.311 1.00 87.69 395 LYS A C 1
ATOM 3218 O O . LYS A 1 395 ? -17.651 18.189 -25.137 1.00 87.69 395 LYS A O 1
ATOM 3223 N N . GLU A 1 396 ? -17.461 17.622 -27.308 1.00 84.88 396 GLU A N 1
ATOM 3224 C CA . GLU A 1 396 ? -17.579 16.190 -27.045 1.00 84.88 396 GLU A CA 1
ATOM 3225 C C . GLU A 1 396 ? -16.345 15.680 -26.274 1.00 84.88 396 GLU A C 1
ATOM 3227 O O . GLU A 1 396 ? -15.207 16.001 -26.640 1.00 84.88 396 GLU A O 1
ATOM 3232 N N . PRO A 1 397 ? -16.542 14.930 -25.178 1.00 86.62 397 PRO A N 1
ATOM 3233 C CA . PRO A 1 397 ? -15.451 14.322 -24.428 1.00 86.62 397 PRO A CA 1
ATOM 3234 C C . PRO A 1 397 ? -14.751 13.243 -25.267 1.00 86.62 397 PRO A C 1
ATOM 3236 O O . PRO A 1 397 ? -15.389 12.352 -25.816 1.00 86.62 397 PRO A O 1
ATOM 3239 N N . SER A 1 398 ? -13.421 13.310 -25.343 1.00 89.81 398 SER A N 1
ATOM 3240 C CA . SER A 1 398 ? -12.578 12.309 -26.006 1.00 89.81 398 SER A CA 1
ATOM 3241 C C . SER A 1 398 ? -11.530 11.810 -25.022 1.00 89.81 398 SER A C 1
ATOM 3243 O O . SER A 1 398 ? -10.747 12.605 -24.495 1.00 89.81 398 SER A O 1
ATOM 3245 N N . VAL A 1 399 ? -11.497 10.497 -24.784 1.00 90.75 399 VAL A N 1
ATOM 3246 C CA . VAL A 1 399 ? -10.588 9.888 -23.803 1.00 90.75 399 VAL A CA 1
ATOM 3247 C C . VAL A 1 399 ? -9.139 10.046 -24.250 1.00 90.75 399 VAL A C 1
ATOM 3249 O O . VAL A 1 399 ? -8.325 10.572 -23.492 1.00 90.75 399 VAL A O 1
ATOM 3252 N N . LYS A 1 400 ? -8.833 9.755 -25.518 1.00 92.19 400 LYS A N 1
ATOM 3253 C CA . LYS A 1 400 ? -7.515 10.019 -26.111 1.00 92.19 400 LYS A CA 1
ATOM 3254 C C . LYS A 1 400 ? -6.997 11.453 -25.922 1.00 92.19 400 LYS A C 1
ATOM 3256 O O . LYS A 1 400 ? -5.793 11.637 -25.779 1.00 92.19 400 LYS A O 1
ATOM 3261 N N . GLN A 1 401 ? -7.867 12.467 -25.947 1.00 91.50 401 GLN A N 1
ATOM 3262 C CA . GLN A 1 401 ? -7.459 13.865 -25.727 1.00 91.50 401 GLN A CA 1
ATOM 3263 C C . GLN A 1 401 ? -7.332 14.227 -24.242 1.00 91.50 401 GLN A C 1
ATOM 3265 O O . GLN A 1 401 ? -6.581 15.140 -23.901 1.00 91.50 401 GLN A O 1
ATOM 3270 N N . ALA A 1 402 ? -8.075 13.544 -23.370 1.00 93.00 402 ALA A N 1
ATOM 3271 C CA . ALA A 1 402 ? -8.038 13.766 -21.929 1.00 93.00 402 ALA A CA 1
ATOM 3272 C C . ALA A 1 402 ? -6.797 13.150 -21.268 1.00 93.00 402 ALA A C 1
ATOM 3274 O O . ALA A 1 402 ? -6.317 13.672 -20.263 1.00 93.00 402 ALA A O 1
ATOM 3275 N N . VAL A 1 403 ? -6.262 12.062 -21.830 1.00 95.31 403 VAL A N 1
ATOM 3276 C CA . VAL A 1 403 ? -5.054 11.410 -21.316 1.00 95.31 403 VAL A CA 1
ATOM 3277 C C . VAL A 1 403 ? -3.820 12.261 -21.601 1.00 95.31 403 VAL A C 1
ATOM 3279 O O . VAL A 1 403 ? -3.371 12.406 -22.737 1.00 95.31 403 VAL A O 1
ATOM 3282 N N . ARG A 1 404 ? -3.218 12.781 -20.531 1.00 95.69 404 ARG A N 1
ATOM 3283 C CA . ARG A 1 404 ? -1.902 13.421 -20.564 1.00 95.69 404 ARG A CA 1
ATOM 3284 C C . ARG A 1 404 ? -0.831 12.442 -20.106 1.00 95.69 404 ARG A C 1
ATOM 3286 O O . ARG A 1 404 ? -0.602 12.291 -18.907 1.00 95.69 404 ARG A O 1
ATOM 3293 N N . SER A 1 405 ? -0.138 11.832 -21.065 1.00 94.62 405 SER A N 1
ATOM 3294 C CA . SER A 1 405 ? 0.900 10.821 -20.812 1.00 94.62 405 SER A CA 1
ATOM 3295 C C . SER A 1 405 ? 1.992 11.276 -19.839 1.00 94.62 405 SER A C 1
ATOM 3297 O O . SER A 1 405 ? 2.482 10.486 -19.035 1.00 94.62 405 SER A O 1
ATOM 3299 N N . ASP A 1 406 ? 2.337 12.565 -19.861 1.00 96.12 406 ASP A N 1
ATOM 3300 C CA . ASP A 1 406 ? 3.396 13.128 -19.016 1.00 96.12 406 ASP A CA 1
ATOM 3301 C C . ASP A 1 406 ? 3.078 13.035 -17.520 1.00 96.12 406 ASP A C 1
ATOM 3303 O O . ASP A 1 406 ? 3.994 12.930 -16.710 1.00 96.12 406 ASP A O 1
ATOM 3307 N N . VAL A 1 407 ? 1.793 13.045 -17.135 1.00 96.56 407 VAL A N 1
ATOM 3308 C CA . VAL A 1 407 ? 1.383 12.963 -15.721 1.00 96.56 407 VAL A CA 1
ATOM 3309 C C . VAL A 1 407 ? 1.857 11.651 -15.107 1.00 96.56 407 VAL A C 1
ATOM 3311 O O . VAL A 1 407 ? 2.367 11.637 -13.988 1.00 96.56 407 VAL A O 1
ATOM 3314 N N . LEU A 1 408 ? 1.717 10.550 -15.840 1.00 96.75 408 LEU A N 1
ATOM 3315 C CA . LEU A 1 408 ? 2.150 9.243 -15.373 1.00 96.75 408 LEU A CA 1
ATOM 3316 C C . LEU A 1 408 ? 3.672 9.106 -15.492 1.00 96.75 408 LEU A C 1
ATOM 3318 O O . LEU A 1 408 ? 4.332 8.764 -14.507 1.00 96.75 408 LEU A O 1
ATOM 3322 N N . THR A 1 409 ? 4.229 9.427 -16.665 1.00 97.19 409 THR A N 1
ATOM 3323 C CA . THR A 1 409 ? 5.666 9.292 -16.946 1.00 97.19 409 THR A CA 1
ATOM 3324 C C . THR A 1 409 ? 6.521 10.073 -15.953 1.00 97.19 409 THR A C 1
ATOM 3326 O O . THR A 1 409 ? 7.443 9.513 -15.358 1.00 97.19 409 THR A O 1
ATOM 3329 N N . GLU A 1 410 ? 6.220 11.355 -15.730 1.00 96.69 410 GLU A N 1
ATOM 3330 C CA . GLU A 1 410 ? 7.046 12.206 -14.874 1.00 96.69 410 GLU A CA 1
ATOM 3331 C C . GLU A 1 410 ? 6.909 11.840 -13.396 1.00 96.69 410 GLU A C 1
ATOM 3333 O O . GLU A 1 410 ? 7.910 11.861 -12.685 1.00 96.69 410 GLU A O 1
ATOM 3338 N N . ASN A 1 411 ? 5.733 11.402 -12.929 1.00 95.94 411 ASN A N 1
ATOM 3339 C CA . ASN A 1 411 ? 5.578 10.912 -11.555 1.00 95.94 411 ASN A CA 1
ATOM 3340 C C . ASN A 1 411 ? 6.497 9.714 -11.270 1.00 95.94 411 ASN A C 1
ATOM 3342 O O . ASN A 1 411 ? 7.186 9.689 -10.246 1.00 95.94 411 ASN A O 1
ATOM 3346 N N . ILE A 1 412 ? 6.551 8.743 -12.189 1.00 97.25 412 ILE A N 1
ATOM 3347 C CA . ILE A 1 412 ? 7.395 7.552 -12.031 1.00 97.25 412 ILE A CA 1
ATOM 3348 C C 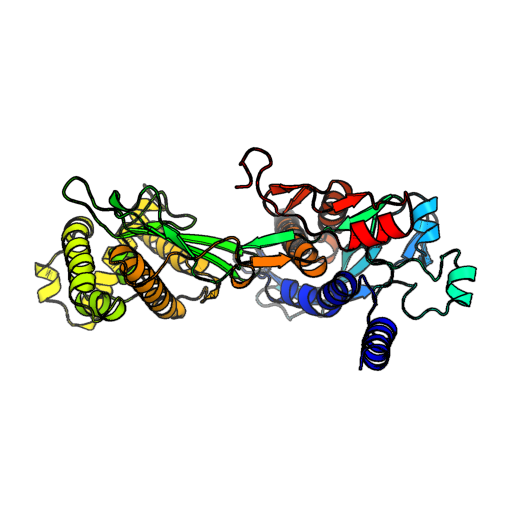. ILE A 1 412 ? 8.877 7.918 -12.188 1.00 97.25 412 ILE A C 1
ATOM 3350 O O . ILE A 1 412 ? 9.710 7.598 -11.335 1.00 97.25 412 ILE A O 1
ATOM 3354 N N . LYS A 1 413 ? 9.215 8.635 -13.264 1.00 96.69 413 LYS A N 1
ATOM 3355 C CA . LYS A 1 413 ? 10.589 9.029 -13.593 1.00 96.69 413 LYS A CA 1
ATOM 3356 C C . LYS A 1 413 ? 11.210 9.906 -12.507 1.00 96.69 413 LYS A C 1
ATOM 3358 O O . LYS A 1 413 ? 12.350 9.664 -12.110 1.00 96.69 413 LYS A O 1
ATOM 3363 N N . HIS A 1 414 ? 10.474 10.891 -11.993 1.00 95.94 414 HIS A N 1
ATOM 3364 C CA . HIS A 1 414 ? 10.946 11.783 -10.936 1.00 95.94 414 HIS A CA 1
ATOM 3365 C C . HIS A 1 414 ? 11.219 11.028 -9.629 1.00 95.94 414 HIS A C 1
ATOM 3367 O O . HIS A 1 414 ? 12.245 11.267 -8.986 1.00 95.94 414 HIS A O 1
ATOM 3373 N N . ALA A 1 415 ? 10.350 10.088 -9.243 1.00 96.12 415 ALA A N 1
ATOM 3374 C CA . ALA A 1 415 ? 10.549 9.283 -8.038 1.00 96.12 415 ALA A CA 1
ATOM 3375 C C . ALA A 1 415 ? 11.830 8.433 -8.121 1.00 96.12 415 ALA A C 1
ATOM 3377 O O . ALA A 1 415 ? 12.643 8.432 -7.194 1.00 96.12 415 ALA A O 1
ATOM 3378 N N . ILE A 1 416 ? 12.084 7.792 -9.268 1.00 96.50 416 ILE A N 1
ATOM 3379 C CA . ILE A 1 416 ? 13.311 7.008 -9.487 1.00 96.50 416 ILE A CA 1
ATOM 3380 C C . ILE A 1 416 ? 14.548 7.920 -9.577 1.00 96.50 416 ILE A C 1
ATOM 3382 O O . ILE A 1 416 ? 15.604 7.585 -9.038 1.00 96.50 416 ILE A O 1
ATOM 3386 N N . ALA A 1 417 ? 14.442 9.090 -10.210 1.00 95.69 417 ALA A N 1
ATOM 3387 C CA . ALA A 1 417 ? 15.558 10.026 -10.354 1.00 95.69 417 ALA A CA 1
ATOM 3388 C C . ALA A 1 417 ? 15.943 10.730 -9.040 1.00 95.69 417 ALA A C 1
ATOM 3390 O O . ALA A 1 417 ? 17.113 11.049 -8.826 1.00 95.69 417 ALA A O 1
ATOM 3391 N N . THR A 1 418 ? 14.991 10.989 -8.146 1.00 94.50 418 THR A N 1
ATOM 3392 C CA . THR A 1 418 ? 15.262 11.692 -6.878 1.00 94.50 418 THR A CA 1
ATOM 3393 C C . THR A 1 418 ? 15.439 10.750 -5.694 1.00 94.50 418 THR A C 1
ATOM 3395 O O . THR A 1 418 ? 16.082 11.122 -4.718 1.00 94.50 418 THR A O 1
ATOM 3398 N N . GLY A 1 419 ? 14.890 9.534 -5.766 1.00 93.44 419 GLY A N 1
ATOM 3399 C CA . GLY A 1 419 ? 14.831 8.613 -4.632 1.00 93.44 419 GLY A CA 1
ATOM 3400 C C . GLY A 1 419 ? 13.776 8.977 -3.588 1.00 93.44 419 GLY A C 1
ATOM 3401 O O . GLY A 1 419 ? 13.694 8.293 -2.566 1.00 93.44 419 GLY A O 1
ATOM 3402 N N . ASN A 1 420 ? 12.964 10.009 -3.841 1.00 92.94 420 ASN A N 1
ATOM 3403 C CA . ASN A 1 420 ? 11.772 10.315 -3.059 1.00 92.94 420 ASN A CA 1
ATOM 3404 C C . ASN A 1 420 ? 10.627 9.429 -3.541 1.00 92.94 420 ASN A C 1
ATOM 3406 O O . ASN A 1 420 ? 10.306 9.409 -4.728 1.00 92.94 420 ASN A O 1
ATOM 3410 N N . TRP A 1 421 ? 10.013 8.703 -2.619 1.00 92.56 421 TRP A N 1
ATOM 3411 C CA . TRP A 1 421 ? 9.008 7.698 -2.928 1.00 92.56 421 TRP A CA 1
ATOM 3412 C C . TRP A 1 421 ? 7.677 8.010 -2.256 1.00 92.56 421 TRP A C 1
ATOM 3414 O O . TRP A 1 421 ? 7.558 8.879 -1.386 1.00 92.56 421 TRP A O 1
ATOM 3424 N N . VAL A 1 422 ? 6.653 7.258 -2.646 1.00 88.69 422 VAL A N 1
ATOM 3425 C CA . VAL A 1 422 ? 5.305 7.424 -2.105 1.00 88.69 422 VAL A CA 1
ATOM 3426 C C . VAL A 1 422 ? 5.271 7.168 -0.595 1.00 88.69 422 VAL A C 1
ATOM 3428 O O . VAL A 1 422 ? 5.993 6.313 -0.067 1.00 88.69 422 VAL A O 1
ATOM 3431 N N . GLY A 1 423 ? 4.426 7.929 0.106 1.00 80.88 423 GLY A N 1
ATOM 3432 C CA . GLY A 1 423 ? 4.292 7.860 1.564 1.00 80.88 423 GLY A CA 1
ATOM 3433 C C . GLY A 1 423 ? 5.386 8.596 2.347 1.00 80.88 423 GLY A C 1
ATOM 3434 O O . GLY A 1 423 ? 5.565 8.316 3.526 1.00 80.88 423 GLY A O 1
ATOM 3435 N N . GLY A 1 424 ? 6.130 9.511 1.712 1.00 82.44 424 GLY A N 1
ATOM 3436 C CA . GLY A 1 424 ? 7.176 10.303 2.376 1.00 82.44 424 GLY A CA 1
ATOM 3437 C C . GLY A 1 424 ? 8.477 9.535 2.638 1.00 82.44 424 GLY A C 1
ATOM 3438 O O . GLY A 1 424 ? 9.327 10.006 3.390 1.00 82.44 424 GLY A O 1
ATOM 3439 N N . ARG A 1 425 ? 8.636 8.356 2.026 1.00 85.56 425 ARG A N 1
ATOM 3440 C CA . ARG A 1 425 ? 9.869 7.561 2.077 1.00 85.56 425 ARG A CA 1
ATOM 3441 C C . ARG A 1 425 ? 10.940 8.223 1.201 1.00 85.56 425 ARG A C 1
ATOM 3443 O O . ARG A 1 425 ? 10.629 8.751 0.136 1.00 85.56 425 ARG A O 1
ATOM 3450 N N . ALA A 1 426 ? 12.200 8.172 1.623 1.00 87.75 426 ALA A N 1
ATOM 3451 C CA . ALA A 1 426 ? 13.322 8.756 0.888 1.00 87.75 426 ALA A CA 1
ATOM 3452 C C . ALA A 1 426 ? 14.513 7.792 0.839 1.00 87.75 426 ALA A C 1
ATOM 3454 O O . ALA A 1 426 ? 14.700 6.976 1.740 1.00 87.75 426 ALA A O 1
ATOM 3455 N N . GLY A 1 427 ? 15.331 7.904 -0.209 1.00 88.50 427 GLY A N 1
ATOM 3456 C CA . GLY A 1 427 ? 16.534 7.088 -0.391 1.00 88.50 427 GLY A CA 1
ATOM 3457 C C . GLY A 1 427 ? 16.273 5.670 -0.905 1.00 88.50 427 GLY A C 1
ATOM 3458 O O . GLY A 1 427 ? 17.164 4.828 -0.801 1.00 88.50 427 GLY A O 1
ATOM 3459 N N . ILE A 1 428 ? 15.082 5.409 -1.457 1.00 92.94 428 ILE A N 1
ATOM 3460 C CA . ILE A 1 428 ? 14.724 4.105 -2.039 1.00 92.94 428 ILE A CA 1
ATOM 3461 C C . ILE A 1 428 ? 15.483 3.862 -3.346 1.00 92.94 428 ILE A C 1
ATOM 3463 O O . ILE A 1 428 ? 16.068 2.799 -3.528 1.00 92.94 428 ILE A O 1
ATOM 3467 N N . SER A 1 429 ? 15.510 4.856 -4.237 1.00 95.88 429 SER A N 1
ATOM 3468 C CA . SER A 1 429 ? 16.335 4.824 -5.449 1.00 95.88 429 SER A CA 1
ATOM 3469 C C . SER A 1 429 ? 17.669 5.518 -5.196 1.00 95.88 429 SER A C 1
ATOM 3471 O O . SER A 1 429 ? 17.701 6.662 -4.733 1.00 95.88 429 SER A O 1
ATOM 3473 N N . GLN A 1 430 ? 18.768 4.840 -5.515 1.00 95.94 430 GLN A N 1
ATOM 3474 C CA . GLN A 1 430 ? 20.136 5.322 -5.314 1.00 95.94 430 GLN A CA 1
ATOM 3475 C C . GLN A 1 430 ? 20.928 5.216 -6.620 1.00 95.94 430 GLN A C 1
ATOM 3477 O O . GLN A 1 430 ? 20.600 4.406 -7.485 1.00 95.94 430 GLN A O 1
ATOM 3482 N N . LEU A 1 431 ? 21.963 6.047 -6.784 1.00 97.44 431 LEU A N 1
ATOM 3483 C CA . LEU A 1 431 ? 22.922 5.879 -7.881 1.00 97.44 431 LEU A CA 1
ATOM 3484 C C . LEU A 1 431 ? 23.645 4.544 -7.710 1.00 97.44 431 LEU A C 1
ATOM 3486 O O . LEU A 1 431 ? 24.180 4.281 -6.633 1.00 97.44 431 LEU A O 1
ATOM 3490 N N . LEU A 1 432 ? 23.646 3.715 -8.753 1.00 97.25 432 LEU A N 1
ATOM 3491 C CA . LEU A 1 432 ? 24.285 2.404 -8.702 1.00 97.25 432 LEU A CA 1
ATOM 3492 C C . LEU A 1 432 ? 25.783 2.557 -8.404 1.00 97.25 432 LEU A C 1
ATOM 3494 O O . LEU A 1 432 ? 26.459 3.413 -8.973 1.00 97.25 432 LEU A O 1
ATOM 3498 N N . ASP A 1 433 ? 26.308 1.713 -7.514 1.00 96.81 433 ASP A N 1
ATOM 3499 C CA . ASP A 1 433 ? 27.732 1.749 -7.187 1.00 96.81 433 ASP A CA 1
ATOM 3500 C C . ASP A 1 433 ? 28.519 0.992 -8.260 1.00 96.81 433 ASP A C 1
ATOM 3502 O O . ASP A 1 433 ? 28.394 -0.228 -8.400 1.00 96.81 433 ASP A O 1
ATOM 3506 N N . ARG A 1 434 ? 29.327 1.735 -9.020 1.00 95.38 434 ARG A N 1
ATOM 3507 C CA . ARG A 1 434 ? 30.209 1.223 -10.077 1.00 95.38 434 ARG A CA 1
ATOM 3508 C C . ARG A 1 434 ? 31.690 1.249 -9.697 1.00 95.38 434 ARG A C 1
ATOM 3510 O O . ARG A 1 434 ? 32.542 1.115 -10.568 1.00 95.38 434 ARG A O 1
ATOM 3517 N N . THR A 1 435 ? 32.018 1.382 -8.411 1.00 95.44 435 THR A N 1
ATOM 3518 C CA . THR A 1 435 ? 33.415 1.381 -7.937 1.00 95.44 435 THR A CA 1
ATOM 3519 C C . THR A 1 435 ? 34.125 0.059 -8.245 1.00 95.44 435 THR A C 1
ATOM 3521 O O . THR A 1 435 ? 35.304 0.035 -8.588 1.00 95.44 435 THR A O 1
ATOM 3524 N N . SER A 1 436 ? 33.413 -1.062 -8.122 1.00 96.44 436 SER A N 1
ATOM 3525 C CA . SER A 1 436 ? 33.889 -2.393 -8.504 1.00 96.44 436 SER A CA 1
ATOM 3526 C C . SER A 1 436 ? 32.705 -3.315 -8.788 1.00 96.44 436 SER A C 1
ATOM 3528 O O . SER A 1 436 ? 31.585 -3.027 -8.366 1.00 96.44 436 SER A O 1
ATOM 3530 N N . TYR A 1 437 ? 32.959 -4.462 -9.424 1.00 94.50 437 TYR A N 1
ATOM 3531 C CA . TYR A 1 437 ? 31.933 -5.487 -9.646 1.00 94.50 437 TYR A CA 1
ATOM 3532 C C . TYR A 1 437 ? 31.261 -5.936 -8.336 1.00 94.50 437 TYR A C 1
ATOM 3534 O O . TYR A 1 437 ? 30.037 -6.020 -8.244 1.00 94.50 437 TYR A O 1
ATOM 3542 N N . MET A 1 438 ? 32.059 -6.135 -7.280 1.00 95.62 438 MET A N 1
ATOM 3543 C CA . MET A 1 438 ? 31.548 -6.476 -5.949 1.00 95.62 438 MET A CA 1
ATOM 3544 C C . MET A 1 438 ? 30.740 -5.335 -5.322 1.00 95.62 438 MET A C 1
ATOM 3546 O O . MET A 1 438 ? 29.755 -5.602 -4.640 1.00 95.62 438 MET A O 1
ATOM 3550 N N . GLY A 1 439 ? 31.115 -4.076 -5.574 1.00 96.25 439 GLY A N 1
ATOM 3551 C CA . GLY A 1 439 ? 30.337 -2.905 -5.156 1.00 96.25 439 GLY A CA 1
ATOM 3552 C C . GLY A 1 439 ? 28.941 -2.901 -5.778 1.00 96.25 439 GLY A C 1
ATOM 3553 O O . GLY A 1 439 ? 27.950 -2.757 -5.064 1.00 96.25 439 GLY A O 1
ATOM 3554 N N . THR A 1 440 ? 28.850 -3.182 -7.082 1.00 96.75 440 THR A N 1
ATOM 3555 C CA . THR A 1 440 ? 27.572 -3.313 -7.799 1.00 96.75 440 THR A CA 1
ATOM 3556 C C . THR A 1 440 ? 26.707 -4.426 -7.207 1.00 96.75 440 THR A C 1
ATOM 3558 O O . THR A 1 440 ? 25.563 -4.173 -6.831 1.00 96.75 440 THR A O 1
ATOM 3561 N N . LEU A 1 441 ? 27.251 -5.638 -7.054 1.00 95.69 441 LEU A N 1
ATOM 3562 C CA . LEU A 1 441 ? 26.510 -6.769 -6.483 1.00 95.69 441 LEU A CA 1
ATOM 3563 C C . LEU A 1 441 ? 26.063 -6.505 -5.040 1.00 95.69 441 LEU A C 1
ATOM 3565 O O . LEU A 1 441 ? 24.920 -6.778 -4.683 1.00 95.69 441 LEU A O 1
ATOM 3569 N N . SER A 1 442 ? 26.947 -5.939 -4.216 1.00 96.19 442 SER A N 1
ATOM 3570 C CA . SER A 1 442 ? 26.637 -5.560 -2.835 1.00 96.19 442 SER A CA 1
ATOM 3571 C C . SER A 1 442 ? 25.511 -4.528 -2.775 1.00 96.19 442 SER A C 1
ATOM 3573 O O . SER A 1 442 ? 24.598 -4.651 -1.960 1.00 96.19 442 SER A O 1
ATOM 3575 N N . HIS A 1 443 ? 25.526 -3.535 -3.669 1.00 96.44 443 HIS A N 1
ATOM 3576 C CA . HIS A 1 443 ? 24.479 -2.521 -3.726 1.00 96.44 443 HIS A CA 1
ATOM 3577 C C . HIS A 1 443 ? 23.125 -3.130 -4.124 1.00 96.44 443 HIS A C 1
ATOM 3579 O O . HIS A 1 443 ? 22.130 -2.888 -3.445 1.00 96.44 443 HIS A O 1
ATOM 3585 N N . LEU A 1 444 ? 23.087 -3.982 -5.151 1.00 96.31 444 LEU A N 1
ATOM 3586 C CA . LEU A 1 444 ? 21.854 -4.630 -5.620 1.00 96.31 444 LEU A CA 1
ATOM 3587 C C . LEU A 1 444 ? 21.272 -5.648 -4.626 1.00 96.31 444 LEU A C 1
ATOM 3589 O O . LEU A 1 444 ? 20.103 -6.002 -4.719 1.00 96.31 444 LEU A O 1
ATOM 3593 N N . ARG A 1 445 ? 22.059 -6.123 -3.657 1.00 95.12 445 ARG A N 1
ATOM 3594 C CA . ARG A 1 445 ? 21.590 -7.025 -2.589 1.00 95.12 445 ARG A CA 1
ATOM 3595 C C . ARG A 1 445 ? 21.418 -6.331 -1.241 1.00 95.12 445 ARG A C 1
ATOM 3597 O O . ARG A 1 445 ? 21.177 -6.989 -0.230 1.00 95.12 445 ARG A O 1
ATOM 3604 N N . ARG A 1 446 ? 21.560 -5.006 -1.204 1.00 94.50 446 ARG A N 1
ATOM 3605 C CA . ARG A 1 446 ? 21.439 -4.228 0.026 1.00 94.50 446 ARG A CA 1
ATOM 3606 C C . ARG A 1 446 ? 19.993 -4.238 0.518 1.00 94.50 446 ARG A C 1
ATOM 3608 O O . ARG A 1 446 ? 19.058 -4.015 -0.250 1.00 94.50 446 ARG A O 1
ATOM 3615 N N . VAL A 1 447 ? 19.844 -4.415 1.826 1.00 93.56 447 VAL A N 1
ATOM 3616 C CA . VAL A 1 447 ? 18.590 -4.216 2.553 1.00 93.56 447 VAL A CA 1
ATOM 3617 C C . VAL A 1 447 ? 18.748 -3.001 3.458 1.00 93.56 447 VAL A C 1
ATOM 3619 O O . VAL A 1 447 ? 19.758 -2.864 4.149 1.00 93.56 447 VAL A O 1
ATOM 3622 N N . VAL A 1 448 ? 17.772 -2.097 3.429 1.00 90.69 448 VAL A N 1
ATOM 3623 C CA . VAL A 1 448 ? 17.752 -0.879 4.242 1.00 90.69 448 VAL A CA 1
ATOM 3624 C C . VAL A 1 448 ? 16.538 -0.899 5.156 1.00 90.69 448 VAL A C 1
ATOM 3626 O O . VAL A 1 448 ? 15.410 -1.096 4.706 1.00 90.69 448 VAL A O 1
ATOM 3629 N N . SER A 1 449 ? 16.774 -0.643 6.440 1.00 86.00 449 SER A N 1
ATOM 3630 C CA . SER A 1 449 ? 15.705 -0.390 7.400 1.00 86.00 449 SER A CA 1
ATOM 3631 C C . SER A 1 449 ? 15.307 1.096 7.353 1.00 86.00 449 SER A C 1
ATOM 3633 O O . SER A 1 449 ? 16.190 1.955 7.409 1.00 86.00 449 SER A O 1
ATOM 3635 N N . PRO A 1 450 ? 14.011 1.439 7.239 1.00 74.12 450 PRO A N 1
ATOM 3636 C CA . PRO A 1 450 ? 13.517 2.809 7.092 1.00 74.12 450 PRO A CA 1
ATOM 3637 C C . PRO A 1 450 ? 13.450 3.586 8.418 1.00 74.12 450 PRO A C 1
ATOM 3639 O O . PRO A 1 450 ? 12.912 4.695 8.446 1.00 74.12 450 PRO A O 1
ATOM 3642 N N . LEU A 1 451 ? 13.954 3.018 9.519 1.00 72.56 451 LEU A N 1
ATOM 3643 C CA . LEU A 1 451 ? 13.999 3.683 10.821 1.00 72.56 451 LEU A CA 1
ATOM 3644 C C . LEU A 1 451 ? 14.727 5.030 10.719 1.00 72.56 451 LEU A C 1
ATOM 3646 O O . LEU A 1 451 ? 15.709 5.184 9.986 1.00 72.56 451 LEU A O 1
ATOM 3650 N N . SER A 1 452 ? 14.219 6.040 11.431 1.00 65.88 452 SER A N 1
ATOM 3651 C CA . SER A 1 452 ? 14.798 7.376 11.341 1.00 65.88 452 SER A CA 1
ATOM 3652 C C . SER A 1 452 ? 16.212 7.367 11.917 1.00 65.88 452 SER A C 1
ATOM 3654 O O . SER A 1 452 ? 16.448 6.846 13.000 1.00 65.88 452 SER A O 1
ATOM 3656 N N . ARG A 1 453 ? 17.151 8.038 11.239 1.00 63.34 453 ARG A N 1
ATOM 3657 C CA . ARG A 1 453 ? 18.541 8.190 11.720 1.00 63.34 453 ARG A CA 1
ATOM 3658 C C . ARG A 1 453 ? 18.647 8.859 13.099 1.00 63.34 453 ARG A C 1
ATOM 3660 O O . ARG A 1 453 ? 19.699 8.814 13.722 1.00 63.34 453 ARG A O 1
ATOM 3667 N N . SER A 1 454 ? 17.587 9.545 13.527 1.00 57.91 454 SER A N 1
ATOM 3668 C CA . SER A 1 454 ? 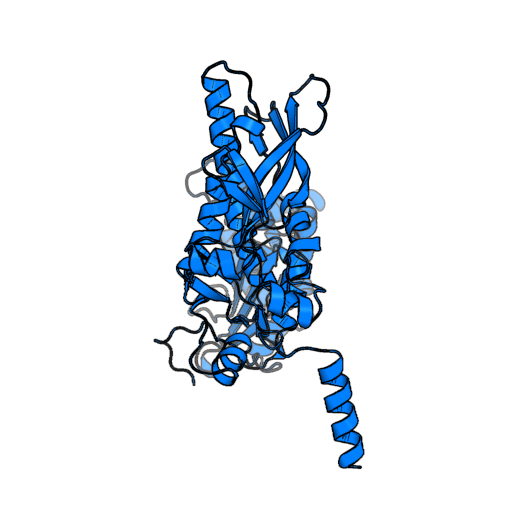17.471 10.209 14.826 1.00 57.91 454 SER A CA 1
ATOM 3669 C C . SER A 1 454 ? 17.028 9.283 15.957 1.00 57.91 454 SER A C 1
ATOM 3671 O O . SER A 1 454 ? 17.157 9.663 17.119 1.00 57.91 454 SER A O 1
ATOM 3673 N N . GLN A 1 455 ? 16.480 8.108 15.642 1.00 56.88 455 GLN A N 1
ATOM 3674 C CA . GLN A 1 455 ? 16.141 7.108 16.639 1.00 56.88 455 GLN A CA 1
ATOM 3675 C C . GLN A 1 455 ? 17.346 6.185 16.826 1.00 56.88 455 GLN A C 1
ATOM 3677 O O . GLN A 1 455 ? 17.882 5.678 15.841 1.00 56.88 455 GLN A O 1
ATOM 3682 N N . PRO A 1 456 ? 17.817 5.990 18.066 1.00 53.25 456 PRO A N 1
ATOM 3683 C CA . PRO A 1 456 ? 18.884 5.041 18.320 1.00 53.25 456 PRO A CA 1
ATOM 3684 C C . PRO A 1 456 ? 18.412 3.631 17.945 1.00 53.25 456 PRO A C 1
ATOM 3686 O O . PRO A 1 456 ? 17.348 3.190 18.376 1.00 53.25 456 PRO A O 1
ATOM 3689 N N . HIS A 1 457 ? 19.208 2.950 17.122 1.00 44.12 457 HIS A N 1
ATOM 3690 C CA . HIS A 1 457 ? 19.103 1.509 16.930 1.00 44.12 457 HIS A CA 1
ATOM 3691 C C . HIS A 1 457 ? 19.610 0.866 18.226 1.00 44.12 457 HIS A C 1
ATOM 3693 O O . HIS A 1 457 ? 20.801 0.983 18.519 1.00 44.12 457 HIS A O 1
ATOM 3699 N N . PHE A 1 458 ? 18.717 0.290 19.028 1.00 40.75 458 PHE A N 1
ATOM 3700 C CA . PHE A 1 458 ? 19.075 -0.437 20.246 1.00 40.75 458 PHE A CA 1
ATOM 3701 C C . PHE A 1 458 ? 18.782 -1.915 20.075 1.00 40.75 458 PHE A C 1
ATOM 3703 O O . PHE A 1 458 ? 17.670 -2.212 19.587 1.00 40.75 458 PHE A O 1
#

Foldseek 3Di:
DVVVVVVVVVVVCVPDPLQVLLQVLQLCLVVPLLVVLLVPDDWLADPVRQKTKDWDDKDWAAFWDQDPVRDIGHDALVNCLVQLHWRWIWIWIWMFMDGPPDDTDGTDTATQAIDFDFPCHPSHPPPPDDQVVCVVVVHHPPQRTSWTQFSSFTKHFAKEKDFDAPDWFKAADDDLVQLKIKIWHFFDDSLDTKIKMWIAGDDPPQDARTWIDIPLFPDTDQLLLLLLLLQLQDLVSLLVLQHPDPVLSVNSVSSCVSCVVVLPDDVVVLVVDDPVVNSVSSNQSSLQSRLCRNPPPDDSVNSSVVSQQCLQCIQNCNQHNDSVSSNVSSSVVSPSNNQNVCVSVVVDDGDDSPPCVRMDIQHNSNQVSSQQSVLVVQQSVQLSVQQNVCVVVVHHGDSNVSNDRCSNHCSNSVCLVQQQGPPRQGDSMDRADVPDPVSNSCRSNHYDYRDDPPDDPD

Solvent-accessible surface area (backbone atoms only — not comparable to full-atom values): 24663 Å² total; per-residue (Å²): 118,74,68,69,51,48,56,53,52,50,58,45,54,76,74,45,63,94,43,42,69,34,32,55,36,35,42,47,29,69,77,46,49,53,55,52,52,61,73,71,46,81,71,51,64,42,82,94,62,44,32,36,44,46,77,64,64,74,43,79,41,62,38,56,42,74,47,98,88,69,49,80,44,80,59,52,70,58,55,21,40,76,70,44,30,58,38,28,23,43,34,33,32,26,34,28,70,41,44,73,99,53,83,80,63,75,72,42,84,29,64,50,28,50,46,76,38,41,38,58,21,80,68,28,89,62,37,91,57,51,59,70,55,32,48,76,63,70,41,65,69,83,60,83,52,49,30,32,37,50,60,28,40,50,31,29,59,46,27,34,49,41,71,39,60,74,40,86,42,36,39,70,47,81,58,80,90,63,54,26,36,33,26,34,29,42,20,54,40,98,86,47,78,29,59,37,34,42,32,40,39,76,50,95,60,98,57,54,40,49,33,31,36,43,63,86,45,75,66,70,44,55,40,67,46,52,35,14,44,29,62,39,43,47,70,66,52,46,32,58,56,34,39,89,48,68,75,60,31,51,55,47,50,51,33,45,59,63,44,48,75,72,46,69,72,60,64,75,64,47,71,76,41,55,74,68,58,36,38,52,50,44,19,49,35,29,33,45,53,49,4,55,57,56,40,66,93,58,57,68,72,58,13,36,54,52,30,51,52,42,53,21,59,39,44,57,34,59,81,32,56,48,77,86,37,30,50,62,53,33,51,53,51,19,51,48,45,36,62,41,46,34,40,66,78,65,78,37,82,60,54,64,73,82,43,64,93,42,36,39,77,41,37,44,14,61,52,48,49,53,43,47,50,57,21,47,54,51,36,53,54,49,25,51,53,42,37,53,54,30,46,78,69,77,40,85,71,49,68,73,77,30,50,57,26,61,54,27,24,48,50,52,51,49,27,54,72,68,5,46,44,76,92,82,44,69,69,41,26,38,75,55,44,77,90,39,74,66,43,34,54,51,49,68,62,35,74,43,71,77,70,57,92,87,53,83,90,124

Nearest PDB structures (foldseek):
  7ok0-assembly1_B  TM=9.526E-01  e=7.727E-41  Sulfolobus acidocaldarius DSM 639
  7oq4-assembly1_B  TM=9.468E-01  e=1.396E-40  Sulfolobus acidocaldarius DSM 639
  7oqy-assembly1_B  TM=9.411E-01  e=1.002E-39  Sulfolobus acidocaldarius DSM 639
  4v8s-assembly2_BB  TM=9.488E-01  e=5.548E-40  Saccharolobus shibatae B12
  6gml-assembly1_B  TM=8.895E-01  e=1.278E-32  Sus scrofa